Protein AF-A0A7S4QMH0-F1 (afdb_monomer_lite)

Radius of gyration: 30.7 Å; chains: 1; bounding box: 82×72×106 Å

Sequence (553 aa):
VRASAVTSIALLLDAPQSHAVLRSLLPSLGNLIHDNIERVRLSVVKLLLRVKKIKGIKFYHVVPVDHLLARLAAERSNITTTRNKKVVTQDPAFNASSVAIALTDLLLNSYFPRGEHVTGADQIRRTLTFLTNHPDAATVFYSNISRQLSVNAVCKLAAMLLKCLCASVEADSQPNVHDNSNSSSGTMNTNKKSRTKKRKSSTILSEKSVSNDESSSTLSQDSNSDGETLSASNTSLMASIAETIYILWESLGPSIAEPENESCYNFLLDAFSGAVITDVHSHFEQKANAYLSDDNDQSINLLTDNEHALIRRDCHRTCAALLRCAGKMPPRSVQGLASHLSHKLSSLCKQDKNIRKVVNVSPHLALLCLWGKTDDVALSLARVISQAFECNGNTSFPFDSNSTISNDGVKTRRSARMSSSSERPISPITIPELTPDVALTVLGCILSGPDPSCVAARGSLLASRISCEVIENALGKAMFFADFILKSNTNRGGFTVEETEISLILSACESYGRLALHKEAMKSGPTCLNDQAKTLLSWITGKLIFSSHNSKG

InterPro domains:
  IPR016024 Armadillo-type fold [SSF48371] (1-391)

pLDDT: mean 80.43, std 22.8, range [25.34, 98.12]

Structure (mmCIF, N/CA/C/O backbone):
data_AF-A0A7S4QMH0-F1
#
_entry.id   AF-A0A7S4QMH0-F1
#
loop_
_atom_site.group_PDB
_atom_site.id
_atom_site.type_symbol
_atom_site.label_atom_id
_atom_site.label_alt_id
_atom_site.label_comp_id
_atom_site.label_asym_id
_atom_site.label_entity_id
_atom_site.label_seq_id
_atom_site.pdbx_PDB_ins_code
_atom_site.Cartn_x
_atom_site.Cartn_y
_atom_site.Cartn_z
_atom_site.occupancy
_atom_site.B_iso_or_equiv
_atom_site.auth_seq_id
_atom_site.auth_comp_id
_atom_site.auth_asym_id
_atom_site.auth_atom_id
_atom_site.pdbx_PDB_model_num
ATOM 1 N N . VAL A 1 1 ? -32.247 -15.299 8.512 1.00 93.81 1 VAL A N 1
ATOM 2 C CA . VAL A 1 1 ? -32.474 -15.892 9.853 1.00 93.81 1 VAL A CA 1
ATOM 3 C C . VAL A 1 1 ? -31.372 -15.521 10.845 1.00 93.81 1 VAL A C 1
ATOM 5 O O . VAL A 1 1 ? -31.642 -14.643 11.646 1.00 93.81 1 VAL A O 1
ATOM 8 N N . ARG A 1 2 ? -30.135 -16.058 10.769 1.00 96.12 2 ARG A N 1
ATOM 9 C CA . ARG A 1 2 ? -29.049 -15.765 11.747 1.00 96.12 2 ARG A CA 1
ATOM 10 C C . ARG A 1 2 ? -28.823 -14.269 12.027 1.00 96.12 2 ARG A C 1
ATOM 12 O O . ARG A 1 2 ? -28.913 -13.838 13.168 1.00 96.12 2 ARG A O 1
ATOM 19 N N . ALA A 1 3 ? -28.614 -13.466 10.980 1.00 93.50 3 ALA A N 1
ATOM 20 C CA . ALA A 1 3 ? -28.438 -12.014 11.117 1.00 93.50 3 ALA A CA 1
ATOM 21 C C . ALA A 1 3 ? -29.650 -11.326 11.778 1.00 93.50 3 ALA A C 1
ATOM 23 O O . ALA A 1 3 ? -29.485 -10.459 12.634 1.00 93.50 3 ALA A O 1
ATOM 24 N N . SER A 1 4 ? -30.868 -11.735 11.407 1.00 95.12 4 SER A N 1
ATOM 25 C CA . SER A 1 4 ? -32.109 -11.215 11.989 1.00 95.12 4 SER A CA 1
ATOM 26 C C . SER A 1 4 ? -32.219 -11.567 13.471 1.00 95.12 4 SER A C 1
ATOM 28 O O . SER A 1 4 ? -32.520 -10.685 14.257 1.00 95.12 4 SER A O 1
ATOM 30 N N . ALA A 1 5 ? -31.896 -12.804 13.864 1.00 96.31 5 ALA A N 1
ATOM 31 C CA . ALA A 1 5 ? -31.907 -13.228 15.264 1.00 96.31 5 ALA A CA 1
ATOM 32 C C . ALA A 1 5 ? -30.931 -12.402 16.118 1.00 96.31 5 ALA A C 1
ATOM 34 O O . ALA A 1 5 ? -31.322 -11.865 17.150 1.00 96.31 5 ALA A O 1
ATOM 35 N N . VAL A 1 6 ? -29.692 -12.209 15.646 1.00 96.75 6 VAL A N 1
ATOM 36 C CA . VAL A 1 6 ? -28.707 -11.337 16.315 1.00 96.75 6 VAL A CA 1
ATOM 37 C C . VAL A 1 6 ? -29.220 -9.897 16.416 1.00 96.75 6 VAL A C 1
ATOM 39 O O . VAL A 1 6 ? -29.066 -9.255 17.452 1.00 96.75 6 VAL A O 1
ATOM 42 N N . THR A 1 7 ? -29.875 -9.396 15.366 1.00 95.19 7 THR A N 1
ATOM 43 C CA . THR A 1 7 ? -30.477 -8.054 15.364 1.00 95.19 7 THR A CA 1
ATOM 44 C C . THR A 1 7 ? -31.617 -7.942 16.379 1.00 95.19 7 THR A C 1
ATOM 46 O O . THR A 1 7 ? -31.690 -6.952 17.096 1.00 95.19 7 THR A O 1
ATOM 49 N N . SER A 1 8 ? -32.477 -8.955 16.492 1.00 96.31 8 SER A N 1
ATOM 50 C CA . SER A 1 8 ? -33.552 -8.991 17.487 1.00 96.31 8 SER A CA 1
ATOM 51 C C . SER A 1 8 ? -33.004 -9.016 18.915 1.00 96.31 8 SER A C 1
ATOM 53 O O . SER A 1 8 ? -33.488 -8.270 19.757 1.00 96.31 8 SER A O 1
ATOM 55 N N . ILE A 1 9 ? -31.947 -9.791 19.182 1.00 96.19 9 ILE A N 1
ATOM 56 C CA . ILE A 1 9 ? -31.267 -9.799 20.490 1.00 96.19 9 ILE A CA 1
ATOM 57 C C . ILE A 1 9 ? -30.664 -8.422 20.798 1.00 96.19 9 ILE A C 1
ATOM 59 O O . ILE A 1 9 ? -30.774 -7.931 21.918 1.00 96.19 9 ILE A O 1
ATOM 63 N N . ALA A 1 10 ? -30.080 -7.767 19.794 1.00 94.31 10 ALA A N 1
ATOM 64 C CA . ALA A 1 10 ? -29.584 -6.401 19.914 1.00 94.31 10 ALA A CA 1
ATOM 65 C C . ALA A 1 10 ? -30.683 -5.385 20.269 1.00 94.31 10 ALA A C 1
ATOM 67 O O . ALA A 1 10 ? -30.391 -4.455 21.008 1.00 94.31 10 ALA A O 1
ATOM 68 N N . LEU A 1 11 ? -31.915 -5.555 19.778 1.00 94.88 11 LEU A N 1
ATOM 69 C CA . LEU A 1 11 ? -33.056 -4.709 20.157 1.00 94.88 11 LEU A CA 1
ATOM 70 C C . LEU A 1 11 ? -33.547 -5.007 21.579 1.00 94.88 11 LEU A C 1
ATOM 72 O O . LEU A 1 11 ? -33.916 -4.094 22.307 1.00 94.88 11 LEU A O 1
ATOM 76 N N . LEU A 1 12 ? -33.518 -6.273 22.011 1.00 95.94 12 LEU A N 1
ATOM 77 C CA . LEU A 1 12 ? -33.898 -6.633 23.382 1.00 95.94 12 LEU A CA 1
ATOM 78 C C . LEU A 1 12 ? -32.994 -5.969 24.427 1.00 95.94 12 LEU A C 1
ATOM 80 O O . LEU A 1 12 ? -33.471 -5.632 25.506 1.00 95.94 12 LEU A O 1
ATOM 84 N N . LEU A 1 13 ? -31.722 -5.723 24.098 1.00 95.06 13 LEU A N 1
ATOM 85 C CA . LEU A 1 13 ? -30.792 -5.004 24.971 1.00 95.06 13 LEU A CA 1
ATOM 86 C C . LEU A 1 13 ? -31.199 -3.550 25.263 1.00 95.06 13 LEU A C 1
ATOM 88 O O . LEU A 1 13 ? -30.684 -2.983 26.225 1.00 95.06 13 LEU A O 1
ATOM 92 N N . ASP A 1 14 ? -32.122 -2.954 24.505 1.00 91.94 14 ASP A N 1
ATOM 93 C CA . ASP A 1 14 ? -32.662 -1.627 24.827 1.00 91.94 14 ASP A CA 1
ATOM 94 C C . ASP A 1 14 ? -33.568 -1.672 26.078 1.00 91.94 14 ASP A C 1
ATOM 96 O O . ASP A 1 14 ? -33.795 -0.653 26.725 1.00 91.94 14 ASP A O 1
ATOM 100 N N . ALA A 1 15 ? -34.038 -2.865 26.464 1.00 95.31 15 ALA A N 1
ATOM 101 C CA . ALA A 1 15 ? -34.849 -3.112 27.648 1.00 95.31 15 ALA A CA 1
ATOM 102 C C . ALA A 1 15 ? -33.963 -3.556 28.840 1.00 95.31 15 ALA A C 1
ATOM 104 O O . ALA A 1 15 ? -33.466 -4.689 28.824 1.00 95.31 15 ALA A O 1
ATOM 105 N N . PRO A 1 16 ? -33.765 -2.733 29.894 1.00 94.44 16 PRO A N 1
ATOM 106 C CA . PRO A 1 16 ? -32.846 -3.034 31.003 1.00 94.44 16 PRO A CA 1
ATOM 107 C C . PRO A 1 16 ? -33.134 -4.346 31.741 1.00 94.44 16 PRO A C 1
ATOM 109 O O . PRO A 1 16 ? -32.219 -5.040 32.181 1.00 94.44 16 PRO A O 1
ATOM 112 N N . GLN A 1 17 ? -34.406 -4.738 31.824 1.00 94.88 17 GLN A N 1
ATOM 113 C CA . GLN A 1 17 ? -34.843 -5.996 32.431 1.00 94.88 17 GLN A CA 1
ATOM 114 C C . GLN A 1 17 ? -34.295 -7.238 31.712 1.00 94.88 17 GLN A C 1
ATOM 116 O O . GLN A 1 17 ? -34.194 -8.305 32.313 1.00 94.88 17 GLN A O 1
ATOM 121 N N . SER A 1 18 ? -33.908 -7.115 30.438 1.00 95.38 18 SER A N 1
ATOM 122 C CA . SER A 1 18 ? -33.312 -8.217 29.680 1.00 95.38 18 SER A CA 1
ATOM 123 C C . SER A 1 18 ? -31.837 -8.445 30.025 1.00 95.38 18 SER A C 1
ATOM 125 O O . SER A 1 18 ? -31.315 -9.533 29.780 1.00 95.38 18 SER A O 1
ATOM 127 N N . HIS A 1 19 ? -31.146 -7.451 30.601 1.00 95.12 19 HIS A N 1
ATOM 128 C CA . HIS A 1 19 ? -29.683 -7.453 30.727 1.00 95.12 19 HIS A CA 1
ATOM 129 C C . HIS A 1 19 ? -29.167 -8.604 31.587 1.00 95.12 19 HIS A C 1
ATOM 131 O O . HIS A 1 19 ? -28.140 -9.194 31.257 1.00 95.12 19 HIS A O 1
ATOM 137 N N . ALA A 1 20 ? -29.879 -8.953 32.661 1.00 93.44 20 ALA A N 1
ATOM 138 C CA . ALA A 1 20 ? -29.496 -10.053 33.546 1.00 93.44 20 ALA A CA 1
ATOM 139 C C . ALA A 1 20 ? -29.490 -11.404 32.814 1.00 93.44 20 ALA A C 1
ATOM 141 O O . ALA A 1 20 ? -28.534 -12.167 32.939 1.00 93.44 20 ALA A O 1
ATOM 142 N N . VAL A 1 21 ? -30.521 -11.659 32.004 1.00 94.38 21 VAL A N 1
ATOM 143 C CA . VAL A 1 21 ? -30.660 -12.894 31.219 1.00 94.38 21 VAL A CA 1
ATOM 144 C C . VAL A 1 21 ? -29.692 -12.892 30.039 1.00 94.38 21 VAL A C 1
ATOM 146 O O . VAL A 1 21 ? -28.993 -13.870 29.796 1.00 94.38 21 VAL A O 1
ATOM 149 N N . LEU A 1 22 ? -29.606 -11.779 29.309 1.00 95.38 22 LEU A N 1
ATOM 150 C CA . LEU A 1 22 ? -28.757 -11.696 28.126 1.00 95.38 22 LEU A CA 1
ATOM 151 C C . LEU A 1 22 ? -27.269 -11.752 28.477 1.00 95.38 22 LEU A C 1
ATOM 153 O O . LEU A 1 22 ? -26.504 -12.314 27.701 1.00 95.38 22 LEU A O 1
ATOM 157 N N . ARG A 1 23 ? -26.836 -11.256 29.645 1.00 94.44 23 ARG A N 1
ATOM 158 C CA . ARG A 1 23 ? -25.420 -11.293 30.049 1.00 94.44 23 ARG A CA 1
ATOM 159 C C . ARG A 1 23 ? -24.828 -12.708 29.996 1.00 94.44 23 ARG A C 1
ATOM 161 O O . ARG A 1 23 ? -23.694 -12.845 29.548 1.00 94.44 23 ARG A O 1
ATOM 168 N N . SER A 1 24 ? -25.563 -13.738 30.420 1.00 94.50 24 SER A N 1
ATOM 169 C CA . SER A 1 24 ? -25.074 -15.127 30.392 1.00 94.50 24 SER A CA 1
ATOM 170 C C . SER A 1 24 ? -25.158 -15.769 29.005 1.00 94.50 24 SER A C 1
ATOM 172 O O . SER A 1 24 ? -24.367 -16.655 28.691 1.00 94.50 24 SER A O 1
ATOM 174 N N . LEU A 1 25 ? -26.085 -15.311 28.160 1.00 95.19 25 LEU A N 1
ATOM 175 C CA . LEU A 1 25 ? -26.327 -15.884 26.834 1.00 95.19 25 LEU A CA 1
ATOM 176 C C . LEU A 1 25 ? -25.484 -15.239 25.733 1.00 95.19 25 LEU A C 1
ATOM 178 O O . LEU A 1 25 ? -25.142 -15.911 24.763 1.00 95.19 25 LEU A O 1
ATOM 182 N N . LEU A 1 26 ? -25.126 -13.960 25.858 1.00 96.50 26 LEU A N 1
ATOM 183 C CA . LEU A 1 26 ? -24.379 -13.218 24.839 1.00 96.50 26 LEU A CA 1
ATOM 184 C C . LEU A 1 26 ? -23.089 -13.926 24.377 1.00 96.50 26 LEU A C 1
ATOM 186 O O . LEU A 1 26 ? -22.889 -13.986 23.162 1.00 96.50 26 LEU A O 1
ATOM 190 N N . PRO A 1 27 ? -22.246 -14.511 25.257 1.00 96.75 27 PRO A N 1
ATOM 191 C CA . PRO A 1 27 ? -21.034 -15.213 24.825 1.00 96.75 27 PRO A CA 1
ATOM 192 C C . PRO A 1 27 ? -21.294 -16.368 23.845 1.00 96.75 27 PRO A C 1
ATOM 194 O O . PRO A 1 27 ? -20.471 -16.623 22.969 1.00 96.75 27 PRO A O 1
ATOM 197 N N . SER A 1 28 ? -22.465 -17.019 23.909 1.00 95.50 28 SER A N 1
ATOM 198 C CA . SER A 1 28 ? -22.832 -18.092 22.965 1.00 95.50 28 SER A CA 1
ATOM 199 C C . SER A 1 28 ? -22.964 -17.605 21.515 1.00 95.50 28 SER A C 1
ATOM 201 O O . SER A 1 28 ? -22.813 -18.384 20.574 1.00 95.50 28 SER A O 1
ATOM 203 N N . LEU A 1 29 ? -23.196 -16.303 21.320 1.00 94.62 29 LEU A N 1
ATOM 204 C CA . LEU A 1 29 ? -23.263 -15.667 20.006 1.00 94.62 29 LEU A CA 1
ATOM 205 C C . LEU A 1 29 ? -21.885 -15.240 19.495 1.00 94.62 29 LEU A C 1
ATOM 207 O O . LEU A 1 29 ? -21.770 -14.847 18.334 1.00 94.62 29 LEU A O 1
ATOM 211 N N . GLY A 1 30 ? -20.849 -15.287 20.337 1.00 94.00 30 GLY A N 1
ATOM 212 C CA . GLY A 1 30 ? -19.559 -14.677 20.042 1.00 94.00 30 GLY A CA 1
ATOM 213 C C . GLY A 1 30 ? -18.889 -15.246 18.791 1.00 94.00 30 GLY A C 1
ATOM 214 O O . GLY A 1 30 ? -18.379 -14.490 17.967 1.00 94.00 30 GLY A O 1
ATOM 215 N N . ASN A 1 31 ? -19.002 -16.559 18.572 1.00 95.62 31 ASN A N 1
ATOM 216 C CA . ASN A 1 31 ? -18.434 -17.244 17.404 1.00 95.62 31 ASN A CA 1
ATOM 217 C C . ASN A 1 31 ? -19.026 -16.776 16.063 1.00 95.62 31 ASN A C 1
ATOM 219 O O . ASN A 1 31 ? -18.377 -16.911 15.026 1.00 95.62 31 ASN A O 1
ATOM 223 N N . LEU A 1 32 ? -20.219 -16.166 16.063 1.00 97.12 32 LEU A N 1
ATOM 224 C CA . LEU A 1 32 ? -20.828 -15.608 14.852 1.00 97.12 32 LEU A CA 1
ATOM 225 C C . LEU A 1 32 ? -20.048 -14.405 14.295 1.00 97.12 32 LEU A C 1
ATOM 227 O O . LEU A 1 32 ? -20.300 -13.985 13.164 1.00 97.12 32 LEU A O 1
ATOM 231 N N . ILE A 1 33 ? -19.082 -13.857 15.041 1.00 97.06 33 ILE A N 1
ATOM 232 C CA . ILE A 1 33 ? -18.161 -12.845 14.516 1.00 97.06 33 ILE A CA 1
ATOM 233 C C . ILE A 1 33 ? -17.331 -13.380 13.339 1.00 97.06 33 ILE A C 1
ATOM 235 O O . ILE A 1 33 ? -16.960 -12.603 12.466 1.00 97.06 33 ILE A O 1
ATOM 239 N N . HIS A 1 34 ? -17.114 -14.699 13.267 1.00 96.44 34 HIS A N 1
ATOM 240 C CA . HIS A 1 34 ? -16.380 -15.393 12.202 1.00 96.44 34 HIS A CA 1
ATOM 241 C C . HIS A 1 34 ? -17.298 -16.085 11.183 1.00 96.44 34 HIS A C 1
ATOM 243 O O . HIS A 1 34 ? -16.856 -16.955 10.442 1.00 96.44 34 HIS A O 1
ATOM 249 N N . ASP A 1 35 ? -18.583 -15.719 11.125 1.00 96.44 35 ASP A N 1
ATOM 250 C CA . ASP A 1 35 ? -19.528 -16.298 10.165 1.00 96.44 35 ASP A CA 1
ATOM 251 C C . ASP A 1 35 ? -19.085 -16.053 8.715 1.00 96.44 35 ASP A C 1
ATOM 253 O O . ASP A 1 35 ? -18.619 -14.964 8.379 1.00 96.44 35 ASP A O 1
ATOM 257 N N . ASN A 1 36 ? -19.306 -17.021 7.824 1.00 92.38 36 ASN A N 1
ATOM 258 C CA . ASN A 1 36 ? -19.007 -16.883 6.394 1.00 92.38 36 ASN A CA 1
ATOM 259 C C . ASN A 1 36 ? -19.779 -15.723 5.740 1.00 92.38 36 ASN A C 1
ATOM 261 O O . ASN A 1 36 ? -19.290 -15.085 4.808 1.00 92.38 36 ASN A O 1
ATOM 265 N N . ILE A 1 37 ? -20.976 -15.407 6.244 1.00 92.00 37 ILE A N 1
ATOM 266 C CA . ILE A 1 37 ? -21.834 -14.358 5.693 1.00 92.00 37 ILE A CA 1
ATOM 267 C C . ILE A 1 37 ? -21.538 -13.011 6.363 1.00 92.00 37 ILE A C 1
ATOM 269 O O . ILE A 1 37 ? -21.830 -12.814 7.543 1.00 92.00 37 ILE A O 1
ATOM 273 N N . GLU A 1 38 ? -21.066 -12.035 5.580 1.00 91.81 38 GLU A N 1
ATOM 274 C CA . GLU A 1 38 ? -20.720 -10.682 6.058 1.00 91.81 38 GLU A CA 1
ATOM 275 C C . GLU A 1 38 ? -21.868 -10.009 6.820 1.00 91.81 38 GLU A C 1
ATOM 277 O O . GLU A 1 38 ? -21.666 -9.431 7.886 1.00 91.81 38 GLU A O 1
ATOM 282 N N . ARG A 1 39 ? -23.107 -10.150 6.334 1.00 92.88 39 ARG A N 1
ATOM 283 C CA . ARG A 1 39 ? -24.292 -9.583 6.995 1.00 92.88 39 ARG A CA 1
ATOM 284 C C . ARG A 1 39 ? -24.483 -10.110 8.423 1.00 92.88 39 ARG A C 1
ATOM 286 O O . ARG A 1 39 ? -24.983 -9.374 9.275 1.00 92.88 39 ARG A O 1
ATOM 293 N N . VAL A 1 40 ? -24.112 -11.365 8.694 1.00 96.50 40 VAL A N 1
ATOM 294 C CA . VAL A 1 40 ? -24.158 -11.932 10.051 1.00 96.50 40 VAL A CA 1
ATOM 295 C C . VAL A 1 40 ? -23.051 -11.314 10.898 1.00 96.50 40 VAL A C 1
ATOM 297 O O . VAL A 1 40 ? -23.369 -10.760 11.949 1.00 96.50 40 VAL A O 1
ATOM 300 N N . ARG A 1 41 ? -21.804 -11.289 10.399 1.00 96.75 41 ARG A N 1
ATOM 301 C CA . ARG A 1 41 ? -20.665 -10.649 11.085 1.00 96.75 41 ARG A CA 1
ATOM 302 C C . ARG A 1 41 ? -20.977 -9.201 11.467 1.00 96.75 41 ARG A C 1
ATOM 304 O O . ARG A 1 41 ? -20.838 -8.818 12.623 1.00 96.75 41 ARG A O 1
ATOM 311 N N . LEU A 1 42 ? -21.508 -8.417 10.528 1.00 95.75 42 LEU A N 1
ATOM 312 C CA . LEU A 1 42 ? -21.906 -7.028 10.763 1.00 95.75 42 LEU A CA 1
ATOM 313 C C . LEU A 1 42 ? -22.988 -6.905 11.844 1.00 95.75 42 LEU A C 1
ATOM 315 O O . LEU A 1 42 ? -22.946 -5.985 12.659 1.00 95.75 42 LEU A O 1
ATOM 319 N N . SER A 1 43 ? -23.958 -7.823 11.866 1.00 96.75 43 SER A N 1
ATOM 320 C CA . SER A 1 43 ? -25.009 -7.834 12.891 1.00 96.75 43 SER A CA 1
ATOM 321 C C . SER A 1 43 ? -24.426 -8.097 14.283 1.00 96.75 43 SER A C 1
ATOM 323 O O . SER A 1 43 ? -24.846 -7.455 15.242 1.00 96.75 43 SER A O 1
ATOM 325 N N . VAL A 1 44 ? -23.417 -8.971 14.390 1.00 98.06 44 VAL A N 1
ATOM 326 C CA . VAL A 1 44 ? -22.697 -9.244 15.646 1.00 98.06 44 VAL A CA 1
ATOM 327 C C . VAL A 1 44 ? -21.911 -8.020 16.103 1.00 98.06 44 VAL A C 1
ATOM 329 O O . VAL A 1 44 ? -22.029 -7.624 17.256 1.00 98.06 44 VAL A O 1
ATOM 332 N N . VAL A 1 45 ? -21.179 -7.339 15.217 1.00 97.88 45 VAL A N 1
ATOM 333 C CA . VAL A 1 45 ? -20.456 -6.113 15.606 1.00 97.88 45 VAL A CA 1
ATOM 334 C C . VAL A 1 45 ? -21.426 -5.013 16.054 1.00 97.88 45 VAL A C 1
ATOM 336 O O . VAL A 1 45 ? -21.192 -4.353 17.063 1.00 97.88 45 VAL A O 1
ATOM 339 N N . LYS A 1 46 ? -22.573 -4.862 15.378 1.00 96.62 46 LYS A N 1
ATOM 340 C CA . LYS A 1 46 ? -23.643 -3.937 15.795 1.00 96.62 46 LYS A CA 1
ATOM 341 C C . LYS A 1 46 ? -24.269 -4.306 17.144 1.00 96.62 46 LYS A C 1
ATOM 343 O O . LYS A 1 46 ? -24.726 -3.411 17.856 1.00 96.62 46 LYS A O 1
ATOM 348 N N . LEU A 1 47 ? -24.327 -5.592 17.487 1.00 97.56 47 LEU A N 1
ATOM 349 C CA . LEU A 1 47 ? -24.701 -6.056 18.823 1.00 97.56 47 LEU A CA 1
ATOM 350 C C . LEU A 1 47 ? -23.631 -5.640 19.845 1.00 97.56 47 LEU A C 1
ATOM 352 O O . LEU A 1 47 ? -23.971 -5.042 20.861 1.00 97.56 47 LEU A O 1
ATOM 356 N N . LEU A 1 48 ? -22.346 -5.863 19.557 1.00 98.12 48 LEU A N 1
ATOM 357 C CA . LEU A 1 48 ? -21.241 -5.486 20.449 1.00 98.12 48 LEU A CA 1
ATOM 358 C C . LEU A 1 48 ? -21.155 -3.971 20.685 1.00 98.12 48 LEU A C 1
ATOM 360 O O . LEU A 1 48 ? -20.911 -3.544 21.811 1.00 98.12 48 LEU A O 1
ATOM 364 N N . LEU A 1 49 ? -21.416 -3.152 19.664 1.00 96.69 49 LEU A N 1
ATOM 365 C CA . LEU A 1 49 ? -21.493 -1.691 19.795 1.00 96.69 49 LEU A CA 1
ATOM 366 C C . LEU A 1 49 ? -22.637 -1.240 20.713 1.00 96.69 49 LEU A C 1
ATOM 368 O O . LEU A 1 49 ? -22.501 -0.234 21.407 1.00 96.69 49 LEU A O 1
ATOM 372 N N . ARG A 1 50 ? -23.753 -1.981 20.753 1.00 95.94 50 ARG A N 1
ATOM 373 C CA . ARG A 1 50 ? -24.825 -1.745 21.733 1.00 95.94 50 ARG A CA 1
ATOM 374 C C . ARG A 1 50 ? -24.404 -2.191 23.125 1.00 95.94 50 ARG A C 1
ATOM 376 O O . ARG A 1 50 ? -24.545 -1.417 24.063 1.00 95.94 50 ARG A O 1
ATOM 383 N N . VAL A 1 51 ? -23.806 -3.379 23.247 1.00 96.69 51 VAL A N 1
ATOM 384 C CA . VAL A 1 51 ? -23.252 -3.882 24.516 1.00 96.69 51 VAL A CA 1
ATOM 385 C C . VAL A 1 51 ? -22.247 -2.891 25.113 1.00 96.69 51 VAL A C 1
ATOM 387 O O . VAL A 1 51 ? -22.310 -2.622 26.305 1.00 96.69 51 VAL A O 1
ATOM 390 N N . LYS A 1 52 ? -21.387 -2.270 24.292 1.00 95.69 52 LYS A N 1
ATOM 391 C CA . LYS A 1 52 ? -20.415 -1.238 24.705 1.00 95.69 52 LYS A CA 1
ATOM 392 C C . LYS A 1 52 ? -21.057 -0.044 25.433 1.00 95.69 52 LYS A C 1
ATOM 394 O O . LYS A 1 52 ? -20.370 0.609 26.210 1.00 95.69 52 LYS A O 1
ATOM 399 N N . LYS A 1 53 ? -22.346 0.239 25.207 1.00 94.62 53 LYS A N 1
ATOM 400 C CA . LYS A 1 53 ? -23.089 1.334 25.857 1.00 94.62 53 LYS A CA 1
ATOM 401 C C . LYS A 1 53 ? -23.782 0.915 27.161 1.00 94.62 53 LYS A C 1
ATOM 403 O O . LYS A 1 53 ? -24.280 1.774 27.882 1.00 94.62 53 LYS A O 1
ATOM 408 N N . ILE A 1 54 ? -23.836 -0.382 27.468 1.00 94.81 54 ILE A N 1
ATOM 409 C CA . ILE A 1 54 ? -24.572 -0.923 28.615 1.00 94.81 54 ILE A CA 1
ATOM 410 C C . ILE A 1 54 ? -23.631 -1.079 29.805 1.00 94.81 54 ILE A C 1
ATOM 412 O O . ILE A 1 54 ? -22.628 -1.793 29.748 1.00 94.81 54 ILE A O 1
ATOM 416 N N . LYS A 1 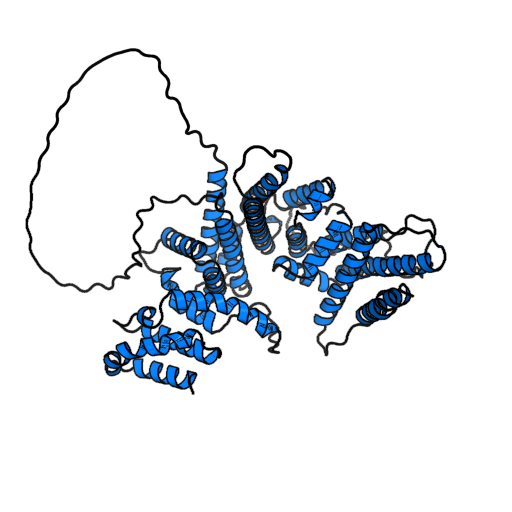55 ? -23.980 -0.445 30.927 1.00 91.56 55 LYS A N 1
ATOM 417 C CA . LYS A 1 55 ? -23.181 -0.541 32.151 1.00 91.56 55 LYS A CA 1
ATOM 418 C C . LYS A 1 55 ? -23.160 -1.983 32.670 1.00 91.56 55 LYS A C 1
ATOM 420 O O . LYS A 1 55 ? -24.179 -2.662 32.766 1.00 91.56 55 LYS A O 1
ATOM 425 N N . GLY A 1 56 ? -21.964 -2.459 33.006 1.00 89.19 56 GLY A N 1
ATOM 426 C CA . GLY A 1 56 ? -21.736 -3.784 33.580 1.00 89.19 56 GLY A CA 1
ATOM 427 C C . GLY A 1 56 ? -21.642 -4.941 32.579 1.00 89.19 56 GLY A C 1
ATOM 428 O O . GLY A 1 56 ? -21.317 -6.051 33.006 1.00 89.19 56 GLY A O 1
ATOM 429 N N . ILE A 1 57 ? -21.905 -4.754 31.283 1.00 93.38 57 ILE A N 1
ATOM 430 C CA . ILE A 1 57 ? -21.618 -5.783 30.271 1.00 93.38 57 ILE A CA 1
ATOM 431 C C . ILE A 1 57 ? -20.466 -5.280 29.409 1.00 93.38 57 ILE A C 1
ATOM 433 O O . ILE A 1 57 ? -20.586 -4.299 28.686 1.00 93.38 57 ILE A O 1
ATOM 437 N N . LYS A 1 58 ? -19.323 -5.957 29.488 1.00 94.69 58 LYS A N 1
ATOM 438 C CA . LYS A 1 58 ? -18.150 -5.613 28.684 1.00 94.69 58 LYS A CA 1
ATOM 439 C C . LYS A 1 58 ? -18.188 -6.427 27.396 1.00 94.69 58 LYS A C 1
ATOM 441 O O . LYS A 1 58 ? -18.280 -7.651 27.448 1.00 94.69 58 LYS A O 1
ATOM 446 N N . PHE A 1 59 ? -18.089 -5.765 26.243 1.00 96.69 59 PHE A N 1
ATOM 447 C CA . PHE A 1 59 ? -18.157 -6.442 24.939 1.00 96.69 59 PHE A CA 1
ATOM 448 C C . PHE A 1 59 ? -17.067 -7.516 24.775 1.00 96.69 59 PHE A C 1
ATOM 450 O O . PHE A 1 59 ? -17.306 -8.528 24.125 1.00 96.69 59 PHE A O 1
ATOM 457 N N . TYR A 1 60 ? -15.909 -7.343 25.419 1.00 95.69 60 TYR A N 1
ATOM 458 C CA . TYR A 1 60 ? -14.815 -8.315 25.387 1.00 95.69 60 TYR A CA 1
ATOM 459 C C . TYR A 1 60 ? -15.063 -9.581 26.225 1.00 95.69 60 TYR A C 1
ATOM 461 O O . TYR A 1 60 ? -14.347 -10.563 26.069 1.00 95.69 60 TYR A O 1
ATOM 469 N N . HIS A 1 61 ? -16.084 -9.592 27.091 1.00 95.31 61 HIS A N 1
ATOM 470 C CA . HIS A 1 61 ? -16.586 -10.829 27.703 1.00 95.31 61 HIS A CA 1
ATOM 471 C C . HIS A 1 61 ? -17.569 -11.572 26.789 1.00 95.31 61 HIS A C 1
ATOM 473 O O . HIS A 1 61 ? -17.828 -12.749 27.009 1.00 95.31 61 HIS A O 1
ATOM 479 N N . VAL A 1 62 ? -18.119 -10.899 25.771 1.00 97.12 62 VAL A N 1
ATOM 480 C CA . VAL A 1 62 ? -18.983 -11.516 24.753 1.00 97.12 62 VAL A CA 1
ATOM 481 C C . VAL A 1 62 ? -18.139 -12.115 23.631 1.00 97.12 62 VAL A C 1
ATOM 483 O O . VAL A 1 62 ? -18.354 -13.258 23.242 1.00 97.12 62 VAL A O 1
ATOM 486 N N . VAL A 1 63 ? -17.170 -11.351 23.121 1.00 98.06 63 VAL A N 1
ATOM 487 C CA . VAL A 1 63 ? -16.186 -11.811 22.133 1.00 98.06 63 VAL A CA 1
ATOM 488 C C . VAL A 1 63 ? -14.796 -11.409 22.617 1.00 98.06 63 VAL A C 1
ATOM 490 O O . VAL A 1 63 ? -14.550 -10.207 22.721 1.00 98.06 63 VAL A O 1
ATOM 493 N N . PRO A 1 64 ? -13.882 -12.360 22.885 1.00 97.19 64 PRO A N 1
ATOM 494 C CA . PRO A 1 64 ? -12.526 -12.027 23.309 1.00 97.19 64 PRO A CA 1
ATOM 495 C C . PRO A 1 64 ? -11.814 -11.124 22.296 1.00 97.19 64 PRO A C 1
ATOM 497 O O . PRO A 1 64 ? -12.039 -11.232 21.087 1.00 97.19 64 PRO A O 1
ATOM 500 N N . VAL A 1 65 ? -10.936 -10.244 22.789 1.00 96.81 65 VAL A N 1
ATOM 501 C CA . VAL A 1 65 ? -10.243 -9.242 21.958 1.00 96.81 65 VAL A CA 1
ATOM 502 C C . VAL A 1 65 ? -9.467 -9.903 20.817 1.00 96.81 65 VAL A C 1
ATOM 504 O O . VAL A 1 65 ? -9.568 -9.437 19.686 1.00 96.81 65 VAL A O 1
ATOM 507 N N . ASP A 1 66 ? -8.814 -11.039 21.061 1.00 96.94 66 ASP A N 1
ATOM 508 C CA . ASP A 1 66 ? -8.061 -11.769 20.034 1.00 96.94 66 ASP A CA 1
ATOM 509 C C . ASP A 1 66 ? -8.940 -12.190 18.851 1.00 96.94 66 ASP A C 1
ATOM 511 O O . ASP A 1 66 ? -8.543 -12.053 17.695 1.00 96.94 66 ASP A O 1
ATOM 515 N N . HIS A 1 67 ? -10.184 -12.615 19.105 1.00 97.62 67 HIS A N 1
ATOM 516 C CA . HIS A 1 67 ? -11.129 -12.936 18.035 1.00 97.62 67 HIS A CA 1
ATOM 517 C C . HIS A 1 67 ? -11.577 -11.688 17.265 1.00 97.62 67 HIS A C 1
ATOM 519 O O . HIS A 1 67 ? -11.797 -11.775 16.056 1.00 97.62 67 HIS A O 1
ATOM 525 N N . LEU A 1 68 ? -11.700 -10.533 17.930 1.00 98.00 68 LEU A N 1
ATOM 526 C CA . LEU A 1 68 ? -12.018 -9.263 17.270 1.00 98.00 68 LEU A CA 1
ATOM 527 C C . LEU A 1 68 ? -10.865 -8.798 16.378 1.00 98.00 68 LEU A C 1
ATOM 529 O O . LEU A 1 68 ? -11.106 -8.401 15.239 1.00 98.00 68 LEU A O 1
ATOM 533 N N . LEU A 1 69 ? -9.626 -8.888 16.865 1.00 97.38 69 LEU A N 1
ATOM 534 C CA . LEU A 1 69 ? -8.424 -8.524 16.114 1.00 97.38 69 LEU A CA 1
ATOM 535 C C . LEU A 1 69 ? -8.177 -9.471 14.940 1.00 97.38 69 LEU A C 1
ATOM 537 O O . LEU A 1 69 ? -7.946 -9.006 13.826 1.00 97.38 69 LEU A O 1
ATOM 541 N N . ALA A 1 70 ? -8.313 -10.783 15.153 1.00 96.06 70 ALA A N 1
ATOM 542 C CA . ALA A 1 70 ? -8.228 -11.774 14.085 1.00 96.06 70 ALA A CA 1
ATOM 543 C C . ALA A 1 70 ? -9.288 -11.517 13.005 1.00 96.06 70 ALA A C 1
ATOM 545 O O . ALA A 1 70 ? -8.997 -11.587 11.809 1.00 96.06 70 ALA A O 1
ATOM 546 N N . ARG A 1 71 ? -10.517 -11.154 13.408 1.00 96.31 71 ARG A N 1
ATOM 547 C CA . ARG A 1 71 ? -11.564 -10.790 12.449 1.00 96.31 71 ARG A CA 1
ATOM 548 C C . ARG A 1 71 ? -11.223 -9.511 11.697 1.00 96.31 71 ARG A C 1
ATOM 550 O O . ARG A 1 71 ? -11.401 -9.477 10.483 1.00 96.31 71 ARG A O 1
ATOM 557 N N . LEU A 1 72 ? -10.731 -8.487 12.393 1.00 95.75 72 LEU A N 1
ATOM 558 C CA . LEU A 1 72 ? -10.343 -7.217 11.787 1.00 95.75 72 LEU A CA 1
ATOM 559 C C . LEU A 1 72 ? -9.243 -7.416 10.736 1.00 95.75 72 LEU A C 1
ATOM 561 O O . LEU A 1 72 ? -9.405 -6.960 9.608 1.00 95.75 72 LEU A O 1
ATOM 565 N N . ALA A 1 73 ? -8.192 -8.174 11.063 1.00 94.56 73 ALA A N 1
ATOM 566 C CA . ALA A 1 73 ? -7.133 -8.541 10.124 1.00 94.56 73 ALA A CA 1
ATOM 567 C C . ALA A 1 73 ? -7.689 -9.283 8.894 1.00 94.56 73 ALA A C 1
ATOM 569 O O . ALA A 1 73 ? -7.382 -8.938 7.753 1.00 94.56 73 ALA A O 1
ATOM 570 N N . ALA A 1 74 ? -8.583 -10.251 9.104 1.00 92.44 74 ALA A N 1
ATOM 571 C CA . ALA A 1 74 ? -9.166 -11.040 8.024 1.00 92.44 74 ALA A CA 1
ATOM 572 C C . ALA A 1 74 ? -10.159 -10.260 7.133 1.00 92.44 74 ALA A C 1
ATOM 574 O O . ALA A 1 74 ? -10.503 -10.733 6.049 1.00 92.44 74 ALA A O 1
ATOM 575 N N . GLU A 1 75 ? -10.643 -9.079 7.541 1.00 88.62 75 GLU A N 1
ATOM 576 C CA . GLU A 1 75 ? -11.423 -8.206 6.649 1.00 88.62 75 GLU A CA 1
ATOM 577 C C . GLU A 1 75 ? -10.557 -7.561 5.551 1.00 88.62 75 GLU A C 1
ATOM 579 O O . GLU A 1 75 ? -11.107 -7.168 4.523 1.00 88.62 75 GLU A O 1
ATOM 584 N N . ARG A 1 76 ? -9.220 -7.539 5.690 1.00 76.38 76 ARG A N 1
ATOM 585 C CA . ARG A 1 76 ? -8.286 -7.058 4.652 1.00 76.38 76 ARG A CA 1
ATOM 586 C C . ARG A 1 76 ? -8.443 -7.817 3.329 1.00 76.38 76 ARG A C 1
ATOM 588 O O . ARG A 1 76 ? -8.510 -7.202 2.268 1.00 76.38 76 ARG A O 1
ATOM 595 N N . SER A 1 77 ? -8.531 -9.146 3.390 1.00 62.53 77 SER A N 1
ATOM 596 C CA . SER A 1 77 ? -8.558 -10.026 2.210 1.00 62.53 77 SER A CA 1
ATOM 597 C C . SER A 1 77 ? -9.904 -10.024 1.480 1.00 62.53 77 SER A C 1
ATOM 599 O O . SER A 1 77 ? -9.952 -10.191 0.262 1.00 62.53 77 SER A O 1
ATOM 601 N N . ASN A 1 78 ? -11.003 -9.776 2.200 1.00 56.19 78 ASN A N 1
ATOM 602 C CA . ASN A 1 78 ? -12.347 -9.709 1.617 1.00 56.19 78 ASN A CA 1
ATOM 603 C C . ASN A 1 78 ? -12.516 -8.483 0.702 1.00 56.19 78 ASN A C 1
ATOM 605 O O . ASN A 1 78 ? -13.271 -8.524 -0.270 1.00 56.19 78 ASN A O 1
ATOM 609 N N . ILE A 1 79 ? -11.768 -7.405 0.963 1.00 53.28 79 ILE A N 1
ATOM 610 C CA . ILE A 1 79 ? -11.735 -6.206 0.112 1.00 53.28 79 ILE A CA 1
ATOM 611 C C . ILE A 1 79 ? -11.157 -6.544 -1.274 1.00 53.28 79 ILE A C 1
ATOM 613 O O . ILE A 1 79 ? -11.598 -6.008 -2.290 1.00 53.28 79 ILE A O 1
ATOM 617 N N . THR A 1 80 ? -10.208 -7.484 -1.345 1.00 41.03 80 THR A N 1
ATOM 618 C CA . THR A 1 80 ? -9.533 -7.871 -2.591 1.00 41.03 80 THR A CA 1
ATOM 619 C C . THR A 1 80 ? -10.370 -8.829 -3.441 1.00 41.03 80 THR A C 1
ATOM 621 O O . THR A 1 80 ? -10.393 -8.689 -4.661 1.00 41.03 80 THR A O 1
ATOM 624 N N . THR A 1 81 ? -11.108 -9.762 -2.829 1.00 38.28 81 THR A N 1
ATOM 625 C CA . THR A 1 81 ? -11.946 -10.744 -3.554 1.00 38.28 81 THR A CA 1
ATOM 626 C C . THR A 1 81 ? -13.226 -10.131 -4.125 1.00 38.28 81 THR A C 1
ATOM 628 O O . THR A 1 81 ? -13.731 -10.580 -5.155 1.00 38.28 81 THR A O 1
ATOM 631 N N . THR A 1 82 ? -13.737 -9.064 -3.504 1.00 39.06 82 THR A N 1
ATOM 632 C CA . THR A 1 82 ? -14.965 -8.389 -3.958 1.00 39.06 82 THR A CA 1
ATOM 633 C C . THR A 1 82 ? -14.741 -7.528 -5.212 1.00 39.06 82 THR A C 1
ATOM 635 O O . THR A 1 82 ? -15.708 -7.183 -5.887 1.00 39.06 82 THR A O 1
ATOM 638 N N . ARG A 1 83 ? -13.482 -7.279 -5.622 1.00 40.94 83 ARG A N 1
ATOM 639 C CA . ARG A 1 83 ? -13.152 -6.619 -6.905 1.00 40.94 83 ARG A CA 1
ATOM 640 C C . ARG A 1 83 ? -13.732 -7.337 -8.132 1.00 40.94 83 ARG A C 1
ATOM 642 O O . ARG A 1 83 ? -14.010 -6.682 -9.128 1.00 40.94 83 ARG A O 1
ATOM 649 N N . ASN A 1 84 ? -13.993 -8.644 -8.046 1.00 37.91 84 ASN A N 1
ATOM 650 C CA . ASN A 1 84 ? -14.582 -9.418 -9.146 1.00 37.91 84 ASN A CA 1
ATOM 651 C C . ASN A 1 84 ? -16.120 -9.395 -9.172 1.00 37.91 84 ASN A C 1
ATOM 653 O O . ASN A 1 84 ? -16.726 -9.913 -10.111 1.00 37.91 84 ASN A O 1
ATOM 657 N N . LYS A 1 85 ? -16.784 -8.794 -8.174 1.00 37.62 85 LYS A N 1
ATOM 658 C CA . LYS A 1 85 ? -18.248 -8.735 -8.103 1.00 37.62 85 LYS A CA 1
ATOM 659 C C . LYS A 1 85 ? -18.740 -7.315 -8.358 1.00 37.62 85 LYS A C 1
ATOM 661 O O . LYS A 1 85 ? -19.080 -6.598 -7.431 1.00 37.62 85 LYS A O 1
ATOM 666 N N . LYS A 1 86 ? -18.766 -6.955 -9.646 1.00 35.31 86 LYS A N 1
ATOM 667 C CA . LYS A 1 86 ? -19.592 -5.931 -10.319 1.00 35.31 86 LYS A CA 1
ATOM 668 C C . LYS A 1 86 ? -20.463 -5.059 -9.387 1.00 35.31 86 LYS A C 1
ATOM 670 O O . LYS A 1 86 ? -21.686 -5.147 -9.410 1.00 35.31 86 LYS A O 1
ATOM 675 N N . VAL A 1 87 ? -19.831 -4.183 -8.614 1.00 33.25 87 VAL A N 1
ATOM 676 C CA . VAL A 1 87 ? -20.411 -2.918 -8.160 1.00 33.25 87 VAL A CA 1
ATOM 677 C C . VAL A 1 87 ? -19.453 -1.863 -8.675 1.00 33.25 87 VAL A C 1
ATOM 679 O O . VAL A 1 87 ? -18.427 -1.558 -8.077 1.00 33.25 87 VAL A O 1
ATOM 682 N N . VAL A 1 88 ? -19.758 -1.402 -9.883 1.00 35.88 88 VAL A N 1
ATOM 683 C CA . VAL A 1 88 ? -19.125 -0.243 -10.499 1.00 35.88 88 VAL A CA 1
ATOM 684 C C . VAL A 1 88 ? -19.680 0.978 -9.772 1.00 35.88 88 VAL A C 1
ATOM 686 O O . VAL A 1 88 ? -20.667 1.570 -10.191 1.00 35.88 88 VAL A O 1
ATOM 689 N N . THR A 1 89 ? -19.079 1.323 -8.641 1.00 32.59 89 THR A N 1
ATOM 690 C CA . THR A 1 89 ? -18.970 2.723 -8.234 1.00 32.59 89 THR A CA 1
ATOM 691 C C . THR A 1 89 ? -17.551 3.133 -8.594 1.00 32.59 89 THR A C 1
ATOM 693 O O . THR A 1 89 ? -16.601 2.491 -8.156 1.00 32.59 89 THR A O 1
ATOM 696 N N . GLN A 1 90 ? -17.419 4.141 -9.455 1.00 34.62 90 GLN A N 1
ATOM 697 C CA . GLN A 1 90 ? -16.181 4.591 -10.109 1.00 34.62 90 GLN A CA 1
ATOM 698 C C . GLN A 1 90 ? -15.096 5.145 -9.163 1.00 34.62 90 GLN A C 1
ATOM 700 O O . GLN A 1 90 ? -14.124 5.714 -9.643 1.00 34.62 90 GLN A O 1
ATOM 705 N N . ASP A 1 91 ? -15.202 4.923 -7.851 1.00 35.31 91 ASP A N 1
ATOM 706 C CA . ASP A 1 91 ? -14.177 5.296 -6.883 1.00 35.31 91 ASP A CA 1
ATOM 707 C C . ASP A 1 91 ? -13.463 4.057 -6.318 1.00 35.31 91 ASP A C 1
ATOM 709 O O . ASP A 1 91 ? -13.962 3.402 -5.396 1.00 35.31 91 ASP A O 1
ATOM 713 N N . PRO A 1 92 ? -12.260 3.718 -6.817 1.00 40.81 92 PRO A N 1
ATOM 714 C CA . PRO A 1 92 ? -11.430 2.660 -6.242 1.00 40.81 92 PRO A CA 1
ATOM 715 C C . PRO A 1 92 ? -10.918 2.987 -4.825 1.00 40.81 92 PRO A C 1
ATOM 717 O O . PRO A 1 92 ? -10.297 2.127 -4.199 1.00 40.81 92 PRO A O 1
ATOM 720 N N . ALA A 1 93 ? -11.193 4.191 -4.309 1.00 40.88 93 ALA A N 1
ATOM 721 C CA . ALA A 1 93 ? -10.697 4.686 -3.031 1.00 40.88 93 ALA A CA 1
ATOM 722 C C . ALA A 1 93 ? -11.423 4.133 -1.788 1.00 40.88 93 ALA A C 1
ATOM 724 O O . ALA A 1 93 ? -10.875 4.248 -0.699 1.00 40.88 93 ALA A O 1
ATOM 725 N N . PHE A 1 94 ? -12.620 3.529 -1.885 1.00 48.97 94 PHE A N 1
ATOM 726 C CA . PHE A 1 94 ? -13.465 3.362 -0.684 1.00 48.97 94 PHE A CA 1
ATOM 727 C C . PHE A 1 94 ? -14.249 2.035 -0.571 1.00 48.97 94 PHE A C 1
ATOM 729 O O . PHE A 1 94 ? -15.379 2.009 -0.092 1.00 48.97 94 PHE A O 1
ATOM 736 N N . ASN A 1 95 ? -13.638 0.896 -0.918 1.00 52.16 95 ASN A N 1
ATOM 737 C CA . ASN A 1 95 ? -14.201 -0.442 -0.644 1.00 52.16 95 ASN A CA 1
ATOM 738 C C . ASN A 1 95 ? -13.878 -0.934 0.781 1.00 52.16 95 ASN A C 1
ATOM 740 O O . ASN A 1 95 ? -13.307 -2.004 0.971 1.00 52.16 95 ASN A O 1
ATOM 744 N N . ALA A 1 96 ? -14.211 -0.147 1.802 1.00 62.97 96 ALA A N 1
ATOM 745 C CA . ALA A 1 96 ? -14.074 -0.583 3.189 1.00 62.97 96 ALA A CA 1
ATOM 746 C C . ALA A 1 96 ? -15.202 -1.564 3.560 1.00 62.97 96 ALA A C 1
ATOM 748 O O . ALA A 1 96 ? -16.382 -1.237 3.419 1.00 62.97 96 ALA A O 1
ATOM 749 N N . SER A 1 97 ? -14.850 -2.754 4.066 1.00 78.12 97 SER A N 1
ATOM 750 C CA . SER A 1 97 ? -15.828 -3.694 4.637 1.00 78.12 97 SER A CA 1
ATOM 751 C C . SER A 1 97 ? -16.632 -2.990 5.732 1.00 78.12 97 SER A C 1
ATOM 753 O O . SER A 1 97 ? -16.061 -2.416 6.664 1.00 78.12 97 SER A O 1
ATOM 755 N N . SER A 1 98 ? -17.966 -3.055 5.661 1.00 88.19 98 SER A N 1
ATOM 756 C CA . SER A 1 98 ? -18.834 -2.455 6.688 1.00 88.19 98 SER A CA 1
ATOM 757 C C . SER A 1 98 ? -18.547 -3.038 8.076 1.00 88.19 98 SER A C 1
ATOM 759 O O . SER A 1 98 ? -18.727 -2.366 9.092 1.00 88.19 98 SER A O 1
ATOM 761 N N . VAL A 1 99 ? -18.074 -4.289 8.118 1.00 93.50 99 VAL A N 1
ATOM 762 C CA . VAL A 1 99 ? -17.635 -4.970 9.339 1.00 93.50 99 VAL A CA 1
ATOM 763 C C . VAL A 1 99 ? -16.362 -4.328 9.890 1.00 93.50 99 VAL A C 1
ATOM 765 O O . VAL A 1 99 ? -16.311 -4.052 11.085 1.00 93.50 99 VAL A O 1
ATOM 768 N N . ALA A 1 100 ? -15.368 -4.046 9.040 1.00 94.00 100 ALA A N 1
ATOM 769 C CA . ALA A 1 100 ? -14.113 -3.416 9.453 1.00 94.00 100 ALA A CA 1
ATOM 770 C C . ALA A 1 100 ? -14.352 -2.029 10.063 1.00 94.00 100 ALA A C 1
ATOM 772 O O . ALA A 1 100 ? -13.864 -1.755 11.153 1.00 94.00 100 ALA A O 1
ATOM 773 N N . ILE A 1 101 ? -15.190 -1.199 9.431 1.00 93.56 101 ILE A N 1
ATOM 774 C CA . ILE A 1 101 ? -15.550 0.135 9.946 1.00 93.56 101 ILE A CA 1
ATOM 775 C C . ILE A 1 101 ? -16.174 0.036 11.345 1.00 93.56 101 ILE A C 1
ATOM 777 O O . ILE A 1 101 ? -15.813 0.793 12.248 1.00 93.56 101 ILE A O 1
ATOM 781 N N . ALA A 1 102 ? -17.109 -0.901 11.527 1.00 96.00 102 ALA A N 1
ATOM 782 C CA . ALA A 1 102 ? -17.795 -1.097 12.799 1.00 96.00 102 ALA A CA 1
ATOM 783 C C . ALA A 1 102 ? -16.866 -1.683 13.882 1.00 96.00 102 ALA A C 1
ATOM 785 O O . ALA A 1 102 ? -16.998 -1.338 15.055 1.00 96.00 102 ALA A O 1
ATOM 786 N N . LEU A 1 103 ? -15.913 -2.545 13.508 1.00 97.00 103 LEU A N 1
ATOM 787 C CA . LEU A 1 103 ? -14.884 -3.058 14.418 1.00 97.00 103 LEU A CA 1
ATOM 788 C C . LEU A 1 103 ? -13.902 -1.959 14.832 1.00 97.00 103 LEU A C 1
ATOM 790 O O . LEU A 1 103 ? -13.557 -1.875 16.010 1.00 97.00 103 LEU A O 1
ATOM 794 N N . THR A 1 104 ? -13.503 -1.089 13.902 1.00 96.69 104 THR A N 1
ATOM 795 C CA . THR A 1 104 ? -12.684 0.090 14.203 1.00 96.69 104 THR A CA 1
ATOM 796 C C . THR A 1 104 ? -13.386 0.995 15.216 1.00 96.69 104 THR A C 1
ATOM 798 O O . THR A 1 104 ? -12.757 1.383 16.192 1.00 96.69 104 THR A O 1
ATOM 801 N N . ASP A 1 105 ? -14.690 1.265 15.068 1.00 96.38 105 ASP A N 1
ATOM 802 C CA . ASP A 1 105 ? -15.473 2.023 16.066 1.00 96.38 105 ASP A CA 1
ATOM 803 C C . ASP A 1 105 ? -15.529 1.314 17.434 1.00 96.38 105 ASP A C 1
ATOM 805 O O . ASP A 1 105 ? -15.323 1.912 18.499 1.00 96.38 105 ASP A O 1
ATOM 809 N N . LEU A 1 106 ? -15.746 -0.006 17.428 1.00 97.38 106 LEU A N 1
ATOM 810 C CA . LEU A 1 106 ? -15.788 -0.802 18.654 1.00 97.38 106 LEU A CA 1
ATOM 811 C C . LEU A 1 106 ? -14.473 -0.676 19.440 1.00 97.38 106 LEU A C 1
ATOM 813 O O . LEU A 1 106 ? -14.513 -0.375 20.638 1.00 97.38 106 LEU A O 1
ATOM 817 N N . LEU A 1 107 ? -13.339 -0.830 18.753 1.00 96.81 107 LEU A N 1
ATOM 818 C CA . LEU A 1 107 ? -11.986 -0.871 19.318 1.00 96.81 107 LEU A CA 1
ATOM 819 C C . LEU A 1 107 ? -11.308 0.503 19.442 1.00 96.81 107 LEU A C 1
ATOM 821 O O . LEU A 1 107 ? -10.213 0.598 19.993 1.00 96.81 107 LEU A O 1
ATOM 825 N N . LEU A 1 108 ? -11.954 1.569 18.967 1.00 95.56 108 LEU A N 1
ATOM 826 C CA . LEU A 1 108 ? -11.369 2.903 18.847 1.00 95.56 108 LEU A CA 1
ATOM 827 C C . LEU A 1 108 ? -10.684 3.384 20.131 1.00 95.56 108 LEU A C 1
ATOM 829 O O . LEU A 1 108 ? -9.503 3.705 20.115 1.00 95.56 108 LEU A O 1
ATOM 833 N N . ASN A 1 109 ? -11.392 3.358 21.262 1.00 93.12 109 ASN A N 1
ATOM 834 C CA . ASN A 1 109 ? -10.861 3.854 22.537 1.00 93.12 109 ASN A CA 1
ATOM 835 C C . ASN A 1 109 ? -9.767 2.953 23.137 1.00 93.12 109 ASN A C 1
ATOM 837 O O . ASN A 1 109 ? -9.073 3.379 24.056 1.00 93.12 109 ASN A O 1
ATOM 841 N N . SER A 1 110 ? -9.613 1.718 22.648 1.00 93.00 110 SER A N 1
ATOM 842 C CA . SER A 1 110 ? -8.581 0.785 23.114 1.00 93.00 110 SER A CA 1
ATOM 843 C C . SER A 1 110 ? -7.216 1.081 22.490 1.00 93.00 110 SER A C 1
ATOM 845 O O . SER A 1 110 ? -6.200 0.958 23.174 1.00 93.00 110 SER A O 1
ATOM 847 N N . TYR A 1 111 ? -7.200 1.493 21.218 1.00 93.81 111 TYR A N 1
ATOM 848 C CA . TYR A 1 111 ? -5.970 1.703 20.441 1.00 93.81 111 TYR A CA 1
ATOM 849 C C . TYR A 1 111 ? -5.709 3.166 20.078 1.00 93.81 111 TYR A C 1
ATOM 851 O O . TYR A 1 111 ? -4.578 3.529 19.779 1.00 93.81 111 TYR A O 1
ATOM 859 N N . PHE A 1 112 ? -6.725 4.020 20.177 1.00 93.31 112 PHE A N 1
ATOM 860 C CA . PHE A 1 112 ? -6.615 5.465 20.030 1.00 93.31 112 PHE A CA 1
ATOM 861 C C . PHE A 1 112 ? -7.509 6.163 21.075 1.00 93.31 112 PHE A C 1
ATOM 863 O O . PHE A 1 112 ? -8.607 6.635 20.754 1.00 93.31 112 PHE A O 1
ATOM 870 N N . PRO A 1 113 ? -7.095 6.167 22.358 1.00 91.50 113 PRO A N 1
ATOM 871 C CA . PRO A 1 113 ? -7.891 6.742 23.436 1.00 91.50 113 PRO A CA 1
ATOM 872 C C . PRO A 1 113 ? -8.139 8.242 23.220 1.00 91.50 113 PRO A C 1
ATOM 874 O O . PRO A 1 113 ? -7.295 8.977 22.700 1.00 91.50 113 PRO A O 1
ATOM 877 N N . ARG A 1 114 ? -9.325 8.693 23.636 1.00 87.62 114 ARG A N 1
ATOM 878 C CA . ARG A 1 114 ? -9.763 10.092 23.582 1.00 87.62 114 ARG A CA 1
ATOM 879 C C . ARG A 1 114 ? -10.245 10.505 24.969 1.00 87.62 114 ARG A C 1
ATOM 881 O O . ARG A 1 114 ? -10.925 9.722 25.626 1.00 87.62 114 ARG A O 1
ATOM 888 N N . GLY A 1 115 ? -9.912 11.715 25.395 1.00 85.69 115 GLY A N 1
ATOM 889 C CA . GLY A 1 115 ? -10.337 12.259 26.682 1.00 85.69 115 GLY A CA 1
ATOM 890 C C . GLY A 1 115 ? -9.422 13.386 27.142 1.00 85.69 115 GLY A C 1
ATOM 891 O O . GLY A 1 115 ? -8.336 13.562 26.599 1.00 85.69 115 GLY A O 1
ATOM 892 N N . GLU A 1 116 ? -9.868 14.129 28.149 1.00 82.75 116 GLU A N 1
ATOM 893 C CA . GLU A 1 116 ? -9.160 15.296 28.690 1.00 82.75 116 GLU A CA 1
ATOM 894 C C . GLU A 1 116 ? -7.783 14.943 29.279 1.00 82.75 116 GLU A C 1
ATOM 896 O O . GLU A 1 116 ? -6.832 15.704 29.139 1.00 82.75 116 GLU A O 1
ATOM 901 N N . HIS A 1 117 ? -7.644 13.746 29.855 1.00 86.19 117 HIS A N 1
ATOM 902 C CA . HIS A 1 117 ? -6.395 13.268 30.461 1.00 86.19 117 HIS A CA 1
ATOM 903 C C . HIS A 1 117 ? -5.496 12.464 29.511 1.00 86.19 117 HIS A C 1
ATOM 905 O O . HIS A 1 117 ? -4.459 11.960 29.934 1.00 86.19 117 HIS A O 1
ATOM 911 N N . VAL A 1 118 ? -5.887 12.291 28.244 1.00 89.38 118 VAL A N 1
ATOM 912 C CA . VAL A 1 118 ? -5.126 11.474 27.290 1.00 89.38 118 VAL A CA 1
ATOM 913 C C . VAL A 1 118 ? -4.143 12.354 26.529 1.00 89.38 118 VAL A C 1
ATOM 915 O O . VAL A 1 118 ? -4.545 13.231 25.765 1.00 89.38 118 VAL A O 1
ATOM 918 N N . THR A 1 119 ? -2.847 12.094 26.696 1.00 91.81 119 THR A N 1
ATOM 919 C CA . THR A 1 119 ? -1.796 12.843 25.997 1.00 91.81 119 THR A CA 1
ATOM 920 C C . THR A 1 119 ? -1.523 12.278 24.597 1.00 91.81 119 THR A C 1
ATOM 922 O O . THR A 1 119 ? -1.844 11.128 24.289 1.00 91.81 119 THR A O 1
ATOM 925 N N . GLY A 1 120 ? -0.864 13.062 23.734 1.00 90.56 120 GLY A N 1
ATOM 926 C CA . GLY A 1 120 ? -0.375 12.556 22.442 1.00 90.56 120 GLY A CA 1
ATOM 927 C C . GLY A 1 120 ? 0.623 11.398 22.597 1.00 90.56 120 GLY A C 1
ATOM 928 O O . GLY A 1 120 ? 0.619 10.468 21.792 1.00 90.56 120 GLY A O 1
ATOM 929 N N . ALA A 1 121 ? 1.412 11.395 23.678 1.00 90.75 121 ALA A N 1
ATOM 930 C CA . ALA A 1 121 ? 2.328 10.303 24.001 1.00 90.75 121 ALA A CA 1
ATOM 931 C C . ALA A 1 121 ? 1.578 8.996 24.311 1.00 90.75 121 ALA A C 1
ATOM 933 O O . ALA A 1 121 ? 1.990 7.933 23.852 1.00 90.75 121 ALA A O 1
ATOM 934 N N . ASP A 1 122 ? 0.437 9.063 25.007 1.00 92.06 122 ASP A N 1
ATOM 935 C CA . ASP A 1 122 ? -0.404 7.887 25.258 1.00 92.06 122 ASP A CA 1
ATOM 936 C C . ASP A 1 122 ? -0.992 7.309 23.971 1.00 92.06 122 ASP A C 1
ATOM 938 O O . ASP A 1 122 ? -1.012 6.089 23.791 1.00 92.06 122 ASP A O 1
ATOM 942 N N . GLN A 1 123 ? -1.446 8.176 23.061 1.00 94.00 123 GLN A N 1
ATOM 943 C CA . GLN A 1 123 ? -1.962 7.761 21.755 1.00 94.00 123 GLN A CA 1
ATOM 944 C C . GLN A 1 123 ? -0.879 7.075 20.924 1.00 94.00 123 GLN A C 1
ATOM 946 O O . GLN A 1 123 ? -1.123 6.011 20.352 1.00 94.00 123 GLN A O 1
ATOM 951 N N . ILE A 1 124 ? 0.327 7.643 20.901 1.00 95.25 124 ILE A N 1
ATOM 952 C CA . ILE A 1 124 ? 1.463 7.066 20.185 1.00 95.25 124 ILE A CA 1
ATOM 953 C C . ILE A 1 124 ? 1.888 5.744 20.805 1.00 95.25 124 ILE A C 1
ATOM 955 O O . ILE A 1 124 ? 2.000 4.760 20.084 1.00 95.25 124 ILE A O 1
ATOM 959 N N . ARG A 1 125 ? 2.026 5.664 22.129 1.00 94.56 125 ARG A N 1
ATOM 960 C CA . ARG A 1 125 ? 2.371 4.414 22.813 1.00 94.56 125 ARG A CA 1
ATOM 961 C C . ARG A 1 125 ? 1.373 3.304 22.482 1.00 94.56 125 ARG A C 1
ATOM 963 O O . ARG A 1 125 ? 1.781 2.214 22.104 1.00 94.56 125 ARG A O 1
ATOM 970 N N . ARG A 1 126 ? 0.065 3.585 22.552 1.00 95.44 126 ARG A N 1
ATOM 971 C CA . ARG A 1 126 ? -0.987 2.623 22.170 1.00 95.44 126 ARG A CA 1
ATOM 972 C C . ARG A 1 126 ? -0.902 2.223 20.701 1.00 95.44 126 ARG A C 1
ATOM 974 O O . ARG A 1 126 ? -1.076 1.047 20.388 1.00 95.44 126 ARG A O 1
ATOM 981 N N . THR A 1 127 ? -0.609 3.183 19.828 1.00 96.44 127 THR A N 1
ATOM 982 C CA . THR A 1 127 ? -0.447 2.947 18.392 1.00 96.44 127 THR A CA 1
ATOM 983 C C . THR A 1 127 ? 0.732 2.025 18.111 1.00 96.44 127 THR A C 1
ATOM 985 O O . THR A 1 127 ? 0.564 1.025 17.418 1.00 96.44 127 THR A O 1
ATOM 988 N N . LEU A 1 128 ? 1.892 2.315 18.699 1.00 96.00 128 LEU A N 1
ATOM 989 C CA . LEU A 1 128 ? 3.109 1.525 18.549 1.00 96.00 128 LEU A CA 1
ATOM 990 C C . LEU A 1 128 ? 2.922 0.111 19.097 1.00 96.00 128 LEU A C 1
ATOM 992 O O . LEU A 1 128 ? 3.188 -0.844 18.381 1.00 96.00 128 LEU A O 1
ATOM 996 N N . THR A 1 129 ? 2.355 -0.045 20.300 1.00 96.00 129 THR A N 1
ATOM 997 C CA . THR A 1 129 ? 2.029 -1.374 20.846 1.00 96.00 129 THR A CA 1
ATOM 998 C C . THR A 1 129 ? 1.107 -2.161 19.911 1.00 96.00 129 THR A C 1
ATOM 1000 O O . THR A 1 129 ? 1.282 -3.366 19.743 1.00 96.00 129 THR A O 1
ATOM 1003 N N . PHE A 1 130 ? 0.128 -1.506 19.277 1.00 97.38 130 PHE A N 1
ATOM 1004 C CA . PHE A 1 130 ? -0.775 -2.191 18.354 1.00 97.38 130 PHE A CA 1
ATOM 1005 C C . PHE A 1 130 ? -0.073 -2.628 17.063 1.00 97.38 130 PHE A C 1
ATOM 1007 O O . PHE A 1 130 ? -0.288 -3.750 16.607 1.00 97.38 130 PHE A O 1
ATOM 1014 N N . LEU A 1 131 ? 0.784 -1.767 16.508 1.00 96.50 131 LEU A N 1
ATOM 1015 C CA . LEU A 1 131 ? 1.588 -2.075 15.325 1.00 96.50 131 LEU A CA 1
ATOM 1016 C C . LEU A 1 131 ? 2.574 -3.217 15.589 1.00 96.50 131 LEU A C 1
ATOM 1018 O O . LEU A 1 131 ? 2.717 -4.084 14.734 1.00 96.50 131 LEU A O 1
ATOM 1022 N N . THR A 1 132 ? 3.190 -3.254 16.772 1.00 95.62 132 THR A N 1
ATOM 1023 C CA . THR A 1 132 ? 4.108 -4.328 17.170 1.00 95.62 132 THR A CA 1
ATOM 1024 C C . THR A 1 132 ? 3.377 -5.656 17.359 1.00 95.62 132 THR A C 1
ATOM 1026 O O . THR A 1 132 ? 3.795 -6.674 16.815 1.00 95.62 132 THR A O 1
ATOM 1029 N N . ASN A 1 133 ? 2.269 -5.661 18.106 1.00 96.25 133 ASN A N 1
ATOM 1030 C CA . ASN A 1 133 ? 1.640 -6.913 18.536 1.00 96.25 133 ASN A CA 1
ATOM 1031 C C . ASN A 1 133 ? 0.690 -7.503 17.483 1.00 96.25 133 ASN A C 1
ATOM 1033 O O . ASN A 1 133 ? 0.528 -8.720 17.410 1.00 96.25 133 ASN A O 1
ATOM 1037 N N . HIS A 1 134 ? 0.031 -6.660 16.679 1.00 96.62 134 HIS A N 1
ATOM 1038 C CA . HIS A 1 134 ? -0.990 -7.088 15.715 1.00 96.62 134 HIS A CA 1
ATOM 1039 C C . HIS A 1 134 ? -0.965 -6.241 14.421 1.00 96.62 134 HIS A C 1
ATOM 1041 O O . HIS A 1 134 ? -1.962 -5.581 14.099 1.00 96.62 134 HIS A O 1
ATOM 1047 N N . PRO A 1 135 ? 0.133 -6.270 13.640 1.00 94.62 135 PRO A N 1
ATOM 1048 C CA . PRO A 1 135 ? 0.344 -5.382 12.488 1.00 94.62 135 PRO A CA 1
ATOM 1049 C C . PRO A 1 135 ? -0.757 -5.472 11.419 1.00 94.62 135 PRO A C 1
ATOM 1051 O O . PRO A 1 135 ? -1.188 -4.451 10.876 1.00 94.62 135 PRO A O 1
ATOM 1054 N N . ASP A 1 136 ? -1.280 -6.671 11.143 1.00 93.31 136 ASP A N 1
ATOM 1055 C CA . ASP A 1 136 ? -2.349 -6.852 10.152 1.00 93.31 136 ASP A CA 1
ATOM 1056 C C . ASP A 1 136 ? -3.679 -6.232 10.593 1.00 93.31 136 ASP A C 1
ATOM 1058 O O . ASP A 1 136 ? -4.364 -5.582 9.799 1.00 93.31 136 ASP A O 1
ATOM 1062 N N . ALA A 1 137 ? -4.040 -6.388 11.869 1.00 96.00 137 ALA A N 1
ATOM 1063 C CA . ALA A 1 137 ? -5.238 -5.768 12.424 1.00 96.00 137 ALA A CA 1
ATOM 1064 C C . ALA A 1 137 ? -5.076 -4.243 12.502 1.00 96.00 137 ALA A C 1
ATOM 1066 O O . ALA A 1 137 ? -6.008 -3.515 12.159 1.00 96.00 137 ALA A O 1
ATOM 1067 N N . ALA A 1 138 ? -3.890 -3.762 12.889 1.00 96.75 138 ALA A N 1
ATOM 1068 C CA . ALA A 1 138 ? -3.559 -2.343 12.949 1.00 96.75 138 ALA A CA 1
ATOM 1069 C C . ALA A 1 138 ? -3.660 -1.673 11.571 1.00 96.75 138 ALA A C 1
ATOM 1071 O O . ALA A 1 138 ? -4.285 -0.623 11.441 1.00 96.75 138 ALA A O 1
ATOM 1072 N N . THR A 1 139 ? -3.146 -2.321 10.524 1.00 93.75 139 THR A N 1
ATOM 1073 C CA . THR A 1 139 ? -3.259 -1.852 9.133 1.00 93.75 139 THR A CA 1
ATOM 1074 C C . THR A 1 139 ? -4.722 -1.600 8.748 1.00 93.75 139 THR A C 1
ATOM 1076 O O . THR A 1 139 ? -5.075 -0.524 8.257 1.00 93.75 139 THR A O 1
ATOM 1079 N N . VAL A 1 140 ? -5.610 -2.567 9.015 1.00 93.75 140 VAL A N 1
ATOM 1080 C CA . VAL A 1 140 ? -7.045 -2.421 8.718 1.00 93.75 140 VAL A CA 1
ATOM 1081 C C . VAL A 1 140 ? -7.690 -1.365 9.615 1.00 93.75 140 VAL A C 1
ATOM 1083 O O . VAL A 1 140 ? -8.476 -0.550 9.128 1.00 93.75 140 VAL A O 1
ATOM 1086 N N . PHE A 1 141 ? -7.336 -1.326 10.899 1.00 96.44 141 PHE A N 1
ATOM 1087 C CA . PHE A 1 141 ? -7.834 -0.331 11.844 1.00 96.44 141 PHE A CA 1
ATOM 1088 C C . PHE A 1 141 ? -7.545 1.099 11.369 1.00 96.44 141 PHE A C 1
ATOM 1090 O O . PHE A 1 141 ? -8.482 1.884 11.205 1.00 96.44 141 PHE A O 1
ATOM 1097 N N . TYR A 1 142 ? -6.277 1.416 11.080 1.00 95.75 142 TYR A N 1
ATOM 1098 C CA . TYR A 1 142 ? -5.846 2.756 10.674 1.00 95.75 142 TYR A CA 1
ATOM 1099 C C . TYR A 1 142 ? -6.346 3.145 9.283 1.00 95.75 142 TYR A C 1
ATOM 1101 O O . TYR A 1 142 ? -6.677 4.308 9.077 1.00 95.75 142 TYR A O 1
ATOM 1109 N N . SER A 1 143 ? -6.543 2.190 8.368 1.00 92.31 143 SER A N 1
ATOM 1110 C CA . SER A 1 143 ? -7.182 2.479 7.070 1.00 92.31 143 SER A CA 1
ATOM 1111 C C . SER A 1 143 ? -8.639 2.942 7.184 1.00 92.31 143 SER A C 1
ATOM 1113 O O . SER A 1 143 ? -9.147 3.617 6.295 1.00 92.31 143 SER A O 1
ATOM 1115 N N . ASN A 1 144 ? -9.313 2.609 8.290 1.00 92.75 144 ASN A N 1
ATOM 1116 C CA . ASN A 1 144 ? -10.708 2.970 8.540 1.00 92.75 144 ASN A CA 1
ATOM 1117 C C . ASN A 1 144 ? -10.864 4.084 9.585 1.00 92.75 144 ASN A C 1
ATOM 1119 O O . ASN A 1 144 ? -11.990 4.497 9.871 1.00 92.75 144 ASN A O 1
ATOM 1123 N N . ILE A 1 145 ? -9.770 4.570 10.178 1.00 93.50 145 ILE A N 1
ATOM 1124 C CA . ILE A 1 145 ? -9.841 5.479 11.326 1.00 93.50 145 ILE A CA 1
ATOM 1125 C C . ILE A 1 145 ? -10.351 6.872 10.938 1.00 93.50 145 ILE A C 1
ATOM 1127 O O . ILE A 1 145 ? -11.031 7.509 11.743 1.00 93.50 145 ILE A O 1
ATOM 1131 N N . SER A 1 146 ? -10.111 7.317 9.696 1.00 93.31 146 SER A N 1
ATOM 1132 C CA . SER A 1 146 ? -10.600 8.603 9.176 1.00 93.31 146 SER A CA 1
ATOM 1133 C C . SER A 1 146 ? -12.123 8.687 9.102 1.00 93.31 146 SER A C 1
ATOM 1135 O O . SER A 1 146 ? -12.679 9.775 9.158 1.00 93.31 146 SER A O 1
ATOM 1137 N N . ARG A 1 147 ? -12.823 7.546 9.073 1.00 91.06 147 ARG A N 1
ATOM 1138 C CA . ARG A 1 147 ? -14.291 7.502 9.159 1.00 91.06 147 ARG A CA 1
ATOM 1139 C C . ARG A 1 147 ? -14.823 7.772 10.566 1.00 91.06 147 ARG A C 1
ATOM 1141 O O . ARG A 1 147 ? -16.010 8.036 10.714 1.00 91.06 147 ARG A O 1
ATOM 1148 N N . GLN A 1 148 ? -13.973 7.653 11.586 1.00 91.69 148 GLN A N 1
ATOM 1149 C CA . GLN A 1 148 ? -14.343 7.782 13.000 1.00 91.69 148 GLN A CA 1
ATOM 1150 C C . GLN A 1 148 ? -13.728 9.020 13.670 1.00 91.69 148 GLN A C 1
ATOM 1152 O O . GLN A 1 148 ? -14.084 9.362 14.804 1.00 91.69 148 GLN A O 1
ATOM 1157 N N . LEU A 1 149 ? -12.748 9.656 13.027 1.00 93.69 149 LEU A N 1
ATOM 1158 C CA . LEU A 1 149 ? -11.991 10.805 13.521 1.00 93.69 149 LEU A CA 1
ATOM 1159 C C . LEU A 1 149 ? -12.217 12.025 12.632 1.00 93.69 149 LEU A C 1
ATOM 1161 O O . LEU A 1 149 ? -12.514 11.896 11.451 1.00 93.69 149 LEU A O 1
ATOM 1165 N N . SER A 1 150 ? -12.011 13.217 13.194 1.00 95.00 150 SER A N 1
ATOM 1166 C CA . SER A 1 150 ? -11.877 14.422 12.378 1.00 95.00 150 SER A CA 1
ATOM 1167 C C . SER A 1 150 ? -10.573 14.386 11.579 1.00 95.00 150 SER A C 1
ATOM 1169 O O . SER A 1 150 ? -9.573 13.826 12.040 1.00 95.00 150 SER A O 1
ATOM 1171 N N . VAL A 1 151 ? -10.565 15.049 10.419 1.00 96.31 151 VAL A N 1
ATOM 1172 C CA . VAL A 1 151 ? -9.381 15.187 9.552 1.00 96.31 151 VAL A CA 1
ATOM 1173 C C . VAL A 1 151 ? -8.170 15.665 10.360 1.00 96.31 151 VAL A C 1
ATOM 1175 O O . VAL A 1 151 ? -7.125 15.022 10.346 1.00 96.31 151 VAL A O 1
ATOM 1178 N N . ASN A 1 152 ? -8.346 16.705 11.182 1.00 96.25 152 ASN A N 1
ATOM 1179 C CA . ASN A 1 152 ? -7.302 17.246 12.058 1.00 96.25 152 ASN A CA 1
ATOM 1180 C C . ASN A 1 152 ? -6.678 16.190 12.993 1.00 96.25 152 ASN A C 1
ATOM 1182 O O . ASN A 1 152 ? -5.461 16.141 13.161 1.00 96.25 152 ASN A O 1
ATOM 1186 N N . ALA A 1 153 ? -7.488 15.324 13.609 1.00 95.56 153 ALA A N 1
ATOM 1187 C CA . ALA A 1 153 ? -6.970 14.307 14.523 1.00 95.56 153 ALA A CA 1
ATOM 1188 C C . ALA A 1 153 ? -6.134 13.244 13.790 1.00 95.56 153 ALA A C 1
ATOM 1190 O O . ALA A 1 153 ? -5.094 12.824 14.298 1.00 95.56 153 ALA A O 1
ATOM 1191 N N . VAL A 1 154 ? -6.551 12.856 12.582 1.00 96.62 154 VAL A N 1
ATOM 1192 C CA . VAL A 1 154 ? -5.791 11.938 11.721 1.00 96.62 154 VAL A CA 1
ATOM 1193 C C . VAL A 1 154 ? -4.484 12.586 11.256 1.00 96.62 154 VAL A C 1
ATOM 1195 O O . VAL A 1 154 ? -3.434 11.950 11.342 1.00 96.62 154 VAL A O 1
ATOM 1198 N N . CYS A 1 155 ? -4.514 13.863 10.852 1.00 97.00 155 CYS A N 1
ATOM 1199 C CA . CYS A 1 155 ? -3.316 14.621 10.482 1.00 97.00 155 CYS A CA 1
ATOM 1200 C C . CYS A 1 155 ? -2.301 14.682 11.632 1.00 97.00 155 CYS A C 1
ATOM 1202 O O . CYS A 1 155 ? -1.112 14.427 11.436 1.00 97.00 155 CYS A O 1
ATOM 1204 N N . LYS A 1 156 ? -2.766 14.974 12.855 1.00 96.56 156 LYS A N 1
ATOM 1205 C CA . LYS A 1 156 ? -1.917 14.992 14.055 1.00 96.56 156 LYS A CA 1
ATOM 1206 C C . LYS A 1 156 ? -1.291 13.629 14.333 1.00 96.56 156 LYS A C 1
ATOM 1208 O O . LYS A 1 156 ? -0.103 13.578 14.634 1.00 96.56 156 LYS A O 1
ATOM 1213 N N . LEU A 1 157 ? -2.051 12.539 14.205 1.00 96.81 157 LEU A N 1
ATOM 1214 C CA . LEU A 1 157 ? -1.513 11.186 14.367 1.00 96.81 157 LEU A CA 1
ATOM 1215 C C . LEU A 1 157 ? -0.419 10.887 13.333 1.00 96.81 157 LEU A C 1
ATOM 1217 O O . LEU A 1 157 ? 0.659 10.441 13.717 1.00 96.81 157 LEU A O 1
ATOM 1221 N N . ALA A 1 158 ? -0.655 11.186 12.052 1.00 97.62 158 ALA A N 1
ATOM 1222 C CA . ALA A 1 158 ? 0.341 10.986 10.998 1.00 97.62 158 ALA A CA 1
ATOM 1223 C C . ALA A 1 158 ? 1.632 11.784 11.265 1.00 97.62 158 ALA A C 1
ATOM 1225 O O . ALA A 1 158 ? 2.727 11.231 11.173 1.00 97.62 158 ALA A O 1
ATOM 1226 N N . ALA A 1 159 ? 1.514 13.050 11.677 1.00 97.62 159 ALA A N 1
ATOM 1227 C CA . ALA A 1 159 ? 2.661 13.890 12.023 1.00 97.62 159 ALA A CA 1
ATOM 1228 C C . ALA A 1 159 ? 3.414 13.395 13.273 1.00 97.62 159 ALA A C 1
ATOM 1230 O O . ALA A 1 159 ? 4.642 13.423 13.306 1.00 97.62 159 ALA A O 1
ATOM 1231 N N . MET A 1 160 ? 2.707 12.924 14.306 1.00 96.88 160 MET A N 1
ATOM 1232 C CA . MET A 1 160 ? 3.345 12.348 15.496 1.00 96.88 160 MET A CA 1
ATOM 1233 C C . MET A 1 160 ? 4.096 11.050 15.166 1.00 96.88 160 MET A C 1
ATOM 1235 O O . MET A 1 160 ? 5.215 10.870 15.636 1.00 96.88 160 MET A O 1
ATOM 1239 N N . LEU A 1 161 ? 3.526 10.181 14.325 1.00 97.69 161 LEU A N 1
ATOM 1240 C CA . LEU A 1 161 ? 4.198 8.963 13.862 1.00 97.69 161 LEU A CA 1
ATOM 1241 C C . LEU A 1 161 ? 5.440 9.272 13.020 1.00 97.69 161 LEU A C 1
ATOM 1243 O O . LEU A 1 161 ? 6.459 8.603 13.188 1.00 97.69 161 LEU A O 1
ATOM 1247 N N . LEU A 1 162 ? 5.391 10.302 12.167 1.00 97.69 162 LEU A N 1
ATOM 1248 C CA . LEU A 1 162 ? 6.574 10.760 11.437 1.00 97.69 162 LEU A CA 1
ATOM 1249 C C . LEU A 1 162 ? 7.671 11.216 12.403 1.00 97.69 162 LEU A C 1
ATOM 1251 O O . LEU A 1 162 ? 8.808 10.784 12.267 1.00 97.69 162 LEU A O 1
ATOM 1255 N N . LYS A 1 163 ? 7.333 12.014 13.425 1.00 96.75 163 LYS A N 1
ATOM 1256 C CA . LYS A 1 163 ? 8.302 12.442 14.450 1.00 96.75 163 LYS A CA 1
ATOM 1257 C C . LYS A 1 163 ? 8.935 11.263 15.185 1.00 96.75 163 LYS A C 1
ATOM 1259 O O . LYS A 1 163 ? 10.132 11.294 15.442 1.00 96.75 163 LYS A O 1
ATOM 1264 N N . CYS A 1 164 ? 8.159 10.224 15.499 1.00 95.75 164 CYS A N 1
ATOM 1265 C CA . CYS A 1 164 ? 8.695 8.989 16.072 1.00 95.75 164 CYS A CA 1
ATOM 1266 C C . CYS A 1 164 ? 9.710 8.325 15.136 1.00 95.75 164 CYS A C 1
ATOM 1268 O O . CYS A 1 164 ? 10.789 7.940 15.578 1.00 95.75 164 CYS A O 1
ATOM 1270 N N . LEU A 1 165 ? 9.387 8.234 13.844 1.00 95.81 165 LEU A N 1
ATOM 1271 C CA . LEU A 1 165 ? 10.285 7.668 12.843 1.00 95.81 165 LEU A CA 1
ATOM 1272 C C . LEU A 1 165 ? 11.583 8.488 12.725 1.00 95.81 165 LEU A C 1
ATOM 1274 O O . LEU A 1 165 ? 12.665 7.910 12.739 1.00 95.81 165 LEU A O 1
ATOM 1278 N N . CYS A 1 166 ? 11.502 9.820 12.711 1.00 96.31 166 CYS A N 1
ATOM 1279 C CA . CYS A 1 166 ? 12.676 10.699 12.705 1.00 96.31 166 CYS A CA 1
ATOM 1280 C C . CYS A 1 166 ? 13.540 10.523 13.956 1.00 96.31 166 CYS A C 1
ATOM 1282 O O . CYS A 1 166 ? 14.735 10.273 13.837 1.00 96.31 166 CYS A O 1
ATOM 1284 N N . ALA A 1 167 ? 12.930 10.558 15.144 1.00 95.25 167 ALA A N 1
ATOM 1285 C CA . ALA A 1 167 ? 13.644 10.380 16.407 1.00 95.25 167 ALA A CA 1
ATOM 1286 C C . ALA A 1 167 ? 14.367 9.023 16.477 1.00 95.25 167 ALA A C 1
ATOM 1288 O O . ALA A 1 167 ? 15.469 8.940 17.012 1.00 95.25 167 ALA A O 1
ATOM 1289 N N . SER A 1 168 ? 13.781 7.966 15.898 1.00 94.88 168 SER A N 1
ATOM 1290 C CA . SER A 1 168 ? 14.430 6.650 15.834 1.00 94.88 168 SER A CA 1
ATOM 1291 C C . SER A 1 168 ? 15.682 6.645 14.950 1.00 94.88 168 SER A C 1
ATOM 1293 O O . SER A 1 168 ? 16.668 5.997 15.295 1.00 94.88 168 SER A O 1
ATOM 1295 N N . VAL A 1 169 ? 15.665 7.390 13.838 1.00 95.81 169 VAL A N 1
ATOM 1296 C CA . VAL A 1 169 ? 16.804 7.536 12.917 1.00 95.81 169 VAL A CA 1
ATOM 1297 C C . VAL A 1 169 ? 17.903 8.401 13.535 1.00 95.81 169 VAL A C 1
ATOM 1299 O O . VAL A 1 169 ? 19.086 8.080 13.420 1.00 95.81 169 VAL A O 1
ATOM 1302 N N . GLU A 1 170 ? 17.523 9.476 14.227 1.00 93.69 170 GLU A N 1
ATOM 1303 C CA . GLU A 1 170 ? 18.453 10.332 14.970 1.00 93.69 170 GLU A CA 1
ATOM 1304 C C . GLU A 1 170 ? 19.168 9.549 16.078 1.00 93.69 170 GLU A C 1
ATOM 1306 O O . GLU A 1 170 ? 20.383 9.669 16.222 1.00 93.69 170 GLU A O 1
ATOM 1311 N N . ALA A 1 171 ? 18.439 8.702 16.812 1.00 91.75 171 ALA A N 1
ATOM 1312 C CA . ALA A 1 171 ? 19.004 7.847 17.853 1.00 91.75 171 ALA A CA 1
ATOM 1313 C C . ALA A 1 171 ? 19.988 6.798 17.301 1.00 91.75 171 ALA A C 1
ATOM 1315 O O . ALA A 1 171 ? 21.005 6.541 17.934 1.00 91.75 171 ALA A O 1
ATOM 1316 N N . ASP A 1 172 ? 19.722 6.228 16.119 1.00 90.69 172 ASP A N 1
ATOM 1317 C CA . ASP A 1 172 ? 20.616 5.257 15.455 1.00 90.69 172 ASP A CA 1
ATOM 1318 C C . ASP A 1 172 ? 21.887 5.924 14.893 1.00 90.69 172 ASP A C 1
ATOM 1320 O O . ASP A 1 172 ? 22.914 5.275 14.715 1.00 90.69 172 ASP A O 1
ATOM 1324 N N . SER A 1 173 ? 21.829 7.232 14.616 1.00 84.06 173 SER A N 1
ATOM 1325 C CA . SER A 1 173 ? 22.946 8.005 14.052 1.00 84.06 173 SER A CA 1
ATOM 1326 C C . SER A 1 173 ? 23.925 8.528 15.110 1.00 84.06 173 SER A C 1
ATOM 1328 O O . SER A 1 173 ? 25.031 8.947 14.760 1.00 84.06 173 SER A O 1
ATOM 1330 N N . GLN A 1 174 ? 23.549 8.541 16.394 1.00 76.12 174 GLN A N 1
ATOM 1331 C CA . GLN A 1 174 ? 24.468 8.934 17.461 1.00 76.12 174 GLN A CA 1
ATOM 1332 C C . GLN A 1 174 ? 25.420 7.773 17.783 1.00 76.12 174 GLN A C 1
ATOM 1334 O O . GLN A 1 174 ? 24.961 6.694 18.156 1.00 76.12 174 GLN A O 1
ATOM 1339 N N . PRO A 1 175 ? 26.749 7.957 17.674 1.00 55.88 175 PRO A N 1
ATOM 1340 C CA . PRO A 1 175 ? 27.685 6.934 18.115 1.00 55.88 175 PRO A CA 1
ATOM 1341 C C . PRO A 1 175 ? 27.516 6.731 19.625 1.00 55.88 175 PRO A C 1
ATOM 1343 O O . PRO A 1 175 ? 27.532 7.698 20.387 1.00 55.88 175 PRO A O 1
ATOM 1346 N N . ASN A 1 176 ? 27.365 5.483 20.071 1.00 47.31 176 ASN A N 1
ATOM 1347 C CA . ASN A 1 176 ? 27.406 5.122 21.488 1.00 47.31 176 ASN A CA 1
ATOM 1348 C C . ASN A 1 176 ? 28.775 5.519 22.080 1.00 47.31 176 ASN A C 1
ATOM 1350 O O . ASN A 1 176 ? 29.721 4.741 22.051 1.00 47.31 176 ASN A O 1
ATOM 1354 N N . VAL A 1 177 ? 28.899 6.731 22.635 1.00 47.56 177 VAL A N 1
ATOM 1355 C CA . VAL A 1 177 ? 30.100 7.215 23.360 1.00 47.56 177 VAL A CA 1
ATOM 1356 C C . VAL A 1 177 ? 30.135 6.687 24.808 1.00 47.56 177 VAL A C 1
ATOM 1358 O O . VAL A 1 177 ? 30.790 7.241 25.685 1.00 47.56 177 VAL A O 1
ATOM 1361 N N . HIS A 1 178 ? 29.457 5.578 25.092 1.00 48.94 178 HIS A N 1
ATOM 1362 C CA . HIS A 1 178 ? 29.576 4.894 26.373 1.00 48.94 178 HIS A CA 1
ATOM 1363 C C . HIS A 1 178 ? 30.080 3.475 26.167 1.00 48.94 178 HIS A C 1
ATOM 1365 O O . HIS A 1 178 ? 29.300 2.536 26.152 1.00 48.94 178 HIS A O 1
ATOM 1371 N N . ASP A 1 179 ? 31.406 3.347 26.075 1.00 37.72 179 ASP A N 1
ATOM 1372 C CA . ASP A 1 179 ? 32.087 2.212 26.685 1.00 37.72 179 ASP A CA 1
ATOM 1373 C C . ASP A 1 179 ? 33.516 2.555 27.149 1.00 37.72 179 ASP A C 1
ATOM 1375 O O . ASP A 1 179 ? 34.364 3.026 26.397 1.00 37.72 179 ASP A O 1
ATOM 1379 N N . ASN A 1 180 ? 33.737 2.266 28.435 1.00 37.88 180 ASN A N 1
ATOM 1380 C CA . ASN A 1 180 ? 34.995 1.968 29.121 1.00 37.88 180 ASN A CA 1
ATOM 1381 C C . ASN A 1 180 ? 36.141 2.996 29.176 1.00 37.88 180 ASN A C 1
ATOM 1383 O O . ASN A 1 180 ? 37.111 2.941 28.424 1.00 37.88 180 ASN A O 1
ATOM 1387 N N . SER A 1 181 ? 36.175 3.752 30.280 1.00 34.78 181 SER A N 1
ATOM 1388 C CA . SER A 1 181 ? 37.431 4.102 30.957 1.00 34.78 181 SER A CA 1
ATOM 1389 C C . SER A 1 181 ? 37.436 3.551 32.385 1.00 34.78 181 SER A C 1
ATOM 1391 O O . SER A 1 181 ? 37.056 4.204 33.351 1.00 34.78 181 SER A O 1
ATOM 1393 N N . ASN A 1 182 ? 37.898 2.308 32.520 1.00 36.19 182 ASN A N 1
ATOM 1394 C CA . ASN A 1 182 ? 38.303 1.751 33.804 1.00 36.19 182 ASN A CA 1
ATOM 1395 C C . ASN A 1 182 ? 39.662 1.058 33.634 1.00 36.19 182 ASN A C 1
ATOM 1397 O O . ASN A 1 182 ? 39.719 -0.087 33.200 1.00 36.19 182 ASN A O 1
ATOM 1401 N N . SER A 1 183 ? 40.749 1.785 33.930 1.00 34.38 183 SER A N 1
ATOM 1402 C CA . SER A 1 183 ? 42.076 1.274 34.333 1.00 34.38 183 SER A CA 1
ATOM 1403 C C . SER A 1 183 ? 42.993 2.422 34.795 1.00 34.38 183 SER A C 1
ATOM 1405 O O . SER A 1 183 ? 43.696 3.044 34.009 1.00 34.38 183 SER A O 1
ATOM 1407 N N . SER A 1 184 ? 42.944 2.684 36.105 1.00 31.97 184 SER A N 1
ATOM 1408 C CA . SER A 1 184 ? 44.067 2.975 37.021 1.00 31.97 184 SER A CA 1
ATOM 1409 C C . SER A 1 184 ? 45.222 3.918 36.623 1.00 31.97 184 SER A C 1
ATOM 1411 O O . SER A 1 184 ? 46.104 3.552 35.855 1.00 31.97 184 SER A O 1
ATOM 1413 N N . SER A 1 185 ? 45.393 5.002 37.390 1.00 30.50 185 SER A N 1
ATOM 1414 C CA . SER A 1 185 ? 46.559 5.171 38.289 1.00 30.50 185 SER A CA 1
ATOM 1415 C C . SER A 1 185 ? 46.312 6.306 39.301 1.00 30.50 185 SER A C 1
ATOM 1417 O O . SER A 1 185 ? 45.516 7.207 39.061 1.00 30.50 185 SER A O 1
ATOM 1419 N N . GLY A 1 186 ? 46.886 6.157 40.499 1.00 27.23 186 GLY A N 1
ATOM 1420 C CA . GLY A 1 186 ? 46.430 6.781 41.746 1.00 27.23 186 GLY A CA 1
ATOM 1421 C C . GLY A 1 186 ? 46.815 8.249 41.958 1.00 27.23 186 GLY A C 1
ATOM 1422 O O . GLY A 1 186 ? 47.720 8.768 41.316 1.00 27.23 186 GLY A O 1
ATOM 1423 N N . THR A 1 187 ? 46.197 8.896 42.954 1.00 25.44 187 THR A N 1
ATOM 1424 C CA . THR A 1 187 ? 46.849 9.254 44.238 1.00 25.44 187 THR A CA 1
ATOM 1425 C C . THR A 1 187 ? 45.827 9.858 45.224 1.00 25.44 187 THR A C 1
ATOM 1427 O O . THR A 1 187 ? 44.848 10.487 44.841 1.00 25.44 187 THR A O 1
ATOM 1430 N N . MET A 1 188 ? 46.059 9.565 46.504 1.00 28.34 188 MET A N 1
ATOM 1431 C CA . MET A 1 188 ? 45.247 9.729 47.717 1.00 28.34 188 MET A CA 1
ATOM 1432 C C . MET A 1 188 ? 44.804 11.147 48.124 1.00 28.34 188 MET A C 1
ATOM 1434 O O . MET A 1 188 ? 45.561 12.097 47.958 1.00 28.34 188 MET A O 1
ATOM 1438 N N . ASN A 1 189 ? 43.661 11.219 48.834 1.00 26.39 189 ASN A N 1
ATOM 1439 C CA . ASN A 1 189 ? 43.425 11.815 50.181 1.00 26.39 189 ASN A CA 1
ATOM 1440 C C . ASN A 1 189 ? 41.986 12.374 50.281 1.00 26.39 189 ASN A C 1
ATOM 1442 O O . ASN A 1 189 ? 41.500 12.943 49.318 1.00 26.39 189 ASN A O 1
ATOM 1446 N N . THR A 1 190 ? 41.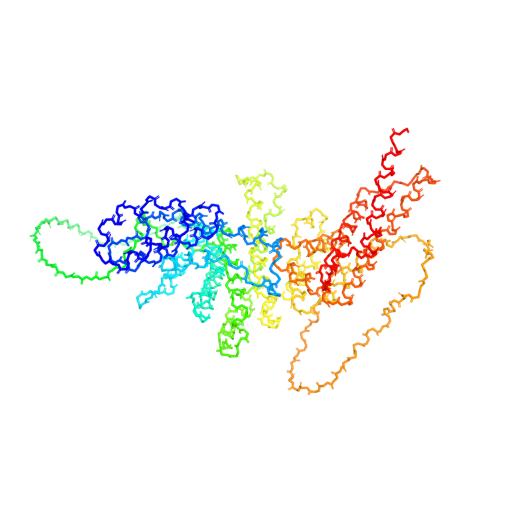217 12.358 51.374 1.00 28.52 190 THR A N 1
ATOM 1447 C CA . THR A 1 190 ? 41.211 11.718 52.702 1.00 28.52 190 THR A CA 1
ATOM 1448 C C . THR A 1 190 ? 39.805 11.959 53.297 1.00 28.52 190 THR A C 1
ATOM 1450 O O . THR A 1 190 ? 39.232 13.028 53.135 1.00 28.52 190 THR A O 1
ATOM 1453 N N . ASN A 1 191 ? 39.292 10.979 54.050 1.00 26.45 191 ASN A N 1
ATOM 1454 C CA . ASN A 1 191 ? 38.394 11.101 55.215 1.00 26.45 191 ASN A CA 1
ATOM 1455 C C . ASN A 1 191 ? 37.119 11.982 55.177 1.00 26.45 191 ASN A C 1
ATOM 1457 O O . ASN A 1 191 ? 37.196 13.186 55.398 1.00 26.45 191 ASN A O 1
ATOM 1461 N N . LYS A 1 192 ? 35.939 11.339 55.305 1.00 29.86 192 LYS A N 1
ATOM 1462 C CA . LYS A 1 192 ? 35.185 11.289 56.590 1.00 29.86 192 LYS A CA 1
ATOM 1463 C C . LYS A 1 192 ? 33.876 10.469 56.536 1.00 29.86 192 LYS A C 1
ATOM 1465 O O . LYS A 1 192 ? 32.897 10.862 55.924 1.00 29.86 192 LYS A O 1
ATOM 1470 N N . LYS A 1 193 ? 33.882 9.392 57.333 1.00 29.34 193 LYS A N 1
ATOM 1471 C CA . LYS A 1 193 ? 32.867 8.937 58.315 1.00 29.34 193 LYS A CA 1
ATOM 1472 C C . LYS A 1 193 ? 31.390 8.756 57.904 1.00 29.34 193 LYS A C 1
ATOM 1474 O O . LYS A 1 193 ? 30.575 9.663 57.992 1.00 29.34 193 LYS A O 1
ATOM 1479 N N . SER A 1 194 ? 31.062 7.487 57.656 1.00 30.55 194 SER A N 1
ATOM 1480 C CA . SER A 1 194 ? 30.083 6.651 58.383 1.00 30.55 194 SER A CA 1
ATOM 1481 C C . SER A 1 194 ? 28.992 7.309 59.254 1.00 30.55 194 SER A C 1
ATOM 1483 O O . SER A 1 194 ? 29.285 7.949 60.263 1.00 30.55 194 SER A O 1
ATOM 1485 N N . ARG A 1 195 ? 27.726 6.914 59.017 1.00 31.19 195 ARG A N 1
ATOM 1486 C CA . ARG A 1 195 ? 26.920 6.174 60.016 1.00 31.19 195 ARG A CA 1
ATOM 1487 C C . ARG A 1 195 ? 25.586 5.643 59.473 1.00 31.19 195 ARG A C 1
ATOM 1489 O O . ARG A 1 195 ? 24.706 6.376 59.046 1.00 31.19 195 ARG A O 1
ATOM 1496 N N . THR A 1 196 ? 25.448 4.335 59.621 1.00 29.59 196 THR A N 1
ATOM 1497 C CA . THR A 1 196 ? 24.258 3.487 59.559 1.00 29.59 196 THR A CA 1
ATOM 1498 C C . THR A 1 196 ? 23.147 3.976 60.498 1.00 29.59 196 THR A C 1
ATOM 1500 O O . THR A 1 196 ? 23.418 4.229 61.674 1.00 29.59 196 THR A O 1
ATOM 1503 N N . LYS A 1 197 ? 21.881 3.991 60.053 1.00 32.78 197 LYS A N 1
ATOM 1504 C CA . LYS A 1 197 ? 20.729 3.833 60.961 1.00 32.78 197 LYS A CA 1
ATOM 1505 C C . LYS A 1 197 ? 19.521 3.195 60.268 1.00 32.78 197 LYS A C 1
ATOM 1507 O O . LYS A 1 197 ? 18.797 3.804 59.495 1.00 32.78 197 LYS A O 1
ATOM 1512 N N . LYS A 1 198 ? 19.343 1.925 60.618 1.00 30.88 198 LYS A N 1
ATOM 1513 C CA . LYS A 1 198 ? 18.212 1.029 60.381 1.00 30.88 198 LYS A CA 1
ATOM 1514 C C . LYS A 1 198 ? 17.060 1.435 61.313 1.00 30.88 198 LYS A C 1
ATOM 1516 O O . LYS A 1 198 ? 17.288 1.550 62.517 1.00 30.88 198 LYS A O 1
ATOM 1521 N N . ARG A 1 199 ? 15.836 1.599 60.802 1.00 29.27 199 ARG A N 1
ATOM 1522 C CA . ARG A 1 199 ? 14.600 1.594 61.608 1.00 29.27 199 ARG A CA 1
ATOM 1523 C C . ARG A 1 199 ? 13.505 0.800 60.884 1.00 29.27 199 ARG A C 1
ATOM 1525 O O . ARG A 1 199 ? 13.165 1.101 59.750 1.00 29.27 199 ARG A O 1
ATOM 1532 N N . LYS A 1 200 ? 13.022 -0.242 61.569 1.00 31.69 200 LYS A N 1
ATOM 1533 C CA . LYS A 1 200 ? 11.795 -1.021 61.320 1.00 31.69 200 LYS A CA 1
ATOM 1534 C C . LYS A 1 200 ? 10.629 -0.381 62.094 1.00 31.69 200 LYS A C 1
ATOM 1536 O O . LYS A 1 200 ? 10.901 0.118 63.182 1.00 31.69 200 LYS A O 1
ATOM 1541 N N . SER A 1 201 ? 9.397 -0.485 61.576 1.00 27.17 201 SER A N 1
ATOM 1542 C CA . SER A 1 201 ? 8.090 -0.691 62.272 1.00 27.17 201 SER A CA 1
ATOM 1543 C C . SER A 1 201 ? 6.961 -0.245 61.323 1.00 27.17 201 SER A C 1
ATOM 1545 O O . SER A 1 201 ? 7.045 0.868 60.827 1.00 27.17 201 SER A O 1
ATOM 1547 N N . SER A 1 202 ? 6.016 -1.065 60.843 1.00 28.69 202 SER A N 1
ATOM 1548 C CA . SER A 1 202 ? 4.955 -1.895 61.467 1.00 28.69 202 SER A CA 1
ATOM 1549 C C . SER A 1 202 ? 3.586 -1.186 61.568 1.00 28.69 202 SER A C 1
ATOM 1551 O O . SER A 1 202 ? 3.422 -0.320 62.417 1.00 28.69 202 SER A O 1
ATOM 1553 N N . THR A 1 203 ? 2.641 -1.662 60.740 1.00 25.34 203 THR A N 1
ATOM 1554 C CA . THR A 1 203 ? 1.226 -2.011 61.038 1.00 25.34 203 THR A CA 1
ATOM 1555 C C . THR A 1 203 ? 0.222 -0.918 61.468 1.00 25.34 203 THR A C 1
ATOM 1557 O O . THR A 1 203 ? 0.420 -0.282 62.494 1.00 25.34 203 THR A O 1
ATOM 1560 N N . ILE A 1 204 ? -0.931 -0.817 60.773 1.00 26.47 204 ILE A N 1
ATOM 1561 C CA . ILE A 1 204 ? -2.316 -1.109 61.257 1.00 26.47 204 ILE A CA 1
ATOM 1562 C C . ILE A 1 204 ? -3.399 -0.583 60.275 1.00 26.47 204 ILE A C 1
ATOM 1564 O O . ILE A 1 204 ? -3.230 0.431 59.608 1.00 26.47 204 ILE A O 1
ATOM 1568 N N . LEU A 1 205 ? -4.489 -1.359 60.203 1.00 29.16 205 LEU A N 1
ATOM 1569 C CA . LEU A 1 205 ? -5.731 -1.284 59.416 1.00 29.16 205 LEU A CA 1
ATOM 1570 C C . LEU A 1 205 ? -6.720 -0.164 59.821 1.00 29.16 205 LEU A C 1
ATOM 1572 O O . LEU A 1 205 ? -6.790 0.193 60.992 1.00 29.16 205 LEU A O 1
ATOM 1576 N N . SER A 1 206 ? -7.575 0.270 58.880 1.00 27.41 206 SER A N 1
ATOM 1577 C CA . SER A 1 206 ? -9.054 0.466 58.995 1.00 27.41 206 SER A CA 1
ATOM 1578 C C . SER A 1 206 ? -9.572 1.216 57.746 1.00 27.41 206 SER A C 1
ATOM 1580 O O . SER A 1 206 ? -8.974 2.189 57.308 1.00 27.41 206 SER A O 1
ATOM 1582 N N . GLU A 1 207 ? -10.407 0.585 56.917 1.00 25.52 207 GLU A N 1
ATOM 1583 C CA . GLU A 1 207 ? -11.882 0.685 56.822 1.00 25.52 207 GLU A CA 1
ATOM 1584 C C . GLU A 1 207 ? -12.485 1.996 56.250 1.00 25.52 207 GLU A C 1
ATOM 1586 O O . GLU A 1 207 ? -12.595 3.013 56.919 1.00 25.52 207 GLU A O 1
ATOM 1591 N N . LYS A 1 208 ? -13.026 1.837 55.025 1.00 26.11 208 LYS A N 1
ATOM 1592 C CA . LYS A 1 208 ? -14.361 2.251 54.536 1.00 26.11 208 LYS A CA 1
ATOM 1593 C C . LYS A 1 208 ? -14.652 3.740 54.256 1.00 26.11 208 LYS A C 1
ATOM 1595 O O . LYS A 1 208 ? -14.983 4.513 55.143 1.00 26.11 208 LYS A O 1
ATOM 1600 N N . SER A 1 209 ? -14.791 4.072 52.970 1.00 26.08 209 SER A N 1
ATOM 1601 C CA . SER A 1 209 ? -15.962 4.805 52.452 1.00 26.08 209 SER A CA 1
ATOM 1602 C C . SER A 1 209 ? -16.070 4.688 50.927 1.00 26.08 209 SER A C 1
ATOM 1604 O O . SER A 1 209 ? -15.086 4.535 50.211 1.00 26.08 209 SER A O 1
ATOM 1606 N N . VAL A 1 210 ? -17.322 4.649 50.479 1.00 31.16 210 VAL A N 1
ATOM 1607 C CA . VAL A 1 210 ? -17.800 4.430 49.115 1.00 31.16 210 VAL A CA 1
ATOM 1608 C C . VAL A 1 210 ? -17.927 5.777 48.413 1.00 31.16 210 VAL A C 1
ATOM 1610 O O . VAL A 1 210 ? -18.626 6.651 48.918 1.00 31.16 210 VAL A O 1
ATOM 1613 N N . SER A 1 211 ? -17.365 5.902 47.214 1.00 27.83 211 SER A N 1
ATOM 1614 C CA . SER A 1 211 ? -17.831 6.863 46.213 1.00 27.83 211 SER A CA 1
ATOM 1615 C C . SER A 1 211 ? -17.547 6.332 44.811 1.00 27.83 211 SER A C 1
ATOM 1617 O O . SER A 1 211 ? -16.452 5.863 44.509 1.00 27.83 211 SER A O 1
ATOM 1619 N N . ASN A 1 212 ? -18.598 6.350 43.994 1.00 31.95 212 ASN A N 1
ATOM 1620 C CA . ASN A 1 212 ? -18.597 6.002 42.582 1.00 31.95 212 ASN A CA 1
ATOM 1621 C C . ASN A 1 212 ? -17.687 6.953 41.804 1.00 31.95 212 ASN A C 1
ATOM 1623 O O . ASN A 1 212 ? -17.929 8.153 41.851 1.00 31.95 212 ASN A O 1
ATOM 1627 N N . ASP A 1 213 ? -16.756 6.406 41.024 1.00 26.19 213 ASP A N 1
ATOM 1628 C CA . ASP A 1 213 ? -16.159 7.122 39.902 1.00 26.19 213 ASP A CA 1
ATOM 1629 C C . ASP A 1 213 ? -15.967 6.193 38.702 1.00 26.19 213 ASP A C 1
ATOM 1631 O O . ASP A 1 213 ? -15.390 5.103 38.784 1.00 26.19 213 ASP A O 1
ATOM 1635 N N . GLU A 1 214 ? -16.503 6.640 37.566 1.00 35.25 214 GLU A N 1
ATOM 1636 C CA . GLU A 1 214 ? -16.299 6.053 36.249 1.00 35.25 214 GLU A CA 1
ATOM 1637 C C . GLU A 1 214 ? -14.825 6.202 35.867 1.00 35.25 214 GLU A C 1
ATOM 1639 O O . GLU A 1 214 ? -14.370 7.261 35.454 1.00 35.25 214 GLU A O 1
ATOM 1644 N N . SER A 1 215 ? -14.068 5.115 36.003 1.00 32.53 215 SER A N 1
ATOM 1645 C CA . SER A 1 215 ? -12.666 5.052 35.599 1.00 32.53 215 SER A CA 1
ATOM 1646 C C . SER A 1 215 ? -12.487 3.981 34.530 1.00 32.53 215 SER A C 1
ATOM 1648 O O . SER A 1 215 ? -12.735 2.793 34.754 1.00 32.53 215 SER A O 1
ATOM 1650 N N . SER A 1 216 ? -12.050 4.411 33.348 1.00 41.53 216 SER A N 1
ATOM 1651 C CA . SER A 1 216 ? -11.587 3.546 32.269 1.00 41.53 216 SER A CA 1
ATOM 1652 C C . SER A 1 216 ? -10.386 2.720 32.743 1.00 41.53 216 SER A C 1
ATOM 1654 O O . SER A 1 216 ? -9.258 3.212 32.770 1.00 41.53 216 SER A O 1
ATOM 1656 N N . SER A 1 217 ? -10.609 1.459 33.112 1.00 34.22 217 SER A N 1
ATOM 1657 C CA . SER A 1 217 ? -9.531 0.537 33.470 1.00 34.22 217 SER A CA 1
ATOM 1658 C C . SER A 1 217 ? -8.967 -0.169 32.235 1.00 34.22 217 SER A C 1
ATOM 1660 O O . SER A 1 217 ? -9.573 -1.058 31.635 1.00 34.22 217 SER A O 1
ATOM 1662 N N . THR A 1 218 ? -7.816 0.353 31.809 1.00 29.86 218 THR A N 1
ATOM 1663 C CA . THR A 1 218 ? -6.547 -0.381 31.680 1.00 29.86 218 THR A CA 1
ATOM 1664 C C . THR A 1 218 ? -6.629 -1.898 31.459 1.00 29.86 218 THR A C 1
ATOM 1666 O O . THR A 1 218 ? -6.946 -2.667 32.360 1.00 29.86 218 THR A O 1
ATOM 1669 N N . LEU A 1 219 ? -6.194 -2.334 30.267 1.00 34.34 219 LEU A N 1
ATOM 1670 C CA . LEU A 1 219 ? -5.525 -3.627 30.105 1.00 34.34 219 LEU A CA 1
ATOM 1671 C C . LEU A 1 219 ? -4.276 -3.628 30.994 1.00 34.34 219 LEU A C 1
ATOM 1673 O O . LEU A 1 219 ? -3.275 -3.002 30.649 1.00 34.34 219 LEU A O 1
ATOM 1677 N N . SER A 1 220 ? -4.363 -4.293 32.138 1.00 31.31 220 SER A N 1
ATOM 1678 C CA . SER A 1 220 ? -3.220 -4.719 32.933 1.00 31.31 220 SER A CA 1
ATOM 1679 C C . SER A 1 220 ? -2.715 -6.048 32.372 1.00 31.31 220 SER A C 1
ATOM 1681 O O . SER A 1 220 ? -3.265 -7.107 32.675 1.00 31.31 220 SER A O 1
ATOM 1683 N N . GLN A 1 221 ? -1.688 -5.977 31.531 1.00 35.09 221 GLN A N 1
ATOM 1684 C CA . GLN A 1 221 ? -0.651 -7.000 31.511 1.00 35.09 221 GLN A CA 1
ATOM 1685 C C . GLN A 1 221 ? 0.588 -6.363 32.129 1.00 35.09 221 GLN A C 1
ATOM 1687 O O . GLN A 1 221 ? 1.016 -5.287 31.710 1.00 35.09 221 GLN A O 1
ATOM 1692 N N . ASP A 1 222 ? 1.077 -7.011 33.180 1.00 31.97 222 ASP A N 1
ATOM 1693 C CA . ASP A 1 222 ? 2.327 -6.710 33.853 1.00 31.97 222 ASP A CA 1
ATOM 1694 C C . ASP A 1 222 ? 3.496 -6.779 32.872 1.00 31.97 222 ASP A C 1
ATOM 1696 O O . ASP A 1 222 ? 3.826 -7.842 32.351 1.00 31.97 222 ASP A O 1
ATOM 1700 N N . SER A 1 223 ? 4.162 -5.644 32.700 1.00 36.22 223 SER A N 1
ATOM 1701 C CA . SER A 1 223 ? 5.611 -5.582 32.552 1.00 36.22 223 SER A CA 1
ATOM 1702 C C . SER A 1 223 ? 6.053 -4.162 32.892 1.00 36.22 223 SER A C 1
ATOM 1704 O O . SER A 1 223 ? 5.774 -3.223 32.144 1.00 36.22 223 SER A O 1
ATOM 1706 N N . ASN A 1 224 ? 6.745 -4.011 34.023 1.00 35.75 224 ASN A N 1
ATOM 1707 C CA . ASN A 1 224 ? 7.722 -2.941 34.207 1.00 35.75 224 ASN A CA 1
ATOM 1708 C C . ASN A 1 224 ? 8.744 -3.072 33.069 1.00 35.75 224 ASN A C 1
ATOM 1710 O O . ASN A 1 224 ? 9.699 -3.834 33.174 1.00 35.75 224 ASN A O 1
ATOM 1714 N N . SER A 1 225 ? 8.487 -2.390 31.959 1.00 36.19 225 SER A N 1
ATOM 1715 C CA . SER A 1 225 ? 9.471 -2.110 30.927 1.00 36.19 225 SER A CA 1
ATOM 1716 C C . SER A 1 225 ? 9.776 -0.633 31.076 1.00 36.19 225 SER A C 1
ATOM 1718 O O . SER A 1 225 ? 8.958 0.228 30.746 1.00 36.19 225 SER A O 1
ATOM 1720 N N . ASP A 1 226 ? 10.945 -0.362 31.649 1.00 36.28 226 ASP A N 1
ATOM 1721 C CA . ASP A 1 226 ? 11.641 0.901 31.457 1.00 36.28 226 ASP A CA 1
ATOM 1722 C C . ASP A 1 226 ? 11.556 1.273 29.976 1.00 36.28 226 ASP A C 1
ATOM 1724 O O . ASP A 1 226 ? 11.677 0.394 29.120 1.00 36.28 226 ASP A O 1
ATOM 1728 N N . GLY A 1 227 ? 11.243 2.544 29.701 1.00 44.97 227 GLY A N 1
ATOM 1729 C CA . GLY A 1 227 ? 10.850 3.037 28.385 1.00 44.97 227 GLY A CA 1
ATOM 1730 C C . GLY A 1 227 ? 11.783 2.549 27.288 1.00 44.97 227 GLY A C 1
ATOM 1731 O O . GLY A 1 227 ? 12.851 3.122 27.088 1.00 44.97 227 GLY A O 1
ATOM 1732 N N . GLU A 1 228 ? 11.360 1.495 26.593 1.00 57.25 228 GLU A N 1
ATOM 1733 C CA . GLU A 1 228 ? 12.086 0.924 25.472 1.00 57.25 228 GLU A CA 1
ATOM 1734 C C . GLU A 1 228 ? 12.131 2.009 24.397 1.00 57.25 228 GLU A C 1
ATOM 1736 O O . GLU A 1 228 ? 11.119 2.379 23.790 1.00 57.25 228 GLU A O 1
ATOM 1741 N N . THR A 1 229 ? 13.294 2.643 24.274 1.00 70.94 229 THR A N 1
ATOM 1742 C CA . THR A 1 229 ? 13.508 3.736 23.340 1.00 70.94 229 THR A CA 1
ATOM 1743 C C . THR A 1 229 ? 13.315 3.186 21.935 1.00 70.94 229 THR A C 1
ATOM 1745 O O . THR A 1 229 ? 13.923 2.193 21.541 1.00 70.94 229 THR A O 1
ATOM 1748 N N . LEU A 1 230 ? 12.409 3.809 21.179 1.00 87.44 230 LEU A N 1
ATOM 1749 C CA . LEU A 1 230 ? 12.083 3.403 19.817 1.00 87.44 230 LEU A CA 1
ATOM 1750 C C . LEU A 1 230 ? 13.363 3.399 18.962 1.00 87.44 230 LEU A C 1
ATOM 1752 O O . LEU A 1 230 ? 13.883 4.459 18.621 1.00 87.44 230 LEU A O 1
ATOM 1756 N N . SER A 1 231 ? 13.869 2.213 18.626 1.00 91.56 231 SER A N 1
ATOM 1757 C CA . SER A 1 231 ? 15.117 2.052 17.878 1.00 91.56 231 SER A CA 1
ATOM 1758 C C . SER A 1 231 ? 14.849 1.792 16.397 1.00 91.56 231 SER A C 1
ATOM 1760 O O . SER A 1 231 ? 14.026 0.939 16.051 1.00 91.56 231 SER A O 1
ATOM 1762 N N . ALA A 1 232 ? 15.602 2.454 15.509 1.00 92.75 232 ALA A N 1
ATOM 1763 C CA . ALA A 1 232 ? 15.560 2.173 14.071 1.00 92.75 232 ALA A CA 1
ATOM 1764 C C . ALA A 1 232 ? 16.143 0.792 13.706 1.00 92.75 232 ALA A C 1
ATOM 1766 O O . ALA A 1 232 ? 16.097 0.385 12.542 1.00 92.75 232 ALA A O 1
ATOM 1767 N N . SER A 1 233 ? 16.705 0.054 14.670 1.00 92.00 233 SER A N 1
ATOM 1768 C CA . SER A 1 233 ? 17.094 -1.353 14.502 1.00 92.00 233 SER A CA 1
ATOM 1769 C C . SER A 1 233 ? 15.889 -2.282 14.310 1.00 92.00 233 SER A C 1
ATOM 1771 O O . SER A 1 233 ? 15.997 -3.267 13.581 1.00 92.00 233 SER A O 1
ATOM 1773 N N . ASN A 1 234 ? 14.718 -1.947 14.869 1.00 94.62 234 ASN A N 1
ATOM 1774 C CA . ASN A 1 234 ? 13.488 -2.712 14.663 1.00 94.62 234 ASN A CA 1
ATOM 1775 C C . ASN A 1 234 ? 12.842 -2.345 13.315 1.00 94.62 234 ASN A C 1
ATOM 1777 O O . ASN A 1 234 ? 11.835 -1.636 13.244 1.00 94.62 234 ASN A O 1
ATOM 1781 N N . THR A 1 235 ? 13.444 -2.815 12.223 1.00 96.38 235 THR A N 1
ATOM 1782 C CA . THR A 1 235 ? 13.056 -2.454 10.850 1.00 96.38 235 THR A CA 1
ATOM 1783 C C . THR A 1 235 ? 11.621 -2.851 10.501 1.00 96.38 235 THR A C 1
ATOM 1785 O O . THR A 1 235 ? 10.947 -2.106 9.790 1.00 96.38 235 THR A O 1
ATOM 1788 N N . SER A 1 236 ? 11.108 -3.947 11.068 1.00 96.19 236 SER A N 1
ATOM 1789 C CA . SER A 1 236 ? 9.711 -4.377 10.911 1.00 96.19 236 SER A CA 1
ATOM 1790 C C . SER A 1 236 ? 8.715 -3.365 11.498 1.00 96.19 236 SER A C 1
ATOM 1792 O O . SER A 1 236 ? 7.725 -2.997 10.848 1.00 96.19 236 SER A O 1
ATOM 1794 N N . LEU A 1 237 ? 8.990 -2.844 12.702 1.00 96.44 237 LEU A N 1
ATOM 1795 C CA . LEU A 1 237 ? 8.166 -1.794 13.304 1.00 96.44 237 LEU A CA 1
ATOM 1796 C C . LEU A 1 237 ? 8.265 -0.489 12.505 1.00 96.44 237 LEU A C 1
ATOM 1798 O O . LEU A 1 237 ? 7.241 0.139 12.247 1.00 96.44 237 LEU A O 1
ATOM 1802 N N . MET A 1 238 ? 9.464 -0.105 12.056 1.00 97.69 238 MET A N 1
ATOM 1803 C CA . MET A 1 238 ? 9.664 1.104 11.243 1.00 97.69 238 MET A CA 1
ATOM 1804 C C . MET A 1 238 ? 8.895 1.042 9.919 1.00 97.69 238 MET A C 1
ATOM 1806 O O . MET A 1 238 ? 8.226 2.010 9.548 1.00 97.69 238 MET A O 1
ATOM 1810 N N . ALA A 1 239 ? 8.899 -0.120 9.259 1.00 96.75 239 ALA A N 1
ATOM 1811 C CA . ALA A 1 239 ? 8.091 -0.368 8.070 1.00 96.75 239 ALA A CA 1
ATOM 1812 C C . ALA A 1 239 ? 6.594 -0.222 8.369 1.00 96.75 239 ALA A C 1
ATOM 1814 O O . ALA A 1 239 ? 5.877 0.447 7.626 1.00 96.75 239 ALA A O 1
ATOM 1815 N N . SER A 1 240 ? 6.129 -0.779 9.491 1.00 96.81 240 SER A N 1
ATOM 1816 C CA . SER A 1 240 ? 4.726 -0.699 9.917 1.00 96.81 240 SER A CA 1
ATOM 1817 C C . SER A 1 240 ? 4.294 0.736 10.252 1.00 96.81 240 SER A C 1
ATOM 1819 O O . SER A 1 240 ? 3.183 1.142 9.903 1.00 96.81 240 SER A O 1
ATOM 1821 N N . ILE A 1 241 ? 5.169 1.534 10.874 1.00 97.75 241 ILE A N 1
ATOM 1822 C CA . ILE A 1 241 ? 4.941 2.963 11.134 1.00 97.75 241 ILE A CA 1
ATOM 1823 C C . ILE A 1 241 ? 4.834 3.726 9.811 1.00 97.75 241 ILE A C 1
ATOM 1825 O O . ILE A 1 241 ? 3.847 4.427 9.595 1.00 97.75 241 ILE A O 1
ATOM 1829 N N . ALA A 1 242 ? 5.805 3.568 8.907 1.00 98.06 242 ALA A N 1
ATOM 1830 C CA . ALA A 1 242 ? 5.821 4.274 7.627 1.00 98.06 242 ALA A CA 1
ATOM 1831 C C . ALA A 1 242 ? 4.612 3.910 6.746 1.00 98.06 242 ALA A C 1
ATOM 1833 O O . ALA A 1 242 ? 3.975 4.790 6.163 1.00 98.06 242 ALA A O 1
ATOM 1834 N N . GLU A 1 243 ? 4.242 2.628 6.687 1.00 95.88 243 GLU A N 1
ATOM 1835 C CA . GLU A 1 243 ? 3.032 2.172 5.995 1.00 95.88 243 GLU A CA 1
ATOM 1836 C C . GLU A 1 243 ? 1.766 2.759 6.625 1.00 95.88 243 GLU A C 1
ATOM 1838 O O . GLU A 1 243 ? 0.883 3.212 5.898 1.00 95.88 243 GLU A O 1
ATOM 1843 N N . THR A 1 244 ? 1.691 2.818 7.957 1.00 97.00 244 THR A N 1
ATOM 1844 C CA . THR A 1 244 ? 0.556 3.425 8.665 1.00 97.00 244 THR A CA 1
ATOM 1845 C C . THR A 1 244 ? 0.443 4.913 8.363 1.00 97.00 244 THR A C 1
ATOM 1847 O O . THR A 1 244 ? -0.652 5.379 8.071 1.00 97.00 244 THR A O 1
ATOM 1850 N N . ILE A 1 245 ? 1.552 5.658 8.358 1.00 97.62 245 ILE A N 1
ATOM 1851 C CA . ILE A 1 245 ? 1.563 7.078 7.977 1.00 97.62 245 ILE A CA 1
ATOM 1852 C C . ILE A 1 245 ? 0.959 7.265 6.581 1.00 97.62 245 ILE A C 1
ATOM 1854 O O . ILE A 1 245 ? 0.060 8.090 6.401 1.00 97.62 245 ILE A O 1
ATOM 1858 N N . TYR A 1 246 ? 1.404 6.466 5.609 1.00 95.88 246 TYR A N 1
ATOM 1859 C CA . TYR A 1 246 ? 0.853 6.506 4.258 1.00 95.88 246 TYR A CA 1
ATOM 1860 C C . TYR A 1 246 ? -0.643 6.168 4.233 1.00 95.88 246 TYR A C 1
ATOM 1862 O O . TYR A 1 246 ? -1.416 6.883 3.600 1.00 95.88 246 TYR A O 1
ATOM 1870 N N . ILE A 1 247 ? -1.063 5.114 4.939 1.00 93.94 247 ILE A N 1
ATOM 1871 C CA . ILE A 1 247 ? -2.470 4.699 5.030 1.00 93.94 247 ILE A CA 1
ATOM 1872 C C . ILE A 1 247 ? -3.335 5.824 5.602 1.00 93.94 247 ILE A C 1
ATOM 1874 O O . ILE A 1 247 ? -4.421 6.080 5.086 1.00 93.94 247 ILE A O 1
ATOM 1878 N N . LEU A 1 248 ? -2.861 6.523 6.637 1.00 95.38 248 LEU A N 1
ATOM 1879 C CA . LEU A 1 248 ? -3.567 7.674 7.196 1.00 95.38 248 LEU A CA 1
ATOM 1880 C C . LEU A 1 248 ? -3.710 8.774 6.141 1.00 95.38 248 LEU A C 1
ATOM 1882 O O . LEU A 1 248 ? -4.817 9.269 5.942 1.00 95.38 248 LEU A O 1
ATOM 1886 N N . TRP A 1 249 ? -2.643 9.095 5.405 1.00 93.50 249 TRP A N 1
ATOM 1887 C CA . TRP A 1 249 ? -2.692 10.084 4.324 1.00 93.50 249 TRP A CA 1
ATOM 1888 C C . TRP A 1 249 ? -3.663 9.695 3.206 1.00 93.50 249 TRP A C 1
ATOM 1890 O O . TRP A 1 249 ? -4.440 10.517 2.723 1.00 93.50 249 TRP A O 1
ATOM 1900 N N . GLU A 1 250 ? -3.638 8.431 2.788 1.00 91.12 250 GLU A N 1
ATOM 1901 C CA . GLU A 1 250 ? -4.532 7.896 1.765 1.00 91.12 250 GLU A CA 1
ATOM 1902 C C . GLU A 1 250 ? -5.994 7.949 2.223 1.00 91.12 250 GLU A C 1
ATOM 1904 O O . GLU A 1 250 ? -6.858 8.399 1.471 1.00 91.12 250 GLU A O 1
ATOM 1909 N N . SER A 1 251 ? -6.259 7.586 3.482 1.00 90.31 251 SER A N 1
ATOM 1910 C CA . SER A 1 251 ? -7.601 7.584 4.074 1.00 90.31 251 SER A CA 1
ATOM 1911 C C . SER A 1 251 ? -8.238 8.975 4.182 1.00 90.31 251 SER A C 1
ATOM 1913 O O . SER A 1 251 ? -9.453 9.073 4.363 1.00 90.31 251 SER A O 1
ATOM 1915 N N . LEU A 1 252 ? -7.430 10.037 4.082 1.00 92.38 252 LEU A N 1
ATOM 1916 C CA . LEU A 1 252 ? -7.867 11.431 4.087 1.00 92.38 252 LEU A CA 1
ATOM 1917 C C . LEU A 1 252 ? -8.201 11.970 2.690 1.00 92.38 252 LEU A C 1
ATOM 1919 O O . LEU A 1 252 ? -8.832 13.017 2.607 1.00 92.38 252 LEU A O 1
ATOM 1923 N N . GLY A 1 253 ? -7.801 11.279 1.615 1.00 86.06 253 GLY A N 1
ATOM 1924 C CA . GLY A 1 253 ? -7.768 11.775 0.231 1.00 86.06 253 GLY A CA 1
ATOM 1925 C C . GLY A 1 253 ? -8.923 12.691 -0.207 1.00 86.06 253 GLY A C 1
ATOM 1926 O O . GLY A 1 253 ? -8.656 13.842 -0.541 1.00 86.06 253 GLY A O 1
ATOM 1927 N N . PRO A 1 254 ? -10.186 12.232 -0.217 1.00 84.56 254 PRO A N 1
ATOM 1928 C CA . PRO A 1 254 ? -11.303 13.085 -0.622 1.00 84.56 254 PRO A CA 1
ATOM 1929 C C . PRO A 1 254 ? -11.564 14.214 0.386 1.00 84.56 254 PRO A C 1
ATOM 1931 O O . PRO A 1 254 ? -11.748 15.356 -0.009 1.00 84.56 254 PRO A O 1
ATOM 1934 N N . SER A 1 255 ? -11.504 13.928 1.689 1.00 92.38 255 SER A N 1
ATOM 1935 C CA . SER A 1 255 ? -11.804 14.907 2.741 1.00 92.38 255 SER A CA 1
ATOM 1936 C C . SER A 1 255 ? -10.784 16.043 2.828 1.00 92.38 255 SER A C 1
ATOM 1938 O O . SER A 1 255 ? -11.151 17.167 3.147 1.00 92.38 255 SER A O 1
ATOM 1940 N N . ILE A 1 256 ? -9.502 15.771 2.573 1.00 94.12 256 ILE A N 1
ATOM 1941 C CA . ILE A 1 256 ? -8.434 16.775 2.686 1.00 94.12 256 ILE A CA 1
ATOM 1942 C C . ILE A 1 256 ? -8.374 17.724 1.485 1.00 94.12 256 ILE A C 1
ATOM 1944 O O . ILE A 1 256 ? -7.797 18.800 1.598 1.00 94.12 256 ILE A O 1
ATOM 1948 N N . ALA A 1 257 ? -8.968 17.334 0.353 1.00 91.25 257 ALA A N 1
ATOM 1949 C CA . ALA A 1 257 ? -9.106 18.194 -0.819 1.00 91.25 257 ALA A CA 1
ATOM 1950 C C . ALA A 1 257 ? -10.213 19.252 -0.650 1.00 91.25 257 ALA A C 1
ATOM 1952 O O . ALA A 1 257 ? -10.263 20.208 -1.423 1.00 91.25 257 ALA A O 1
ATOM 1953 N N . GLU A 1 258 ? -11.086 19.093 0.349 1.00 94.62 258 GLU A N 1
ATOM 1954 C CA . GLU A 1 258 ? -12.144 20.055 0.646 1.00 94.62 258 GLU A CA 1
ATOM 1955 C C . GLU A 1 258 ? -11.558 21.378 1.181 1.00 94.62 258 GLU A C 1
ATOM 1957 O O . GLU A 1 258 ? -10.692 21.345 2.064 1.00 94.62 258 GLU A O 1
ATOM 1962 N N . PRO A 1 259 ? -12.048 22.552 0.731 1.00 95.69 259 PRO A N 1
ATOM 1963 C CA . PRO A 1 259 ? -11.517 23.858 1.143 1.00 95.69 259 PRO A CA 1
ATOM 1964 C C . PRO A 1 259 ? -11.531 24.094 2.660 1.00 95.69 259 PRO A C 1
ATOM 1966 O O . PRO A 1 259 ? -10.635 24.728 3.210 1.00 95.69 259 PRO A O 1
ATOM 1969 N N . GLU A 1 260 ? -12.522 23.546 3.367 1.00 96.62 260 GLU A N 1
ATOM 1970 C CA . GLU A 1 260 ? -12.630 23.629 4.831 1.00 96.62 260 GLU A CA 1
ATOM 1971 C C . GLU A 1 260 ? -11.460 22.956 5.573 1.00 96.62 260 GLU A C 1
ATOM 1973 O O . GLU A 1 260 ? -11.143 23.325 6.707 1.00 96.62 260 GLU A O 1
ATOM 1978 N N . ASN A 1 261 ? -10.779 22.006 4.925 1.00 96.88 261 ASN A N 1
ATOM 1979 C CA . ASN A 1 261 ? -9.672 21.242 5.491 1.00 96.88 261 ASN A CA 1
ATOM 1980 C C . ASN A 1 261 ? -8.294 21.727 5.005 1.00 96.88 261 ASN A C 1
ATOM 1982 O O . ASN A 1 261 ? -7.282 21.107 5.342 1.00 96.88 261 ASN A O 1
ATOM 1986 N N . GLU A 1 262 ? -8.214 22.856 4.290 1.00 96.69 262 GLU A N 1
ATOM 1987 C CA . GLU A 1 262 ? -6.956 23.415 3.771 1.00 96.69 262 GLU A CA 1
ATOM 1988 C C . GLU A 1 262 ? -5.913 23.640 4.881 1.00 96.69 262 GLU A C 1
ATOM 1990 O O . GLU A 1 262 ? -4.736 23.316 4.723 1.00 96.69 262 GLU A O 1
ATOM 1995 N N . SER A 1 263 ? -6.341 24.106 6.059 1.00 97.56 263 SER A N 1
ATOM 1996 C CA . SER A 1 263 ? -5.454 24.264 7.223 1.00 97.56 263 SER A CA 1
ATOM 1997 C C . SER A 1 263 ? -4.834 22.938 7.691 1.00 97.56 263 SER A C 1
ATOM 1999 O O . SER A 1 263 ? -3.667 22.899 8.079 1.00 97.56 263 SER A O 1
ATOM 2001 N N . CYS A 1 264 ? -5.588 21.837 7.619 1.00 97.56 264 CYS A N 1
ATOM 2002 C CA . CYS A 1 264 ? -5.108 20.501 7.969 1.00 97.56 264 CYS A CA 1
ATOM 2003 C C . CYS A 1 264 ? -4.148 19.951 6.908 1.00 97.56 264 CYS A C 1
ATOM 2005 O O . CYS A 1 264 ? -3.194 19.253 7.257 1.00 97.56 264 CYS A O 1
ATOM 2007 N N . TYR A 1 265 ? -4.384 20.273 5.633 1.00 96.50 265 TYR A N 1
ATOM 2008 C CA . TYR A 1 265 ? -3.467 19.958 4.541 1.00 96.50 265 TYR A CA 1
ATOM 2009 C C . TYR A 1 265 ? -2.140 20.701 4.691 1.00 96.50 265 TYR A C 1
ATOM 2011 O O . TYR A 1 265 ? -1.089 20.067 4.669 1.00 96.50 265 TYR A O 1
ATOM 2019 N N . ASN A 1 266 ? -2.181 22.012 4.941 1.00 97.00 266 ASN A N 1
ATOM 2020 C CA . ASN A 1 266 ? -0.983 22.819 5.171 1.00 97.00 266 ASN A CA 1
ATOM 2021 C C . ASN A 1 266 ? -0.208 22.341 6.404 1.00 97.00 266 ASN A C 1
ATOM 2023 O O . ASN A 1 266 ? 1.004 22.192 6.333 1.00 97.00 266 ASN A O 1
ATOM 2027 N N . PHE A 1 267 ? -0.897 21.978 7.491 1.00 97.75 267 PHE A N 1
ATOM 2028 C CA . PHE A 1 267 ? -0.254 21.369 8.659 1.00 97.75 267 PHE A CA 1
ATOM 2029 C C . PHE A 1 267 ? 0.507 20.076 8.316 1.00 97.75 267 PHE A C 1
ATOM 2031 O O . PHE A 1 267 ? 1.622 19.865 8.794 1.00 97.75 267 PHE A O 1
ATOM 2038 N N . LEU A 1 268 ? -0.084 19.200 7.495 1.00 96.75 268 LEU A N 1
ATOM 2039 C CA . LEU A 1 268 ? 0.592 17.988 7.034 1.00 96.75 268 LEU A CA 1
ATOM 2040 C C . LEU A 1 268 ? 1.757 18.301 6.096 1.00 96.75 268 LEU A C 1
ATOM 2042 O O . LEU A 1 268 ? 2.810 17.679 6.221 1.00 96.75 268 LEU A O 1
ATOM 2046 N N . LEU A 1 269 ? 1.586 19.259 5.183 1.00 96.50 269 LEU A N 1
ATOM 2047 C CA . LEU A 1 269 ? 2.666 19.704 4.313 1.00 96.50 269 LEU A CA 1
ATOM 2048 C C . LEU A 1 269 ? 3.842 20.221 5.131 1.00 96.50 269 LEU A C 1
ATOM 2050 O O . LEU A 1 269 ? 4.950 19.752 4.911 1.00 96.50 269 LEU A O 1
ATOM 2054 N N . ASP A 1 270 ? 3.603 21.098 6.102 1.00 97.75 270 ASP A N 1
ATOM 2055 C CA . ASP A 1 270 ? 4.642 21.645 6.971 1.00 97.75 270 ASP A CA 1
ATOM 2056 C C . ASP A 1 270 ? 5.364 20.528 7.731 1.00 97.75 270 ASP A C 1
ATOM 2058 O O . ASP A 1 270 ? 6.593 20.473 7.724 1.00 97.75 270 ASP A O 1
ATOM 2062 N N . ALA A 1 271 ? 4.614 19.585 8.312 1.00 97.25 271 ALA A N 1
ATOM 2063 C CA . ALA A 1 271 ? 5.177 18.472 9.074 1.00 97.25 271 ALA A CA 1
ATOM 2064 C C . ALA A 1 271 ? 6.049 17.519 8.235 1.00 97.25 271 ALA A C 1
ATOM 2066 O O . ALA A 1 271 ? 6.983 16.930 8.775 1.00 97.25 271 ALA A O 1
ATOM 2067 N N . PHE A 1 272 ? 5.745 17.352 6.946 1.00 97.25 272 PHE A N 1
ATOM 2068 C CA . PHE A 1 272 ? 6.458 16.441 6.041 1.00 97.25 272 PHE A CA 1
ATOM 2069 C C . PHE A 1 272 ? 7.441 17.167 5.111 1.00 97.25 272 PHE A C 1
ATOM 2071 O O . PHE A 1 272 ? 8.168 16.520 4.354 1.00 97.25 272 PHE A O 1
ATOM 2078 N N . SER A 1 273 ? 7.447 18.501 5.134 1.00 96.62 273 SER A N 1
ATOM 2079 C CA . SER A 1 273 ? 8.299 19.328 4.284 1.00 96.62 273 SER A CA 1
ATOM 2080 C C . SER A 1 273 ? 9.764 19.321 4.726 1.00 96.62 273 SER A C 1
ATOM 2082 O O . SER A 1 273 ? 10.132 18.823 5.791 1.00 96.62 273 SER A O 1
ATOM 2084 N N . GLY A 1 274 ? 10.626 19.889 3.884 1.00 96.12 274 GLY A N 1
ATOM 2085 C CA . GLY A 1 274 ? 12.059 19.967 4.141 1.00 96.12 274 GLY A CA 1
ATOM 2086 C C . GLY A 1 274 ? 12.762 18.645 3.846 1.00 96.12 274 GLY A C 1
ATOM 2087 O O . GLY A 1 274 ? 12.374 17.922 2.927 1.00 96.12 274 GLY A O 1
ATOM 2088 N N . ALA A 1 275 ? 13.832 18.354 4.585 1.00 96.75 275 ALA A N 1
ATOM 2089 C CA . ALA A 1 275 ? 14.671 17.174 4.363 1.00 96.75 275 ALA A CA 1
ATOM 2090 C C . ALA A 1 275 ? 14.156 15.908 5.071 1.00 96.75 275 ALA A C 1
ATOM 2092 O O . ALA A 1 275 ? 14.680 14.828 4.833 1.00 96.75 275 ALA A O 1
ATOM 2093 N N . VAL A 1 276 ? 13.086 16.005 5.867 1.00 96.94 276 VAL A N 1
ATOM 2094 C CA . VAL A 1 276 ? 12.627 14.941 6.775 1.00 96.94 276 VAL A CA 1
ATOM 2095 C C . VAL A 1 276 ? 12.425 13.595 6.070 1.00 96.94 276 VAL A C 1
ATOM 2097 O O . VAL A 1 276 ? 12.979 12.580 6.486 1.00 96.94 276 VAL A O 1
ATOM 2100 N N . ILE A 1 277 ? 11.657 13.570 4.974 1.00 97.38 277 ILE A N 1
ATOM 2101 C CA . ILE A 1 277 ? 11.436 12.333 4.206 1.00 97.38 277 ILE A CA 1
ATOM 2102 C C . ILE A 1 277 ? 12.746 11.840 3.582 1.00 97.38 277 I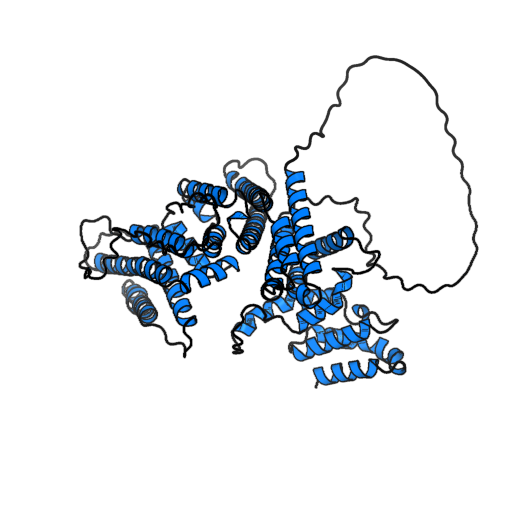LE A C 1
ATOM 2104 O O . ILE A 1 277 ? 12.994 10.636 3.565 1.00 97.38 277 ILE A O 1
ATOM 2108 N N . THR A 1 278 ? 13.569 12.753 3.066 1.00 97.44 278 THR A N 1
ATOM 2109 C CA . THR A 1 278 ? 14.846 12.440 2.414 1.00 97.44 278 THR A CA 1
ATOM 2110 C C . THR A 1 278 ? 15.818 11.782 3.384 1.00 97.44 278 THR A C 1
ATOM 2112 O O . THR A 1 278 ? 16.411 10.763 3.039 1.00 97.44 278 THR A O 1
ATOM 2115 N N . ASP A 1 279 ? 15.939 12.318 4.595 1.00 97.12 279 ASP A N 1
ATOM 2116 C CA . ASP A 1 279 ? 16.877 11.852 5.614 1.00 97.12 279 ASP A CA 1
ATOM 2117 C C . ASP A 1 279 ? 16.489 10.454 6.102 1.00 97.12 279 ASP A C 1
ATOM 2119 O O . ASP A 1 279 ? 17.303 9.529 6.071 1.00 97.12 279 ASP A O 1
ATOM 2123 N N . VAL A 1 280 ? 15.210 10.259 6.444 1.00 97.50 280 VAL A N 1
ATOM 2124 C CA . VAL A 1 280 ? 14.690 8.948 6.860 1.00 97.50 280 VAL A CA 1
ATOM 2125 C C . VAL A 1 280 ? 14.797 7.934 5.715 1.00 97.50 280 VAL A C 1
ATOM 2127 O O . VAL A 1 280 ? 15.232 6.802 5.927 1.00 97.50 280 VAL A O 1
ATOM 2130 N N . HIS A 1 281 ? 14.444 8.323 4.485 1.00 97.56 281 HIS A N 1
ATOM 2131 C CA . HIS A 1 281 ? 14.572 7.452 3.315 1.00 97.56 281 HIS A CA 1
ATOM 2132 C C . HIS A 1 281 ? 16.028 7.035 3.078 1.00 97.56 281 HIS A C 1
ATOM 2134 O O . HIS A 1 281 ? 16.298 5.851 2.888 1.00 97.56 281 HIS A O 1
ATOM 2140 N N . SER A 1 282 ? 16.956 7.995 3.097 1.00 96.31 282 SER A N 1
ATOM 2141 C CA . SER A 1 282 ? 18.388 7.762 2.897 1.00 96.31 282 SER A CA 1
ATOM 2142 C C . SER A 1 282 ? 18.954 6.836 3.974 1.00 96.31 282 SER A C 1
ATOM 2144 O O . SER A 1 282 ? 19.687 5.908 3.642 1.00 96.31 282 SER A O 1
ATOM 2146 N N . HIS A 1 283 ? 18.552 7.008 5.237 1.00 96.81 283 HIS A N 1
ATOM 2147 C CA . HIS A 1 283 ? 18.960 6.128 6.332 1.00 96.81 283 HIS A CA 1
ATOM 2148 C C . HIS A 1 283 ? 18.545 4.667 6.092 1.00 96.81 283 HIS A C 1
ATOM 2150 O O . HIS A 1 283 ? 19.400 3.781 6.066 1.00 96.81 283 HIS A O 1
ATOM 2156 N N . PHE A 1 284 ? 17.254 4.391 5.859 1.00 96.62 284 PHE A N 1
ATOM 2157 C CA . PHE A 1 284 ? 16.796 3.009 5.636 1.00 96.62 284 PHE A CA 1
ATOM 2158 C C . PHE A 1 284 ? 17.323 2.418 4.330 1.00 96.62 284 PHE A C 1
ATOM 2160 O O . PHE A 1 284 ? 17.550 1.212 4.243 1.00 96.62 284 PHE A O 1
ATOM 2167 N N . GLU A 1 285 ? 17.573 3.251 3.324 1.00 95.12 285 GLU A N 1
ATOM 2168 C CA . GLU A 1 285 ? 18.217 2.811 2.098 1.00 95.12 285 GLU A CA 1
ATOM 2169 C C . GLU A 1 285 ? 19.678 2.403 2.328 1.00 95.12 285 GLU A C 1
ATOM 2171 O O . GLU A 1 285 ? 20.097 1.346 1.856 1.00 95.12 285 GLU A O 1
ATOM 2176 N N . GLN A 1 286 ? 20.460 3.210 3.049 1.00 94.00 286 GLN A N 1
ATOM 2177 C CA . GLN A 1 286 ? 21.836 2.871 3.421 1.00 94.00 286 GLN A CA 1
ATOM 2178 C C . GLN A 1 286 ? 21.866 1.598 4.265 1.00 94.00 286 GLN A C 1
ATOM 2180 O O . GLN A 1 286 ? 22.641 0.693 3.966 1.00 94.00 286 GLN A O 1
ATOM 2185 N N . LYS A 1 287 ? 20.949 1.483 5.232 1.00 94.12 287 LYS A N 1
ATOM 2186 C CA . LYS A 1 287 ? 20.780 0.286 6.059 1.00 94.12 287 LYS A CA 1
ATOM 2187 C C . LYS A 1 287 ? 20.479 -0.948 5.210 1.00 94.12 287 LYS A C 1
ATOM 2189 O O . LYS A 1 287 ? 21.120 -1.971 5.394 1.00 94.12 287 LYS A O 1
ATOM 2194 N N . ALA A 1 288 ? 19.580 -0.857 4.225 1.00 93.06 288 ALA A N 1
ATOM 2195 C CA . ALA A 1 288 ? 19.307 -1.957 3.294 1.00 93.06 288 ALA A CA 1
ATOM 2196 C C . ALA A 1 288 ? 20.543 -2.366 2.470 1.00 93.06 288 ALA A C 1
ATOM 2198 O O . ALA A 1 288 ? 20.744 -3.556 2.225 1.00 93.06 288 ALA A O 1
ATOM 2199 N N . ASN A 1 289 ? 21.360 -1.391 2.050 1.00 90.81 289 ASN A N 1
ATOM 2200 C CA . ASN A 1 289 ? 22.568 -1.645 1.263 1.00 90.81 289 ASN A CA 1
ATOM 2201 C C . ASN A 1 289 ? 23.715 -2.225 2.102 1.00 90.81 289 ASN A C 1
ATOM 2203 O O . ASN A 1 289 ? 24.488 -3.009 1.566 1.00 90.81 289 ASN A O 1
ATOM 2207 N N . ALA A 1 290 ? 23.817 -1.891 3.392 1.00 91.69 290 ALA A N 1
ATOM 2208 C CA . ALA A 1 290 ? 24.833 -2.461 4.280 1.00 91.69 290 ALA A CA 1
ATOM 2209 C C . ALA A 1 290 ? 24.715 -3.994 4.366 1.00 91.69 290 ALA A C 1
ATOM 2211 O O . ALA A 1 290 ? 25.712 -4.700 4.311 1.00 91.69 290 ALA A O 1
ATOM 2212 N N . TYR A 1 291 ? 23.487 -4.521 4.362 1.00 88.44 291 TYR A N 1
ATOM 2213 C CA . TYR A 1 291 ? 23.242 -5.966 4.339 1.00 88.44 291 TYR A CA 1
ATOM 2214 C C . TYR A 1 291 ? 23.425 -6.618 2.956 1.00 88.44 291 TYR A C 1
ATOM 2216 O O . TYR A 1 291 ? 23.149 -7.806 2.827 1.00 88.44 291 TYR A O 1
ATOM 2224 N N . LEU A 1 292 ? 23.798 -5.881 1.898 1.00 84.25 292 LEU A N 1
ATOM 2225 C CA . LEU A 1 292 ? 24.113 -6.441 0.569 1.00 84.25 292 LEU A CA 1
ATOM 2226 C C . LEU A 1 292 ? 25.608 -6.726 0.374 1.00 84.25 292 LEU A C 1
ATOM 2228 O O . LEU A 1 292 ? 25.946 -7.531 -0.486 1.00 84.25 292 LEU A O 1
ATOM 2232 N N . SER A 1 293 ? 26.492 -6.036 1.099 1.00 71.94 293 SER A N 1
ATOM 2233 C CA . SER A 1 293 ? 27.941 -6.055 0.846 1.00 71.94 293 SER A CA 1
ATOM 2234 C C . SER A 1 293 ? 28.717 -7.163 1.565 1.00 71.94 293 SER A C 1
ATOM 2236 O O . SER A 1 293 ? 29.866 -7.398 1.202 1.00 71.94 293 SER A O 1
ATOM 2238 N N . ASP A 1 294 ? 28.108 -7.853 2.533 1.00 62.03 294 ASP A N 1
ATOM 2239 C CA . ASP A 1 294 ? 28.803 -8.809 3.415 1.00 62.03 294 ASP A CA 1
ATOM 2240 C C . ASP A 1 294 ? 28.990 -10.223 2.832 1.00 62.03 294 ASP A C 1
ATOM 2242 O O . ASP A 1 294 ? 29.625 -11.060 3.468 1.00 62.03 294 ASP A O 1
ATOM 2246 N N . ASP A 1 295 ? 28.535 -10.505 1.604 1.00 60.12 295 ASP A N 1
ATOM 2247 C CA . ASP A 1 295 ? 28.651 -11.848 0.996 1.00 60.12 295 ASP A CA 1
ATOM 2248 C C . ASP A 1 295 ? 30.113 -12.329 0.808 1.00 60.12 295 ASP A C 1
ATOM 2250 O O . ASP A 1 295 ? 30.344 -13.513 0.560 1.00 60.12 295 ASP A O 1
ATOM 2254 N N . ASN A 1 296 ? 31.111 -11.443 0.937 1.00 60.59 296 ASN A N 1
ATOM 2255 C CA . ASN A 1 296 ? 32.528 -11.793 0.778 1.00 60.59 296 ASN A CA 1
ATOM 2256 C C . ASN A 1 296 ? 33.278 -12.092 2.087 1.00 60.59 296 ASN A C 1
ATOM 2258 O O . ASN A 1 296 ? 34.349 -12.694 2.010 1.00 60.59 296 ASN A O 1
ATOM 2262 N N . ASP A 1 297 ? 32.741 -11.746 3.262 1.00 58.09 297 ASP A N 1
ATOM 2263 C CA . ASP A 1 297 ? 33.373 -12.063 4.551 1.00 58.09 297 ASP A CA 1
ATOM 2264 C C . ASP A 1 297 ? 32.606 -13.201 5.242 1.00 58.09 297 ASP A C 1
ATOM 2266 O O . ASP A 1 297 ? 31.752 -13.006 6.101 1.00 58.09 297 ASP A O 1
ATOM 2270 N N . GLN A 1 298 ? 32.954 -14.443 4.885 1.00 57.81 298 GLN A N 1
ATOM 2271 C CA . GLN A 1 298 ? 32.432 -15.682 5.497 1.00 57.81 298 GLN A CA 1
ATOM 2272 C C . GLN A 1 298 ? 32.745 -15.832 6.999 1.00 57.81 298 GLN A C 1
ATOM 2274 O O . GLN A 1 298 ? 32.420 -16.852 7.611 1.00 57.81 298 GLN A O 1
ATOM 2279 N N . SER A 1 299 ? 33.394 -14.850 7.616 1.00 54.66 299 SER A N 1
ATOM 2280 C CA . SER A 1 299 ? 33.792 -14.895 9.010 1.00 54.66 299 SER A CA 1
ATOM 2281 C C . SER A 1 299 ? 33.059 -13.824 9.813 1.00 54.66 299 SER A C 1
ATOM 2283 O O . SER A 1 299 ? 33.410 -12.654 9.744 1.00 54.66 299 SER A O 1
ATOM 2285 N N . ILE A 1 300 ? 32.168 -14.283 10.699 1.00 51.19 300 ILE A N 1
ATOM 2286 C CA . ILE A 1 300 ? 31.721 -13.584 11.921 1.00 51.19 300 ILE A CA 1
ATOM 2287 C C . ILE A 1 300 ? 30.443 -12.734 11.770 1.00 51.19 300 ILE A C 1
ATOM 2289 O O . ILE A 1 300 ? 30.430 -11.565 12.123 1.00 51.19 300 ILE A O 1
ATOM 2293 N N . ASN A 1 301 ? 29.315 -13.339 11.382 1.00 56.91 301 ASN A N 1
ATOM 2294 C CA . ASN A 1 301 ? 28.008 -12.931 11.916 1.00 56.91 301 ASN A CA 1
ATOM 2295 C C . ASN A 1 301 ? 27.064 -14.143 12.003 1.00 56.91 301 ASN A C 1
ATOM 2297 O O . ASN A 1 301 ? 26.843 -14.851 11.031 1.00 56.91 301 ASN A O 1
ATOM 2301 N N . LEU A 1 302 ? 26.540 -14.403 13.206 1.00 60.75 302 LEU A N 1
ATOM 2302 C CA . LEU A 1 302 ? 25.646 -15.525 13.549 1.00 60.75 302 LEU A CA 1
ATOM 2303 C C . LEU A 1 302 ? 24.192 -15.330 13.073 1.00 60.75 302 LEU A C 1
ATOM 2305 O O . LEU A 1 302 ? 23.338 -16.157 13.391 1.00 60.75 302 LEU A O 1
ATOM 2309 N N . LEU A 1 303 ? 23.897 -14.239 12.361 1.00 66.69 303 LEU A N 1
ATOM 2310 C CA . LEU A 1 303 ? 22.573 -14.007 11.792 1.00 66.69 303 LEU A CA 1
ATOM 2311 C C . LEU A 1 303 ? 22.382 -14.905 10.573 1.00 66.69 303 LEU A C 1
ATOM 2313 O O . LEU A 1 303 ? 23.278 -15.074 9.749 1.00 66.69 303 LEU A O 1
ATOM 2317 N N . THR A 1 304 ? 21.202 -15.501 10.472 1.00 80.94 304 THR A N 1
ATOM 2318 C CA . THR A 1 304 ? 20.877 -16.364 9.334 1.00 80.94 304 THR A CA 1
ATOM 2319 C C . THR A 1 304 ? 20.669 -15.510 8.078 1.00 80.94 304 THR A C 1
ATOM 2321 O O . THR A 1 304 ? 20.109 -14.417 8.172 1.00 80.94 304 THR A O 1
ATOM 2324 N N . ASP A 1 305 ? 21.022 -16.007 6.885 1.00 81.75 305 ASP A N 1
ATOM 2325 C CA . ASP A 1 305 ? 20.758 -15.322 5.597 1.00 81.75 305 ASP A CA 1
ATOM 2326 C C . ASP A 1 305 ? 19.298 -14.832 5.468 1.00 81.75 305 ASP A C 1
ATOM 2328 O O . ASP A 1 305 ? 18.995 -13.808 4.847 1.00 81.75 305 ASP A O 1
ATOM 2332 N N . ASN A 1 306 ? 18.377 -15.543 6.125 1.00 88.06 306 ASN A N 1
ATOM 2333 C CA . ASN A 1 306 ? 16.961 -15.203 6.206 1.00 88.06 306 ASN A CA 1
ATOM 2334 C C . ASN A 1 306 ? 16.685 -13.895 6.968 1.00 88.06 306 ASN A C 1
ATOM 2336 O O . ASN A 1 306 ? 15.793 -13.141 6.575 1.00 88.06 306 ASN A O 1
ATOM 2340 N N . GLU A 1 307 ? 17.422 -13.602 8.041 1.00 90.94 307 GLU A N 1
ATOM 2341 C CA . GLU A 1 307 ? 17.251 -12.380 8.837 1.00 90.94 307 GLU A CA 1
ATOM 2342 C C . GLU A 1 307 ? 17.747 -11.149 8.077 1.00 90.94 307 GLU A C 1
ATOM 2344 O O . GLU A 1 307 ? 17.046 -10.137 8.033 1.00 90.94 307 GLU A O 1
ATOM 2349 N N . HIS A 1 308 ? 18.889 -11.240 7.389 1.00 90.25 308 HIS A N 1
ATOM 2350 C CA . HIS A 1 308 ? 19.380 -10.156 6.530 1.00 90.25 308 HIS A CA 1
ATOM 2351 C C . HIS A 1 308 ? 18.408 -9.856 5.382 1.00 90.25 308 HIS A C 1
ATOM 2353 O O . HIS A 1 308 ? 18.101 -8.692 5.107 1.00 90.25 308 HIS A O 1
ATOM 2359 N N . ALA A 1 309 ? 17.861 -10.896 4.744 1.00 90.56 309 ALA A N 1
ATOM 2360 C CA . ALA A 1 309 ? 16.837 -10.737 3.716 1.00 90.56 309 ALA A CA 1
ATOM 2361 C C . ALA A 1 309 ? 15.560 -10.077 4.268 1.00 90.56 309 ALA A C 1
ATOM 2363 O O . ALA A 1 309 ? 14.973 -9.215 3.605 1.00 90.56 309 ALA A O 1
ATOM 2364 N N . LEU A 1 310 ? 15.147 -10.438 5.488 1.00 93.56 310 LEU A N 1
ATOM 2365 C CA . LEU A 1 310 ? 13.996 -9.846 6.170 1.00 93.56 310 LEU A CA 1
ATOM 2366 C C . LEU A 1 310 ? 14.223 -8.362 6.485 1.00 93.56 310 LEU A C 1
ATOM 2368 O O . LEU A 1 310 ? 13.388 -7.533 6.122 1.00 93.56 310 LEU A O 1
ATOM 2372 N N . ILE A 1 311 ? 15.369 -8.018 7.080 1.00 94.38 311 ILE A N 1
ATOM 2373 C CA . ILE A 1 311 ? 15.744 -6.636 7.404 1.00 94.38 311 ILE A CA 1
ATOM 2374 C C . ILE A 1 311 ? 15.772 -5.781 6.137 1.00 94.38 311 ILE A C 1
ATOM 2376 O O . ILE A 1 311 ? 15.163 -4.711 6.096 1.00 94.38 311 ILE A O 1
ATOM 2380 N N . ARG A 1 312 ? 16.417 -6.272 5.072 1.00 93.25 312 ARG A N 1
ATOM 2381 C CA . ARG A 1 312 ? 16.479 -5.592 3.772 1.00 93.25 312 ARG A CA 1
ATOM 2382 C C . ARG A 1 312 ? 15.081 -5.353 3.203 1.00 93.25 312 ARG A C 1
ATOM 2384 O O . ARG A 1 312 ? 14.771 -4.250 2.751 1.00 93.25 312 ARG A O 1
ATOM 2391 N N . ARG A 1 313 ? 14.218 -6.372 3.252 1.00 93.75 313 ARG A N 1
ATOM 2392 C CA . ARG A 1 313 ? 12.825 -6.275 2.802 1.00 93.75 313 ARG A CA 1
ATOM 2393 C C . ARG A 1 313 ? 12.058 -5.211 3.584 1.00 93.75 313 ARG A C 1
ATOM 2395 O O . ARG A 1 313 ? 11.350 -4.416 2.969 1.00 93.75 313 ARG A O 1
ATOM 2402 N N . ASP A 1 314 ? 12.198 -5.179 4.903 1.00 95.81 314 ASP A N 1
ATOM 2403 C CA . ASP A 1 314 ? 11.495 -4.213 5.745 1.00 95.81 314 ASP A CA 1
ATOM 2404 C C . ASP A 1 314 ? 12.019 -2.784 5.529 1.00 95.81 314 ASP A C 1
ATOM 2406 O O . ASP A 1 314 ? 11.216 -1.868 5.363 1.00 95.81 314 ASP A O 1
ATOM 2410 N N . CYS A 1 315 ? 13.330 -2.584 5.357 1.00 96.19 315 CYS A N 1
ATOM 2411 C CA . CYS A 1 315 ? 13.883 -1.292 4.935 1.00 96.19 315 CYS A CA 1
ATOM 2412 C C . CYS A 1 315 ? 13.308 -0.823 3.588 1.00 96.19 315 CYS A C 1
ATOM 2414 O O . CYS A 1 315 ? 12.887 0.327 3.456 1.00 96.19 315 CYS A O 1
ATOM 2416 N N . HIS A 1 316 ? 13.220 -1.710 2.590 1.00 94.19 316 HIS A N 1
ATOM 2417 C CA . HIS A 1 316 ? 12.607 -1.369 1.304 1.00 94.19 316 HIS A CA 1
ATOM 2418 C C . HIS A 1 316 ? 11.119 -1.025 1.429 1.00 94.19 316 HIS A C 1
ATOM 2420 O O . HIS A 1 316 ? 10.651 -0.112 0.742 1.00 94.19 316 HIS A O 1
ATOM 2426 N N . ARG A 1 317 ? 10.374 -1.703 2.313 1.00 94.56 317 ARG A N 1
ATOM 2427 C CA . ARG A 1 317 ? 8.977 -1.354 2.625 1.00 94.56 317 ARG A CA 1
ATOM 2428 C C . ARG A 1 317 ? 8.875 0.046 3.226 1.00 94.56 317 ARG A C 1
ATOM 2430 O O . ARG A 1 317 ? 8.038 0.825 2.766 1.00 94.56 317 ARG A O 1
ATOM 2437 N N . THR A 1 318 ? 9.758 0.389 4.167 1.00 96.81 318 THR A N 1
ATOM 2438 C CA . THR A 1 318 ? 9.862 1.738 4.745 1.00 96.81 318 THR A CA 1
ATOM 2439 C C . THR A 1 318 ? 10.118 2.784 3.661 1.00 96.81 318 THR A C 1
ATOM 2441 O O . THR A 1 318 ? 9.327 3.718 3.519 1.00 96.81 318 THR A O 1
ATOM 2444 N N . CYS A 1 319 ? 11.148 2.600 2.826 1.00 96.62 319 CYS A N 1
ATOM 2445 C CA . CYS A 1 319 ? 11.457 3.508 1.717 1.00 96.62 319 CYS A CA 1
ATOM 2446 C C . CYS A 1 319 ? 10.262 3.667 0.765 1.00 96.62 319 CYS A C 1
ATOM 2448 O O . CYS A 1 319 ? 9.858 4.786 0.456 1.00 96.62 319 CYS A O 1
ATOM 2450 N N . ALA A 1 320 ? 9.629 2.567 0.348 1.00 95.12 320 ALA A N 1
ATOM 2451 C CA . ALA A 1 320 ? 8.471 2.612 -0.542 1.00 95.12 320 ALA A CA 1
ATOM 2452 C C . ALA A 1 320 ? 7.263 3.333 0.085 1.00 95.12 320 ALA A C 1
ATOM 2454 O O . ALA A 1 320 ? 6.509 4.002 -0.619 1.00 95.12 320 ALA A O 1
ATOM 2455 N N . ALA A 1 321 ? 7.035 3.205 1.395 1.00 96.25 321 ALA A N 1
ATOM 2456 C CA . ALA A 1 321 ? 5.985 3.943 2.100 1.00 96.25 321 ALA A CA 1
ATOM 2457 C C . ALA A 1 321 ? 6.289 5.448 2.201 1.00 96.25 321 ALA A C 1
ATOM 2459 O O . ALA A 1 321 ? 5.400 6.273 1.985 1.00 96.25 321 ALA A O 1
ATOM 2460 N N . LEU A 1 322 ? 7.548 5.817 2.434 1.00 97.56 322 LEU A N 1
ATOM 2461 C CA . LEU A 1 322 ? 7.991 7.212 2.477 1.00 97.56 322 LEU A CA 1
ATOM 2462 C C . LEU A 1 322 ? 7.894 7.897 1.109 1.00 97.56 322 LEU A C 1
ATOM 2464 O O . LEU A 1 322 ? 7.360 9.000 1.012 1.00 97.56 322 LEU A O 1
ATOM 2468 N N . LEU A 1 323 ? 8.319 7.223 0.035 1.00 96.94 323 LEU A N 1
ATOM 2469 C CA . LEU A 1 323 ? 8.168 7.736 -1.332 1.00 96.94 323 LEU A CA 1
ATOM 2470 C C . LEU A 1 323 ? 6.689 7.904 -1.709 1.00 96.94 323 LEU A C 1
ATOM 2472 O O . LEU A 1 323 ? 6.325 8.865 -2.382 1.00 96.94 323 LEU A O 1
ATOM 2476 N N . ARG A 1 324 ? 5.805 7.027 -1.218 1.00 94.69 324 ARG A N 1
ATOM 2477 C CA . ARG A 1 324 ? 4.353 7.193 -1.371 1.00 94.69 324 ARG A CA 1
ATOM 2478 C C . ARG A 1 324 ? 3.820 8.438 -0.661 1.00 94.69 324 ARG A C 1
ATOM 2480 O O . ARG A 1 324 ? 2.969 9.120 -1.227 1.00 94.69 324 ARG A O 1
ATOM 2487 N N . CYS A 1 325 ? 4.325 8.749 0.533 1.00 96.25 325 CYS A N 1
ATOM 2488 C CA . CYS A 1 325 ? 3.997 9.997 1.227 1.00 96.25 325 CYS A CA 1
ATOM 2489 C C . CYS A 1 325 ? 4.495 11.211 0.428 1.00 96.25 325 CYS A C 1
ATOM 2491 O O . CYS A 1 325 ? 3.722 12.131 0.175 1.00 96.25 325 CYS A O 1
ATOM 2493 N N . ALA A 1 326 ? 5.735 11.173 -0.074 1.00 97.06 326 ALA A N 1
ATOM 2494 C CA . ALA A 1 326 ? 6.290 12.231 -0.922 1.00 97.06 326 ALA A CA 1
ATOM 2495 C C . ALA A 1 326 ? 5.478 12.453 -2.212 1.00 97.06 326 ALA A C 1
ATOM 2497 O O . ALA A 1 326 ? 5.335 13.584 -2.672 1.00 97.06 326 ALA A O 1
ATOM 2498 N N . GLY A 1 327 ? 4.898 11.392 -2.780 1.00 95.25 327 GLY A N 1
ATOM 2499 C CA . GLY A 1 327 ? 4.028 11.474 -3.956 1.00 95.25 327 GLY A CA 1
ATOM 2500 C C . GLY A 1 327 ? 2.688 12.174 -3.707 1.00 95.25 327 GLY A C 1
ATOM 2501 O O . GLY A 1 327 ? 2.001 12.522 -4.662 1.00 95.25 327 GLY A O 1
ATOM 2502 N N . LYS A 1 328 ? 2.308 12.400 -2.442 1.00 93.94 328 LYS A N 1
ATOM 2503 C CA . LYS A 1 328 ? 1.145 13.216 -2.055 1.00 93.94 328 LYS A CA 1
ATOM 2504 C C . LYS A 1 328 ? 1.487 14.692 -1.859 1.00 93.94 328 LYS A C 1
ATOM 2506 O O . LYS A 1 328 ? 0.596 15.480 -1.554 1.00 93.94 328 LYS A O 1
ATOM 2511 N N . MET A 1 329 ? 2.755 15.060 -2.022 1.00 95.38 329 MET A N 1
ATOM 2512 C CA . MET A 1 329 ? 3.255 16.410 -1.816 1.00 95.38 329 MET A CA 1
ATOM 2513 C C . MET A 1 329 ? 3.784 17.000 -3.126 1.00 95.38 329 MET A C 1
ATOM 2515 O O . MET A 1 329 ? 4.273 16.266 -3.991 1.00 95.38 329 MET A O 1
ATOM 2519 N N . PRO A 1 330 ? 3.761 18.334 -3.273 1.00 95.06 330 PRO A N 1
ATOM 2520 C CA . PRO A 1 330 ? 4.498 18.994 -4.338 1.00 95.06 330 PRO A CA 1
ATOM 2521 C C . PRO A 1 330 ? 5.997 18.641 -4.263 1.00 95.06 330 PRO A C 1
ATOM 2523 O O . PRO A 1 330 ? 6.563 18.667 -3.168 1.00 95.06 330 PRO A O 1
ATOM 2526 N N . PRO A 1 331 ? 6.689 18.410 -5.396 1.00 94.94 331 PRO A N 1
ATOM 2527 C CA . PRO A 1 331 ? 8.113 18.047 -5.399 1.00 94.94 331 PRO A CA 1
ATOM 2528 C C . PRO A 1 331 ? 8.999 19.059 -4.661 1.00 94.94 331 PRO A C 1
ATOM 2530 O O . PRO A 1 331 ? 9.975 18.698 -4.015 1.00 94.94 331 PRO A O 1
ATOM 2533 N N . ARG A 1 332 ? 8.630 20.345 -4.730 1.00 94.12 332 ARG A N 1
ATOM 2534 C CA . ARG A 1 332 ? 9.335 21.457 -4.074 1.00 94.12 332 ARG A CA 1
ATOM 2535 C C . ARG A 1 332 ? 9.287 21.412 -2.547 1.00 94.12 332 ARG A C 1
ATOM 2537 O O . ARG A 1 332 ? 10.133 22.023 -1.907 1.00 94.12 332 ARG A O 1
ATOM 2544 N N . SER A 1 333 ? 8.301 20.724 -1.977 1.00 96.06 333 SER A N 1
ATOM 2545 C CA . SER A 1 333 ? 8.130 20.622 -0.529 1.00 96.06 333 SER A CA 1
ATOM 2546 C C . SER A 1 333 ? 9.071 19.589 0.090 1.00 96.06 333 SER A C 1
ATOM 2548 O O . SER A 1 333 ? 9.344 19.680 1.281 1.00 96.06 333 SER A O 1
ATOM 2550 N N . VAL A 1 334 ? 9.590 18.641 -0.701 1.00 96.25 334 VAL A N 1
ATOM 2551 C CA . VAL A 1 334 ? 10.478 17.572 -0.225 1.00 96.25 334 VAL A CA 1
ATOM 2552 C C . VAL A 1 334 ? 11.915 17.863 -0.664 1.00 96.25 334 VAL A C 1
ATOM 2554 O O . VAL A 1 334 ? 12.352 17.512 -1.763 1.00 96.25 334 VAL A O 1
ATOM 2557 N N . GLN A 1 335 ? 12.657 18.560 0.194 1.00 96.38 335 GLN A N 1
ATOM 2558 C CA . GLN A 1 335 ? 14.002 19.048 -0.097 1.00 96.38 335 GLN A CA 1
ATOM 2559 C C . GLN A 1 335 ? 15.000 17.891 -0.216 1.00 96.38 335 GLN A C 1
ATOM 2561 O O . GLN A 1 335 ? 15.049 16.993 0.619 1.00 96.38 335 GLN A O 1
ATOM 2566 N N . GLY A 1 336 ? 15.833 17.923 -1.257 1.00 95.06 336 GLY A N 1
ATOM 2567 C CA . GLY A 1 336 ? 16.927 16.965 -1.452 1.00 95.06 336 GLY A CA 1
ATOM 2568 C C . GLY A 1 336 ? 16.510 15.599 -2.010 1.00 95.06 336 GLY A C 1
ATOM 2569 O O . GLY A 1 336 ? 17.354 14.917 -2.593 1.00 95.06 336 GLY A O 1
ATOM 2570 N N . LEU A 1 337 ? 15.228 15.218 -1.934 1.00 96.12 337 LEU A N 1
ATOM 2571 C CA . LEU A 1 337 ? 14.776 13.903 -2.398 1.00 96.12 337 LEU A CA 1
ATOM 2572 C C . LEU A 1 337 ? 14.988 13.736 -3.904 1.00 96.12 337 LEU A C 1
ATOM 2574 O O . LEU A 1 337 ? 15.557 12.746 -4.340 1.00 96.12 337 LEU A O 1
ATOM 2578 N N . ALA A 1 338 ? 14.621 14.732 -4.709 1.00 94.44 338 ALA A N 1
ATOM 2579 C CA . ALA A 1 338 ? 14.827 14.706 -6.158 1.00 94.44 338 ALA A CA 1
ATOM 2580 C C . ALA A 1 338 ? 16.296 14.460 -6.561 1.00 94.44 338 ALA A C 1
ATOM 2582 O O . ALA A 1 338 ? 16.578 13.610 -7.409 1.00 94.44 338 ALA A O 1
ATOM 2583 N N . SER A 1 339 ? 17.238 15.174 -5.932 1.00 94.00 339 SER A N 1
ATOM 2584 C CA . SER A 1 339 ? 18.676 14.983 -6.161 1.00 94.00 339 SER A CA 1
ATOM 2585 C C . SER A 1 339 ? 19.156 13.616 -5.679 1.00 94.00 339 SER A C 1
ATOM 2587 O O . SER A 1 339 ? 19.935 12.971 -6.378 1.00 94.00 339 SER A O 1
ATOM 2589 N N . HIS A 1 340 ? 18.653 13.151 -4.532 1.00 95.25 340 HIS A N 1
ATOM 2590 C CA . HIS A 1 340 ? 18.964 11.834 -3.980 1.00 95.25 340 HIS A CA 1
ATOM 2591 C C . HIS A 1 340 ? 18.526 10.710 -4.924 1.00 95.25 340 HIS A C 1
ATOM 2593 O O . HIS A 1 340 ? 19.332 9.850 -5.273 1.00 95.25 340 HIS A O 1
ATOM 2599 N N . LEU A 1 341 ? 17.291 10.769 -5.435 1.00 94.38 341 LEU A N 1
ATOM 2600 C CA . LEU A 1 341 ? 16.764 9.812 -6.413 1.00 94.38 341 LEU A CA 1
ATOM 2601 C C . LEU A 1 341 ? 17.590 9.819 -7.703 1.00 94.38 341 LEU A C 1
ATOM 2603 O O . LEU A 1 341 ? 17.950 8.760 -8.209 1.00 94.38 341 LEU A O 1
ATOM 2607 N N . SER A 1 342 ? 17.927 11.003 -8.225 1.00 92.88 342 SER A N 1
ATOM 2608 C CA . SER A 1 342 ? 18.752 11.136 -9.432 1.00 92.88 342 SER A CA 1
ATOM 2609 C C . SER A 1 342 ? 20.139 10.520 -9.240 1.00 92.88 342 SER A C 1
ATOM 2611 O O . SER A 1 342 ? 20.615 9.793 -10.115 1.00 92.88 342 SER A O 1
ATOM 2613 N N . HIS A 1 343 ? 20.779 10.782 -8.097 1.00 93.56 343 HIS A N 1
ATOM 2614 C CA . HIS A 1 343 ? 22.074 10.206 -7.751 1.00 93.56 343 HIS A CA 1
ATOM 2615 C C . HIS A 1 343 ? 21.979 8.684 -7.608 1.00 93.56 343 HIS A C 1
ATOM 2617 O O . HIS A 1 343 ? 22.788 7.959 -8.189 1.00 93.56 343 HIS A O 1
ATOM 2623 N N . LYS A 1 344 ? 20.953 8.186 -6.907 1.00 91.75 344 LYS A N 1
ATOM 2624 C CA . LYS A 1 344 ? 20.745 6.751 -6.715 1.00 91.75 344 LYS A CA 1
ATOM 2625 C C . LYS A 1 344 ? 20.524 6.030 -8.036 1.00 91.75 344 LYS A C 1
ATOM 2627 O O . LYS A 1 344 ? 21.244 5.074 -8.319 1.00 91.75 344 LYS A O 1
ATOM 2632 N N . LEU A 1 345 ? 19.595 6.504 -8.864 1.00 91.94 345 LEU A N 1
ATOM 2633 C CA . LEU A 1 345 ? 19.349 5.922 -10.181 1.00 91.94 345 LEU A CA 1
ATOM 2634 C C . LEU A 1 345 ? 20.633 5.923 -11.028 1.00 91.94 345 LEU A C 1
ATOM 2636 O O . LEU A 1 345 ? 20.940 4.922 -11.663 1.00 91.94 345 LEU A O 1
ATOM 2640 N N . SER A 1 346 ? 21.439 6.990 -10.962 1.00 92.12 346 SER A N 1
ATOM 2641 C CA . SER A 1 346 ? 22.702 7.083 -11.712 1.00 92.12 346 SER A CA 1
ATOM 2642 C C . SER A 1 346 ? 23.768 6.115 -11.191 1.00 92.12 346 SER A C 1
ATOM 2644 O O . SER A 1 346 ? 24.545 5.567 -11.971 1.00 92.12 346 SER A O 1
ATOM 2646 N N . SER A 1 347 ? 23.819 5.896 -9.873 1.00 90.75 347 SER A N 1
ATOM 2647 C CA . SER A 1 347 ? 24.727 4.927 -9.248 1.00 90.75 347 SER A CA 1
ATOM 2648 C C . SER A 1 347 ? 24.383 3.489 -9.638 1.00 90.75 347 SER A C 1
ATOM 2650 O O . SER A 1 347 ? 25.283 2.705 -9.923 1.00 90.75 347 SER A O 1
ATOM 2652 N N . LEU A 1 348 ? 23.093 3.161 -9.759 1.00 86.56 348 LEU A N 1
ATOM 2653 C CA . LEU A 1 348 ? 22.632 1.824 -10.140 1.00 86.56 348 LEU A CA 1
ATOM 2654 C C . LEU A 1 348 ? 23.011 1.449 -11.570 1.00 86.56 348 LEU A C 1
ATOM 2656 O O . LEU A 1 348 ? 23.360 0.298 -11.826 1.00 86.56 348 LEU A O 1
ATOM 2660 N N . CYS A 1 349 ? 23.042 2.423 -12.481 1.00 85.50 349 CYS A N 1
ATOM 2661 C CA . CYS A 1 349 ? 23.544 2.215 -13.838 1.00 85.50 349 CYS A CA 1
ATOM 2662 C C . CYS A 1 349 ? 25.024 1.788 -13.863 1.00 85.50 349 CYS A C 1
ATOM 2664 O O . CYS A 1 349 ? 25.457 1.138 -14.813 1.00 85.50 349 CYS A O 1
ATOM 2666 N N . LYS A 1 350 ? 25.795 2.125 -12.818 1.00 88.44 350 LYS A N 1
ATOM 2667 C CA . LYS A 1 350 ? 27.228 1.811 -12.697 1.00 88.44 350 LYS A CA 1
ATOM 2668 C C . LYS A 1 350 ? 27.521 0.517 -11.929 1.00 88.44 350 LYS A C 1
ATOM 2670 O O . LYS A 1 350 ? 28.632 0.017 -12.035 1.00 88.44 350 LYS A O 1
ATOM 2675 N N . GLN A 1 351 ? 26.570 -0.016 -11.159 1.00 85.88 351 GLN A N 1
ATOM 2676 C CA . GLN A 1 351 ? 26.778 -1.212 -10.325 1.00 85.88 351 GLN A CA 1
ATOM 2677 C C . GLN A 1 351 ? 26.785 -2.512 -11.140 1.00 85.88 351 GLN A C 1
ATOM 2679 O O . GLN A 1 351 ? 26.279 -2.540 -12.258 1.00 85.88 351 GLN A O 1
ATOM 2684 N N . ASP A 1 352 ? 27.311 -3.604 -10.583 1.00 82.62 352 ASP A N 1
ATOM 2685 C CA . ASP A 1 352 ? 27.340 -4.917 -11.240 1.00 82.62 352 ASP A CA 1
ATOM 2686 C C . ASP A 1 352 ? 25.949 -5.520 -11.483 1.00 82.62 352 ASP A C 1
ATOM 2688 O O . ASP A 1 352 ? 25.005 -5.303 -10.719 1.00 82.62 352 ASP A O 1
ATOM 2692 N N . LYS A 1 353 ? 25.832 -6.351 -12.533 1.00 80.62 353 LYS A N 1
ATOM 2693 C CA . LYS A 1 353 ? 24.574 -7.011 -12.944 1.00 80.62 353 LYS A CA 1
ATOM 2694 C C . LYS A 1 353 ? 23.893 -7.787 -11.806 1.00 80.62 353 LYS A C 1
ATOM 2696 O O . LYS A 1 353 ? 22.667 -7.806 -11.738 1.00 80.62 353 LYS A O 1
ATOM 2701 N N . ASN A 1 354 ? 24.661 -8.406 -10.907 1.00 79.12 354 ASN A N 1
ATOM 2702 C CA . ASN A 1 354 ? 24.107 -9.180 -9.789 1.00 79.12 354 ASN A CA 1
ATOM 2703 C C . ASN A 1 354 ? 23.427 -8.283 -8.746 1.00 79.12 354 ASN A C 1
ATOM 2705 O O . ASN A 1 354 ? 22.328 -8.595 -8.296 1.00 79.12 354 ASN A O 1
ATOM 2709 N N . ILE A 1 355 ? 24.026 -7.130 -8.436 1.00 76.06 355 ILE A N 1
ATOM 2710 C CA . ILE A 1 355 ? 23.476 -6.161 -7.477 1.00 76.06 355 ILE A CA 1
ATOM 2711 C C . ILE A 1 355 ? 22.182 -5.548 -8.030 1.00 76.06 355 ILE A C 1
ATOM 2713 O O . ILE A 1 355 ? 21.201 -5.387 -7.303 1.00 76.06 355 ILE A O 1
ATOM 2717 N N . ARG A 1 356 ? 22.132 -5.285 -9.343 1.00 76.12 356 ARG A N 1
ATOM 2718 C CA . ARG A 1 356 ? 20.955 -4.699 -10.010 1.00 76.12 356 ARG A CA 1
ATOM 2719 C C . ARG A 1 356 ? 19.686 -5.528 -9.857 1.00 76.12 356 ARG A C 1
ATOM 2721 O O . ARG A 1 356 ? 18.613 -4.948 -9.734 1.00 76.12 356 ARG A O 1
ATOM 2728 N N . LYS A 1 357 ? 19.794 -6.861 -9.815 1.00 74.62 357 LYS A N 1
ATOM 2729 C CA . LYS A 1 357 ? 18.630 -7.746 -9.637 1.00 74.62 357 LYS A CA 1
ATOM 2730 C C . LYS A 1 357 ? 17.960 -7.586 -8.272 1.00 74.62 357 LYS A C 1
ATOM 2732 O O . LYS A 1 357 ? 16.793 -7.936 -8.130 1.00 74.62 357 LYS A O 1
ATOM 2737 N N . VAL A 1 358 ? 18.684 -7.076 -7.275 1.00 71.88 358 VAL A N 1
ATOM 2738 C CA . VAL A 1 358 ? 18.201 -7.009 -5.891 1.00 71.88 358 VAL A CA 1
ATOM 2739 C C . VAL A 1 358 ? 17.580 -5.651 -5.558 1.00 71.88 358 VAL A C 1
ATOM 2741 O O . VAL A 1 358 ? 16.711 -5.565 -4.691 1.00 71.88 358 VAL A O 1
ATOM 2744 N N . VAL A 1 359 ? 17.973 -4.581 -6.255 1.00 80.25 359 VAL A N 1
ATOM 2745 C CA . VAL A 1 359 ? 17.526 -3.224 -5.919 1.00 80.25 359 VAL A CA 1
ATOM 2746 C C . VAL A 1 359 ? 16.188 -2.901 -6.581 1.00 80.25 359 VAL A C 1
ATOM 2748 O O . VAL A 1 359 ? 16.092 -2.682 -7.788 1.00 80.25 359 VAL A O 1
ATOM 2751 N N . ASN A 1 360 ? 15.136 -2.788 -5.769 1.00 84.38 360 ASN A N 1
ATOM 2752 C CA . ASN A 1 360 ? 13.821 -2.375 -6.247 1.00 84.38 360 ASN A CA 1
ATOM 2753 C C . ASN A 1 360 ? 13.741 -0.850 -6.454 1.00 84.38 360 ASN A C 1
ATOM 2755 O O . ASN A 1 360 ? 13.399 -0.092 -5.545 1.00 84.38 360 ASN A O 1
ATOM 2759 N N . VAL A 1 361 ? 14.007 -0.403 -7.681 1.00 92.56 361 VAL A N 1
ATOM 2760 C CA . VAL A 1 361 ? 13.859 1.003 -8.111 1.00 92.56 361 VAL A CA 1
ATOM 2761 C C . VAL A 1 361 ? 12.441 1.399 -8.521 1.00 92.56 361 VAL A C 1
ATOM 2763 O O . VAL A 1 361 ? 12.183 2.577 -8.768 1.00 92.56 361 VAL A O 1
ATOM 2766 N N . SER A 1 362 ? 11.494 0.461 -8.562 1.00 93.81 362 SER A N 1
ATOM 2767 C CA . SER A 1 362 ? 10.126 0.737 -9.026 1.00 93.81 362 SER A CA 1
ATOM 2768 C C . SER A 1 362 ? 9.440 1.871 -8.244 1.00 93.81 362 SER A C 1
ATOM 2770 O O . SER A 1 362 ? 8.907 2.775 -8.890 1.00 93.81 362 SER A O 1
ATOM 2772 N N . PRO A 1 363 ? 9.532 1.939 -6.896 1.00 95.00 363 PRO A N 1
ATOM 2773 C CA . PRO A 1 363 ? 8.968 3.053 -6.128 1.00 95.00 363 PRO A CA 1
ATOM 2774 C C . PRO A 1 363 ? 9.577 4.424 -6.470 1.00 95.00 363 PRO A C 1
ATOM 2776 O O . PRO A 1 363 ? 8.898 5.443 -6.358 1.00 95.00 363 PRO A O 1
ATOM 2779 N N . HIS A 1 364 ? 10.839 4.464 -6.917 1.00 95.75 364 HIS A N 1
ATOM 2780 C CA . HIS A 1 364 ? 11.529 5.707 -7.273 1.00 95.75 364 HIS A CA 1
ATOM 2781 C C . HIS A 1 364 ? 10.956 6.280 -8.573 1.00 95.75 364 HIS A C 1
ATOM 2783 O O . HIS A 1 364 ? 10.578 7.449 -8.629 1.00 95.75 364 HIS A O 1
ATOM 2789 N N . LEU A 1 365 ? 10.831 5.445 -9.612 1.00 95.75 365 LEU A N 1
ATOM 2790 C CA . LEU A 1 365 ? 10.219 5.858 -10.880 1.00 95.75 365 LEU A CA 1
ATOM 2791 C C . LEU A 1 365 ? 8.713 6.113 -10.734 1.00 95.75 365 LEU A C 1
ATOM 2793 O O . LEU A 1 365 ? 8.182 7.026 -11.370 1.00 95.75 365 LEU A O 1
ATOM 2797 N N . ALA A 1 366 ? 8.031 5.365 -9.863 1.00 95.62 366 ALA A N 1
ATOM 2798 C CA . ALA A 1 366 ? 6.629 5.609 -9.549 1.00 95.62 366 ALA A CA 1
ATOM 2799 C C . ALA A 1 366 ? 6.416 6.998 -8.928 1.00 95.62 366 ALA A C 1
ATOM 2801 O O . ALA A 1 366 ? 5.505 7.717 -9.338 1.00 95.62 366 ALA A O 1
ATOM 2802 N N . LEU A 1 367 ? 7.291 7.418 -8.006 1.00 96.44 367 LEU A N 1
ATOM 2803 C CA . LEU A 1 367 ? 7.264 8.772 -7.452 1.00 96.44 367 LEU A CA 1
ATOM 2804 C C . LEU A 1 367 ? 7.465 9.842 -8.532 1.00 96.44 367 LEU A C 1
ATOM 2806 O O . LEU A 1 367 ? 6.734 10.828 -8.550 1.00 96.44 367 LEU A O 1
ATOM 2810 N N . LEU A 1 368 ? 8.394 9.642 -9.473 1.00 96.56 368 LEU A N 1
ATOM 2811 C CA . LEU A 1 368 ? 8.572 10.580 -10.588 1.00 96.56 368 LEU A CA 1
ATOM 2812 C C . LEU A 1 368 ? 7.287 10.715 -11.425 1.00 96.56 368 LEU A C 1
ATOM 2814 O O . LEU A 1 368 ? 6.892 11.831 -11.762 1.00 96.56 368 LEU A O 1
ATOM 2818 N N . CYS A 1 369 ? 6.582 9.612 -11.693 1.00 96.31 369 CYS A N 1
ATOM 2819 C CA . CYS A 1 369 ? 5.280 9.658 -12.370 1.00 96.31 369 CYS A CA 1
ATOM 2820 C C . CYS A 1 369 ? 4.238 10.450 -11.559 1.00 96.31 369 CYS A C 1
ATOM 2822 O O . CYS A 1 369 ? 3.507 11.263 -12.124 1.00 96.31 369 CYS A O 1
ATOM 2824 N N . LEU A 1 370 ? 4.188 10.261 -10.235 1.00 93.31 370 LEU A N 1
ATOM 2825 C CA . LEU A 1 370 ? 3.303 11.019 -9.336 1.00 93.31 370 LEU A CA 1
ATOM 2826 C C . LEU A 1 370 ? 3.633 12.519 -9.305 1.00 93.31 370 LEU A C 1
ATOM 2828 O O . LEU A 1 370 ? 2.740 13.348 -9.174 1.00 93.31 370 LEU A O 1
ATOM 2832 N N . TRP A 1 371 ? 4.899 12.876 -9.504 1.00 95.94 371 TRP A N 1
ATOM 2833 C CA . TRP A 1 371 ? 5.371 14.254 -9.646 1.00 95.94 371 TRP A CA 1
ATOM 2834 C C . TRP A 1 371 ? 5.204 14.833 -11.061 1.00 95.94 371 TRP A C 1
ATOM 2836 O O . TRP A 1 371 ? 5.784 15.872 -11.383 1.00 95.94 371 TRP A O 1
ATOM 2846 N N . GLY A 1 372 ? 4.410 14.183 -11.916 1.00 95.44 372 GLY A N 1
ATOM 2847 C CA . GLY A 1 372 ? 4.094 14.669 -13.259 1.00 95.44 372 GLY A CA 1
ATOM 2848 C C . GLY A 1 372 ? 5.211 14.460 -14.282 1.00 95.44 372 GLY A C 1
ATOM 2849 O O . GLY A 1 372 ? 5.177 15.063 -15.350 1.00 95.44 372 GLY A O 1
ATOM 2850 N N . LYS A 1 373 ? 6.199 13.606 -13.986 1.00 96.38 373 LYS A N 1
ATOM 2851 C CA . LYS A 1 373 ? 7.294 13.232 -14.902 1.00 96.38 373 LYS A CA 1
ATOM 2852 C C . LYS A 1 373 ? 7.005 11.956 -15.688 1.00 96.38 373 LYS A C 1
ATOM 2854 O O . LYS A 1 373 ? 7.922 11.276 -16.133 1.00 96.38 373 LYS A O 1
ATOM 2859 N N . THR A 1 374 ? 5.729 11.632 -15.863 1.00 96.81 374 THR A N 1
ATOM 2860 C CA . THR A 1 374 ? 5.256 10.408 -16.516 1.00 96.81 374 THR A CA 1
ATOM 2861 C C . THR A 1 374 ? 5.840 10.232 -17.918 1.00 96.81 374 THR A C 1
ATOM 2863 O O . THR A 1 374 ? 6.398 9.177 -18.207 1.00 96.81 374 THR A O 1
ATOM 2866 N N . ASP A 1 375 ? 5.794 11.275 -18.754 1.00 96.56 375 ASP A N 1
ATOM 2867 C CA . ASP A 1 375 ? 6.306 11.211 -20.130 1.00 96.56 375 ASP A CA 1
ATOM 2868 C C . ASP A 1 375 ? 7.834 11.081 -20.176 1.00 96.56 375 ASP A C 1
ATOM 2870 O O . ASP A 1 375 ? 8.355 10.299 -20.969 1.00 96.56 375 ASP A O 1
ATOM 2874 N N . ASP A 1 376 ? 8.557 11.773 -19.289 1.00 96.00 376 ASP A N 1
ATOM 2875 C CA . ASP A 1 376 ? 10.017 11.660 -19.171 1.00 96.00 376 ASP A CA 1
ATOM 2876 C C . ASP A 1 376 ? 10.423 10.224 -18.773 1.00 96.00 376 ASP A C 1
ATOM 2878 O O . ASP A 1 376 ? 11.344 9.644 -19.356 1.00 96.00 376 ASP A O 1
ATOM 2882 N N . VAL A 1 377 ? 9.708 9.624 -17.808 1.00 96.62 377 VAL A N 1
ATOM 2883 C CA . VAL A 1 377 ? 9.909 8.227 -17.381 1.00 96.62 377 VAL A CA 1
ATOM 2884 C C . VAL A 1 377 ? 9.607 7.268 -18.531 1.00 96.62 377 VAL A C 1
ATOM 2886 O O . VAL A 1 377 ? 10.425 6.398 -18.827 1.00 96.62 377 VAL A O 1
ATOM 2889 N N . ALA A 1 378 ? 8.469 7.438 -19.206 1.00 97.44 378 ALA A N 1
ATOM 2890 C CA . ALA A 1 378 ? 8.056 6.579 -20.308 1.00 97.44 378 ALA A CA 1
ATOM 2891 C C . ALA A 1 378 ? 9.035 6.634 -21.486 1.00 97.44 378 ALA A C 1
ATOM 2893 O O . ALA A 1 378 ? 9.418 5.589 -22.006 1.00 97.44 378 ALA A O 1
ATOM 2894 N N . LEU A 1 379 ? 9.491 7.830 -21.870 1.00 96.50 379 LEU A N 1
ATOM 2895 C CA . LEU A 1 379 ? 10.480 8.020 -22.932 1.00 96.50 379 LEU A CA 1
ATOM 2896 C C . LEU A 1 379 ? 11.833 7.399 -22.576 1.00 96.50 379 LEU A C 1
ATOM 2898 O O . LEU A 1 379 ? 12.456 6.778 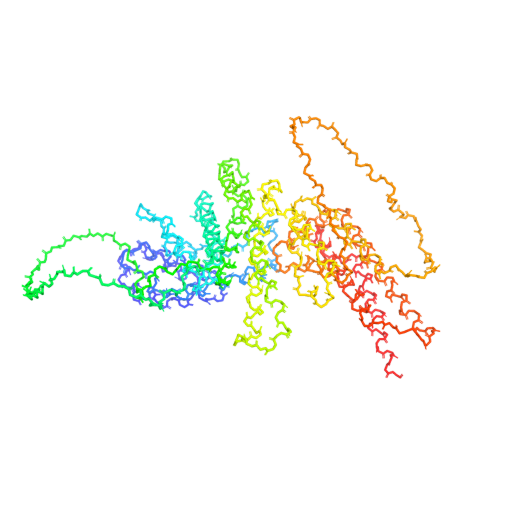-23.436 1.00 96.50 379 LEU A O 1
ATOM 2902 N N . SER A 1 380 ? 12.284 7.545 -21.325 1.00 95.81 380 SER A N 1
ATOM 2903 C CA . SER A 1 380 ? 13.530 6.927 -20.859 1.00 95.81 380 SER A CA 1
ATOM 2904 C C . SER A 1 380 ? 13.452 5.397 -20.929 1.00 95.81 380 SER A C 1
ATOM 2906 O O . SER A 1 380 ? 14.302 4.764 -21.557 1.00 95.81 380 SER A O 1
ATOM 2908 N N . LEU A 1 381 ? 12.380 4.803 -20.388 1.00 96.69 381 LEU A N 1
ATOM 2909 C CA . LEU A 1 381 ? 12.152 3.355 -20.451 1.00 96.69 381 LEU A CA 1
ATOM 2910 C C . LEU A 1 381 ? 12.037 2.861 -21.900 1.00 96.69 381 LEU A C 1
ATOM 2912 O O . LEU A 1 381 ? 12.701 1.898 -22.276 1.00 96.69 381 LEU A O 1
ATOM 2916 N N . ALA A 1 382 ? 11.239 3.535 -22.730 1.00 97.00 382 ALA A N 1
ATOM 2917 C CA . ALA A 1 382 ? 11.022 3.165 -24.126 1.00 97.00 382 ALA A CA 1
ATOM 2918 C C . ALA A 1 382 ? 12.310 3.223 -24.960 1.00 97.00 382 ALA A C 1
ATOM 2920 O O . ALA A 1 382 ? 12.529 2.351 -25.803 1.00 97.00 382 ALA A O 1
ATOM 2921 N N . ARG A 1 383 ? 13.176 4.219 -24.721 1.00 96.25 383 ARG A N 1
ATOM 2922 C CA . ARG A 1 383 ? 14.474 4.341 -25.398 1.00 96.25 383 ARG A CA 1
ATOM 2923 C C . ARG A 1 383 ? 15.380 3.161 -25.064 1.00 96.25 383 ARG A C 1
ATOM 2925 O O . ARG A 1 383 ? 15.854 2.502 -25.982 1.00 96.25 383 ARG A O 1
ATOM 2932 N N . VAL A 1 384 ? 15.562 2.875 -23.775 1.00 95.38 384 VAL A N 1
ATOM 2933 C CA . VAL A 1 384 ? 16.416 1.777 -23.297 1.00 95.38 384 VAL A CA 1
ATOM 2934 C C . VAL A 1 384 ? 15.913 0.426 -23.813 1.00 95.38 384 VAL A C 1
ATOM 2936 O O . VAL A 1 384 ? 16.697 -0.384 -24.301 1.00 95.38 384 VAL A O 1
ATOM 2939 N N . ILE A 1 385 ? 14.599 0.190 -23.747 1.00 95.88 385 ILE A N 1
ATOM 2940 C CA . ILE A 1 385 ? 13.977 -1.039 -24.257 1.00 95.88 385 ILE A CA 1
ATOM 2941 C C . ILE A 1 385 ? 14.174 -1.144 -25.773 1.00 95.88 385 ILE A C 1
ATOM 2943 O O . ILE A 1 385 ? 14.565 -2.195 -26.263 1.00 95.88 385 ILE A O 1
ATOM 2947 N N . SER A 1 386 ? 13.950 -0.059 -26.520 1.00 95.81 386 SER A N 1
ATOM 2948 C CA . SER A 1 386 ? 14.128 -0.053 -27.977 1.00 95.81 386 SER A CA 1
ATOM 2949 C C . SER A 1 386 ? 15.563 -0.371 -28.386 1.00 95.81 386 SER A C 1
ATOM 2951 O O . SER A 1 386 ? 15.762 -1.220 -29.246 1.00 95.81 386 SER A O 1
ATOM 2953 N N . GLN A 1 387 ? 16.546 0.275 -27.752 1.00 94.75 387 GLN A N 1
ATOM 2954 C CA . GLN A 1 387 ? 17.969 0.068 -28.034 1.00 94.75 387 GLN A CA 1
ATOM 2955 C C . GLN A 1 387 ? 18.402 -1.380 -27.790 1.00 94.75 387 GLN A C 1
ATOM 2957 O O . GLN A 1 387 ? 19.259 -1.889 -28.501 1.00 94.75 387 GLN A O 1
ATOM 2962 N N . ALA A 1 388 ? 17.786 -2.067 -26.824 1.00 94.38 388 ALA A N 1
ATOM 2963 C CA . ALA A 1 388 ? 18.071 -3.474 -26.548 1.00 94.38 388 ALA A CA 1
ATOM 2964 C C . ALA A 1 388 ? 17.656 -4.423 -27.686 1.00 94.38 388 ALA A C 1
ATOM 2966 O O . ALA A 1 388 ? 18.187 -5.525 -27.778 1.00 94.38 388 ALA A O 1
ATOM 2967 N N . PHE A 1 389 ? 16.703 -4.010 -28.528 1.00 93.75 389 PHE A N 1
ATOM 2968 C CA . PHE A 1 389 ? 16.148 -4.814 -29.624 1.00 93.75 389 PHE A CA 1
ATOM 2969 C C . PHE A 1 389 ? 16.454 -4.236 -31.012 1.00 93.75 389 PHE A C 1
ATOM 2971 O O . PHE A 1 389 ? 16.002 -4.771 -32.026 1.00 93.75 389 PHE A O 1
ATOM 2978 N N . GLU A 1 390 ? 17.216 -3.147 -31.081 1.00 91.31 390 GLU A N 1
ATOM 2979 C CA . GLU A 1 390 ? 17.774 -2.643 -32.328 1.00 91.31 390 GLU A CA 1
ATOM 2980 C C . GLU A 1 390 ? 18.981 -3.518 -32.681 1.00 91.31 390 GLU A C 1
ATOM 2982 O O . GLU A 1 390 ? 20.024 -3.464 -32.036 1.00 91.31 390 GLU A O 1
ATOM 2987 N N . CYS A 1 391 ? 18.817 -4.395 -33.677 1.00 70.31 391 CYS A N 1
ATOM 2988 C CA . CYS A 1 391 ? 19.899 -5.253 -34.148 1.00 70.31 391 CYS A CA 1
ATOM 2989 C C . CYS A 1 391 ? 21.131 -4.398 -34.486 1.00 70.31 391 CYS A C 1
ATOM 2991 O O . CYS A 1 391 ? 21.071 -3.571 -35.392 1.00 70.31 391 CYS A O 1
ATOM 2993 N N . ASN A 1 392 ? 22.273 -4.671 -33.848 1.00 60.69 392 ASN A N 1
ATOM 2994 C CA . ASN A 1 392 ? 23.572 -4.038 -34.138 1.00 60.69 392 ASN A CA 1
ATOM 2995 C C . ASN A 1 392 ? 24.113 -4.313 -35.565 1.00 60.69 392 ASN A C 1
ATOM 2997 O O . ASN A 1 392 ? 25.264 -4.006 -35.868 1.00 60.69 392 ASN A O 1
ATOM 3001 N N . GLY A 1 393 ? 23.320 -4.920 -36.450 1.00 55.50 393 GLY A N 1
ATOM 3002 C CA . GLY A 1 393 ? 23.692 -5.211 -37.827 1.00 55.50 393 GLY A CA 1
ATOM 3003 C C . GLY A 1 393 ? 23.032 -4.236 -38.794 1.00 55.50 393 GLY A C 1
ATOM 3004 O O . GLY A 1 393 ? 21.828 -4.020 -38.718 1.00 55.50 393 GLY A O 1
ATOM 3005 N N . ASN A 1 394 ? 23.804 -3.736 -39.765 1.00 54.44 394 ASN A N 1
ATOM 3006 C CA . ASN A 1 394 ? 23.404 -2.900 -40.916 1.00 54.44 394 ASN A CA 1
ATOM 3007 C C . ASN A 1 394 ? 22.225 -3.429 -41.772 1.00 54.44 394 ASN A C 1
ATOM 3009 O O . ASN A 1 394 ? 21.936 -2.885 -42.836 1.00 54.44 394 ASN A O 1
ATOM 3013 N N . THR A 1 395 ? 21.549 -4.497 -41.363 1.00 53.44 395 THR A N 1
ATOM 3014 C CA . THR A 1 395 ? 20.301 -4.957 -41.960 1.00 53.44 395 THR A CA 1
ATOM 3015 C C . THR A 1 395 ? 19.168 -4.069 -41.459 1.00 53.44 395 THR A C 1
ATOM 3017 O O . THR A 1 395 ? 18.482 -4.396 -40.491 1.00 53.44 395 THR A O 1
ATOM 3020 N N . SER A 1 396 ? 18.988 -2.924 -42.114 1.00 50.72 396 SER A N 1
ATOM 3021 C CA . SER A 1 396 ? 17.776 -2.125 -41.988 1.00 50.72 396 SER A CA 1
ATOM 3022 C C . SER A 1 396 ? 16.572 -3.017 -42.291 1.00 50.72 396 SER A C 1
ATOM 3024 O O . SER A 1 396 ? 16.391 -3.503 -43.408 1.00 50.72 396 SER A O 1
ATOM 3026 N N . PHE A 1 397 ? 15.746 -3.274 -41.278 1.00 51.34 397 PHE A N 1
ATOM 3027 C CA . PHE A 1 397 ? 14.443 -3.874 -41.518 1.00 51.34 397 PHE A CA 1
ATOM 3028 C C . PHE A 1 397 ? 13.628 -2.901 -42.380 1.00 51.34 397 PHE A C 1
ATOM 3030 O O . PHE A 1 397 ? 13.612 -1.704 -42.079 1.00 51.34 397 PHE A O 1
ATOM 3037 N N . PRO A 1 398 ? 12.948 -3.375 -43.437 1.00 45.72 398 PRO A N 1
ATOM 3038 C CA . PRO A 1 398 ? 12.038 -2.551 -44.211 1.00 45.72 398 PRO A CA 1
ATOM 3039 C C . PRO A 1 398 ? 10.777 -2.346 -43.371 1.00 45.72 398 PRO A C 1
ATOM 3041 O O . PRO A 1 398 ? 9.799 -3.079 -43.491 1.00 45.72 398 PRO A O 1
ATOM 3044 N N . PHE A 1 399 ? 10.837 -1.399 -42.443 1.00 46.66 399 PHE A N 1
ATOM 3045 C CA . PHE A 1 399 ? 9.650 -0.859 -41.806 1.00 46.66 399 PHE A CA 1
ATOM 3046 C C . PHE A 1 399 ? 9.233 0.366 -42.611 1.00 46.66 399 PHE A C 1
ATOM 3048 O O . PHE A 1 399 ? 10.069 1.228 -42.877 1.00 46.66 399 PHE A O 1
ATOM 3055 N N . ASP A 1 400 ? 7.965 0.437 -43.014 1.00 43.72 400 ASP A N 1
ATOM 3056 C CA . ASP A 1 400 ? 7.400 1.630 -43.640 1.00 43.72 400 ASP A CA 1
ATOM 3057 C C . ASP A 1 400 ? 7.533 2.808 -42.667 1.00 43.72 400 ASP A C 1
ATOM 3059 O O . ASP A 1 400 ? 6.787 2.946 -41.697 1.00 43.72 400 ASP A O 1
ATOM 3063 N N . SER A 1 401 ? 8.523 3.658 -42.927 1.00 43.12 401 SER A N 1
ATOM 3064 C CA . SER A 1 401 ? 8.972 4.784 -42.106 1.00 43.12 401 SER A CA 1
ATOM 3065 C C . SER A 1 401 ? 7.975 5.945 -42.009 1.00 43.12 401 SER A C 1
ATOM 3067 O O . SER A 1 401 ? 8.377 7.078 -41.767 1.00 43.12 401 SER A O 1
ATOM 3069 N N . ASN A 1 402 ? 6.673 5.716 -42.175 1.00 41.50 402 ASN A N 1
ATOM 3070 C CA . ASN A 1 402 ? 5.670 6.783 -42.107 1.00 41.50 402 ASN A CA 1
ATOM 3071 C C . ASN A 1 402 ? 5.279 7.183 -40.673 1.00 41.50 402 ASN A C 1
ATOM 3073 O O . ASN A 1 402 ? 4.417 8.038 -40.488 1.00 41.50 402 ASN A O 1
ATOM 3077 N N . SER A 1 403 ? 5.942 6.632 -39.652 1.00 43.44 403 SER A N 1
ATOM 3078 C CA . SER A 1 403 ? 5.868 7.117 -38.271 1.00 43.44 403 SER A CA 1
ATOM 3079 C C . SER A 1 403 ? 7.257 7.397 -37.696 1.00 43.44 403 SER A C 1
ATOM 3081 O O . SER A 1 403 ? 7.609 6.928 -36.612 1.00 43.44 403 SER A O 1
ATOM 3083 N N . THR A 1 404 ? 8.086 8.155 -38.411 1.00 38.91 404 THR A N 1
ATOM 3084 C CA . THR A 1 404 ? 9.230 8.820 -37.785 1.00 38.91 404 THR A CA 1
ATOM 3085 C C . THR A 1 404 ? 8.675 9.818 -36.774 1.00 38.91 404 THR A C 1
ATOM 3087 O O . THR A 1 404 ? 8.258 10.921 -37.121 1.00 38.91 404 THR A O 1
ATOM 3090 N N . ILE A 1 405 ? 8.659 9.434 -35.496 1.00 44.91 405 ILE A N 1
ATOM 3091 C CA . ILE A 1 405 ? 8.693 10.405 -34.405 1.00 44.91 405 ILE A CA 1
ATOM 3092 C C . ILE A 1 405 ? 10.056 11.079 -34.550 1.00 44.91 405 ILE A C 1
ATOM 3094 O O . ILE A 1 405 ? 11.073 10.588 -34.066 1.00 44.91 405 ILE A O 1
ATOM 3098 N N . SER A 1 406 ? 10.097 12.148 -35.339 1.00 37.72 406 SER A N 1
ATOM 3099 C CA . SER A 1 406 ? 11.261 13.002 -35.475 1.00 37.72 406 SER A CA 1
ATOM 3100 C C . SER A 1 406 ? 11.626 13.512 -34.082 1.00 37.72 406 SER A C 1
ATOM 3102 O O . SER A 1 406 ? 10.917 14.337 -33.511 1.00 37.72 406 SER A O 1
ATOM 3104 N N . ASN A 1 407 ? 12.743 13.017 -33.544 1.00 42.19 407 ASN A N 1
ATOM 3105 C CA . ASN A 1 407 ? 13.400 13.566 -32.354 1.00 42.19 407 ASN A CA 1
ATOM 3106 C C . ASN A 1 407 ? 13.970 14.979 -32.601 1.00 42.19 407 ASN A C 1
ATOM 3108 O O . ASN A 1 407 ? 14.513 15.596 -31.684 1.00 42.19 407 ASN A O 1
ATOM 3112 N N . ASP A 1 408 ? 13.817 15.518 -33.814 1.00 35.09 408 ASP A N 1
ATOM 3113 C CA . ASP A 1 408 ? 14.098 16.911 -34.126 1.00 35.09 408 ASP A CA 1
ATOM 3114 C C . ASP A 1 408 ? 13.005 17.823 -33.565 1.00 35.09 408 ASP A C 1
ATOM 3116 O O . ASP A 1 408 ? 11.940 18.037 -34.144 1.00 35.09 408 ASP A O 1
ATOM 3120 N N . GLY A 1 409 ? 13.315 18.409 -32.411 1.00 36.94 409 GLY A N 1
ATOM 3121 C CA . GLY A 1 409 ? 12.676 19.630 -31.953 1.00 36.94 409 GLY A CA 1
ATOM 3122 C C . GLY A 1 409 ? 11.323 19.442 -31.279 1.00 36.94 409 GLY A C 1
ATOM 3123 O O . GLY A 1 409 ? 10.347 20.082 -31.671 1.00 36.94 409 GLY A O 1
ATOM 3124 N N . VAL A 1 410 ? 11.297 18.765 -30.127 1.00 41.28 410 VAL A N 1
ATOM 3125 C CA . VAL A 1 410 ? 10.375 19.169 -29.050 1.00 41.28 410 VAL A CA 1
ATOM 3126 C C . VAL A 1 410 ? 10.837 20.540 -28.533 1.00 41.28 410 VAL A C 1
ATOM 3128 O O . VAL A 1 410 ? 11.364 20.697 -27.434 1.00 41.28 410 VAL A O 1
ATOM 3131 N N . LYS A 1 411 ? 10.651 21.584 -29.351 1.00 40.12 411 LYS A N 1
ATOM 3132 C CA . LYS A 1 411 ? 10.503 22.942 -28.840 1.00 40.12 411 LYS A CA 1
ATOM 3133 C C . LYS A 1 411 ? 9.194 22.915 -28.074 1.00 40.12 411 LYS A C 1
ATOM 3135 O O . LYS A 1 411 ? 8.119 22.969 -28.666 1.00 40.12 411 LYS A O 1
ATOM 3140 N N . THR A 1 412 ? 9.297 22.771 -26.760 1.00 39.97 412 THR A N 1
ATOM 3141 C CA . THR A 1 412 ? 8.199 23.003 -25.828 1.00 39.97 412 THR A CA 1
ATOM 3142 C C . THR A 1 412 ? 7.483 24.291 -26.245 1.00 39.97 412 THR A C 1
ATOM 3144 O O . THR A 1 412 ? 8.008 25.395 -26.095 1.00 39.97 412 THR A O 1
ATOM 3147 N N . ARG A 1 413 ? 6.286 24.172 -26.837 1.00 37.50 413 ARG A N 1
ATOM 3148 C CA . ARG A 1 413 ? 5.392 25.313 -27.047 1.00 37.50 413 ARG A CA 1
ATOM 3149 C C . ARG A 1 413 ? 4.958 25.766 -25.657 1.00 37.50 413 ARG A C 1
ATOM 3151 O O . ARG A 1 413 ? 3.960 25.300 -25.117 1.00 37.50 413 ARG A O 1
ATOM 3158 N N . ARG A 1 414 ? 5.757 26.651 -25.055 1.00 39.16 414 ARG A N 1
ATOM 3159 C CA . ARG A 1 414 ? 5.371 27.440 -23.889 1.00 39.16 414 ARG A CA 1
ATOM 3160 C C . ARG A 1 414 ? 4.165 28.276 -24.302 1.00 39.16 414 ARG A C 1
ATOM 3162 O O . ARG A 1 414 ? 4.307 29.314 -24.940 1.00 39.16 414 ARG A O 1
ATOM 3169 N N . SER A 1 415 ? 2.976 27.795 -23.954 1.00 41.50 415 SER A N 1
ATOM 3170 C CA . SER A 1 415 ? 1.795 28.639 -23.836 1.00 41.50 415 SER A CA 1
ATOM 3171 C C . SER A 1 415 ? 2.078 29.621 -22.704 1.00 41.50 415 SER A C 1
ATOM 3173 O O . SER A 1 415 ? 1.969 29.292 -21.524 1.00 41.50 415 SER A O 1
ATOM 3175 N N . ALA A 1 416 ? 2.557 30.808 -23.070 1.00 39.22 416 ALA A N 1
ATOM 3176 C CA . ALA A 1 416 ? 2.700 31.931 -22.166 1.00 39.22 416 ALA A CA 1
ATOM 3177 C C . ALA A 1 416 ? 1.300 32.473 -21.856 1.00 39.22 416 ALA A C 1
ATOM 3179 O O . ALA A 1 416 ? 0.846 33.443 -22.457 1.00 39.22 416 ALA A O 1
ATOM 3180 N N . ARG A 1 417 ? 0.601 31.836 -20.913 1.00 40.03 417 ARG A N 1
ATOM 3181 C CA . ARG A 1 417 ? -0.446 32.514 -20.152 1.00 40.03 417 ARG A CA 1
ATOM 3182 C C . ARG A 1 417 ? 0.212 33.025 -18.880 1.00 40.03 417 ARG A C 1
ATOM 3184 O O . ARG A 1 417 ? 0.594 32.250 -18.011 1.00 40.03 417 ARG A O 1
ATOM 3191 N N . MET A 1 418 ? 0.436 34.335 -18.854 1.00 41.56 418 MET A N 1
ATOM 3192 C CA . MET A 1 418 ? 1.023 35.051 -17.731 1.00 41.56 418 MET A CA 1
ATOM 3193 C C . MET A 1 418 ? 0.189 34.829 -16.466 1.00 41.56 418 MET A C 1
ATOM 3195 O O . MET A 1 418 ? -0.929 35.323 -16.357 1.00 41.56 418 MET A O 1
ATOM 3199 N N . SER A 1 419 ? 0.769 34.132 -15.499 1.00 40.41 419 SER A N 1
ATOM 3200 C CA . SER A 1 419 ? 0.497 34.327 -14.079 1.00 40.41 419 SER A CA 1
ATOM 3201 C C . SER A 1 419 ? 1.854 34.500 -13.408 1.00 40.41 419 SER A C 1
ATOM 3203 O O . SER A 1 419 ? 2.667 33.580 -13.350 1.00 40.41 419 SER A O 1
ATOM 3205 N N . SER A 1 420 ? 2.140 35.736 -13.022 1.00 39.19 420 SER A N 1
ATOM 3206 C CA . SER A 1 420 ? 3.388 36.176 -12.419 1.00 39.19 420 SER A CA 1
ATOM 3207 C C . SER A 1 420 ? 3.543 35.625 -11.001 1.00 39.19 420 SER A C 1
ATOM 3209 O O . SER A 1 420 ? 2.951 36.148 -10.062 1.00 39.19 420 SER A O 1
ATOM 3211 N N . SER A 1 421 ? 4.404 34.629 -10.838 1.00 41.62 421 SER A N 1
ATOM 3212 C CA . SER A 1 421 ? 5.107 34.370 -9.581 1.00 41.62 421 SER A CA 1
ATOM 3213 C C . SER A 1 421 ? 6.528 33.931 -9.927 1.00 41.62 421 SER A C 1
ATOM 3215 O O . SER A 1 421 ? 6.743 32.898 -10.557 1.00 41.62 421 SER A O 1
ATOM 3217 N N . SER A 1 422 ? 7.495 34.781 -9.589 1.00 43.84 422 SER A N 1
ATOM 3218 C CA . SER A 1 422 ? 8.927 34.585 -9.814 1.00 43.84 422 SER A CA 1
ATOM 3219 C C . SER A 1 422 ? 9.452 33.427 -8.954 1.00 43.84 422 SER A C 1
ATOM 3221 O O . SER A 1 422 ? 9.965 33.649 -7.861 1.00 43.84 422 SER A O 1
ATOM 3223 N N . GLU A 1 423 ? 9.340 32.193 -9.442 1.00 43.84 423 GLU A N 1
ATOM 3224 C CA . GLU A 1 423 ? 9.969 31.013 -8.837 1.00 43.84 423 GLU A CA 1
ATOM 3225 C C . GLU A 1 423 ? 11.186 30.578 -9.668 1.00 43.84 423 GLU A C 1
ATOM 3227 O O . GLU A 1 423 ? 11.117 30.441 -10.892 1.00 43.84 423 GLU A O 1
ATOM 3232 N N . ARG A 1 424 ? 12.333 30.383 -9.001 1.00 47.53 424 ARG A N 1
ATOM 3233 C CA . ARG A 1 424 ? 13.555 29.857 -9.630 1.00 47.53 424 ARG A CA 1
ATOM 3234 C C . ARG A 1 424 ? 13.271 28.446 -10.169 1.00 47.53 424 ARG A C 1
ATOM 3236 O O . ARG A 1 424 ? 12.732 27.632 -9.420 1.00 47.53 424 ARG A O 1
ATOM 3243 N N . PRO A 1 425 ? 13.637 28.123 -11.422 1.00 56.38 425 PRO A N 1
ATOM 3244 C CA . PRO A 1 425 ? 13.402 26.796 -11.973 1.00 56.38 425 PRO A CA 1
ATOM 3245 C C . PRO A 1 425 ? 14.240 25.768 -11.207 1.00 56.38 425 PRO A C 1
ATOM 3247 O O . PRO A 1 425 ? 15.468 25.843 -11.191 1.00 56.38 425 PRO A O 1
ATOM 3250 N N . ILE A 1 426 ? 13.562 24.817 -10.564 1.00 59.50 426 ILE A N 1
ATOM 3251 C CA . ILE A 1 426 ? 14.182 23.609 -10.011 1.00 59.50 426 ILE A CA 1
ATOM 3252 C C . ILE A 1 426 ? 14.948 22.939 -11.156 1.00 59.50 426 ILE A C 1
ATOM 3254 O O . ILE A 1 426 ? 14.416 22.817 -12.265 1.00 59.50 426 ILE A O 1
ATOM 3258 N N . SER A 1 427 ? 16.201 22.549 -10.910 1.00 69.06 427 SER A N 1
ATOM 3259 C CA . SER A 1 427 ? 17.008 21.849 -11.907 1.00 69.06 427 SER A CA 1
ATOM 3260 C C . SER A 1 427 ? 16.233 20.631 -12.427 1.00 69.06 427 SER A C 1
ATOM 3262 O O . SER A 1 427 ? 15.661 19.878 -11.633 1.00 69.06 427 SER A O 1
ATOM 3264 N N . PRO A 1 428 ? 16.141 20.445 -13.755 1.00 77.94 428 PRO A N 1
ATOM 3265 C CA . PRO A 1 428 ? 15.367 19.351 -14.317 1.00 77.94 428 PRO A CA 1
ATOM 3266 C C . PRO A 1 428 ? 15.966 18.023 -13.849 1.00 77.94 428 PRO A C 1
ATOM 3268 O O . PRO A 1 428 ? 17.126 17.721 -14.135 1.00 77.94 428 PRO A O 1
ATOM 3271 N N . ILE A 1 429 ? 15.173 17.235 -13.116 1.00 82.88 429 ILE A N 1
ATOM 3272 C CA . ILE A 1 429 ? 15.527 15.859 -12.757 1.00 82.88 429 ILE A CA 1
ATOM 3273 C C . ILE A 1 429 ? 15.753 15.111 -14.067 1.00 82.88 429 ILE A C 1
ATOM 3275 O O . ILE A 1 429 ? 14.818 14.920 -14.844 1.00 82.88 429 ILE A O 1
ATOM 3279 N N . THR A 1 430 ? 17.001 14.732 -14.324 1.00 88.56 430 THR A N 1
ATOM 3280 C CA . THR A 1 430 ? 17.359 13.950 -15.504 1.00 88.56 430 THR A CA 1
ATOM 3281 C C . THR A 1 430 ? 17.306 12.485 -15.111 1.00 88.56 430 THR A C 1
ATOM 3283 O O . THR A 1 430 ? 17.986 12.065 -14.178 1.00 88.56 430 THR A O 1
ATOM 3286 N N . ILE A 1 431 ? 16.462 11.712 -15.791 1.00 90.88 431 ILE A N 1
ATOM 3287 C CA . ILE A 1 431 ? 16.347 10.275 -15.548 1.00 90.88 431 ILE A CA 1
ATOM 3288 C C . ILE A 1 431 ? 17.545 9.612 -16.235 1.00 90.88 431 ILE A C 1
ATOM 3290 O O . ILE A 1 431 ? 17.666 9.743 -17.455 1.00 90.88 431 ILE A O 1
ATOM 3294 N N . PRO A 1 432 ? 18.442 8.945 -15.491 1.00 90.56 432 PRO A N 1
ATOM 3295 C CA . PRO A 1 432 ? 19.601 8.296 -16.088 1.00 90.56 432 PRO A CA 1
ATOM 3296 C C . PRO A 1 432 ? 19.163 7.124 -16.971 1.00 90.56 432 PRO A C 1
ATOM 3298 O O . PRO A 1 432 ? 18.096 6.538 -16.767 1.00 90.56 432 PRO A O 1
ATOM 3301 N N . GLU A 1 433 ? 19.996 6.779 -17.950 1.00 91.19 433 GLU A N 1
ATOM 3302 C CA . GLU A 1 433 ? 19.753 5.633 -18.825 1.00 91.19 433 GLU A CA 1
ATOM 3303 C C . GLU A 1 433 ? 19.945 4.338 -18.036 1.00 91.19 433 GLU A C 1
ATOM 3305 O O . GLU A 1 433 ? 21.059 3.964 -17.669 1.00 91.19 433 GLU A O 1
ATOM 3310 N N . LEU A 1 434 ? 18.827 3.685 -17.724 1.00 93.06 434 LEU A N 1
ATOM 3311 C CA . LEU A 1 434 ? 18.801 2.373 -17.088 1.00 93.06 434 LEU A CA 1
ATOM 3312 C C . LEU A 1 434 ? 19.308 1.312 -18.063 1.00 93.06 434 LEU A C 1
ATOM 3314 O O . LEU A 1 434 ? 19.336 1.525 -19.273 1.00 93.06 434 LEU A O 1
ATOM 3318 N N . THR A 1 435 ? 19.656 0.136 -17.551 1.00 92.69 435 THR A N 1
ATOM 3319 C CA . THR A 1 435 ? 19.917 -1.007 -18.427 1.00 92.69 435 THR A CA 1
ATOM 3320 C C . THR A 1 435 ? 18.630 -1.732 -18.806 1.00 92.69 435 THR A C 1
ATOM 3322 O O . THR A 1 435 ? 17.646 -1.638 -18.066 1.00 92.69 435 THR A O 1
ATOM 3325 N N . PRO A 1 436 ? 18.597 -2.436 -19.955 1.00 94.25 436 PRO A N 1
ATOM 3326 C CA . PRO A 1 436 ? 17.373 -3.054 -20.472 1.00 94.25 436 PRO A CA 1
ATOM 3327 C C . PRO A 1 436 ? 16.671 -3.992 -19.490 1.00 94.25 436 PRO A C 1
ATOM 3329 O O . PRO A 1 436 ? 15.449 -3.956 -19.366 1.00 94.25 436 PRO A O 1
ATOM 3332 N N . ASP A 1 437 ? 17.442 -4.777 -18.741 1.00 92.75 437 ASP A N 1
ATOM 3333 C CA . ASP A 1 437 ? 16.949 -5.682 -17.703 1.00 92.75 437 ASP A CA 1
ATOM 3334 C C . ASP A 1 437 ? 16.238 -4.930 -16.569 1.00 92.75 437 ASP A C 1
ATOM 3336 O O . ASP A 1 437 ? 15.122 -5.284 -16.182 1.00 92.75 437 ASP A O 1
ATOM 3340 N N . VAL A 1 438 ? 16.846 -3.848 -16.077 1.00 92.31 438 VAL A N 1
ATOM 3341 C CA . VAL A 1 438 ? 16.277 -3.010 -15.014 1.00 92.31 438 VAL A CA 1
ATOM 3342 C C . VAL A 1 438 ? 15.051 -2.257 -15.526 1.00 92.31 438 VAL A C 1
ATOM 3344 O O . VAL A 1 438 ? 14.029 -2.224 -14.843 1.00 92.31 438 VAL A O 1
ATOM 3347 N N . ALA A 1 439 ? 15.111 -1.696 -16.737 1.00 95.12 439 ALA A N 1
ATOM 3348 C CA . ALA A 1 439 ? 13.998 -0.977 -17.352 1.00 95.12 439 ALA A CA 1
ATOM 3349 C C . ALA A 1 439 ? 12.760 -1.874 -17.526 1.00 95.12 439 ALA A C 1
ATOM 3351 O O . ALA A 1 439 ? 11.660 -1.484 -17.127 1.00 95.12 439 ALA A O 1
ATOM 3352 N N . LEU A 1 440 ? 12.938 -3.091 -18.052 1.00 95.44 440 LEU A N 1
ATOM 3353 C CA . LEU A 1 440 ? 11.859 -4.072 -18.193 1.00 95.44 440 LEU A CA 1
ATOM 3354 C C . LEU A 1 440 ? 11.342 -4.562 -16.840 1.00 95.44 440 LEU A C 1
ATOM 3356 O O . LEU A 1 440 ? 10.132 -4.672 -16.662 1.00 95.44 440 LEU A O 1
ATOM 3360 N N . THR A 1 441 ? 12.224 -4.792 -15.864 1.00 94.25 441 THR A N 1
ATOM 3361 C CA . THR A 1 441 ? 11.815 -5.198 -14.509 1.00 94.25 441 THR A CA 1
ATOM 3362 C C . THR A 1 441 ? 10.957 -4.123 -13.846 1.00 94.25 441 THR A C 1
ATOM 3364 O O . THR A 1 441 ? 9.887 -4.423 -13.317 1.00 94.25 441 THR A O 1
ATOM 3367 N N . VAL A 1 442 ? 11.373 -2.854 -13.917 1.00 94.44 442 VAL A N 1
ATOM 3368 C CA . VAL A 1 442 ? 10.602 -1.739 -13.352 1.00 94.44 442 VAL A CA 1
ATOM 3369 C C . VAL A 1 442 ? 9.273 -1.567 -14.067 1.00 94.44 442 VAL A C 1
ATOM 3371 O O . VAL A 1 442 ? 8.243 -1.438 -13.407 1.00 94.44 442 VAL A O 1
ATOM 3374 N N . LEU A 1 443 ? 9.268 -1.593 -15.401 1.00 96.69 443 LEU A N 1
ATOM 3375 C CA . LEU A 1 443 ? 8.030 -1.510 -16.168 1.00 96.69 443 LEU A CA 1
ATOM 3376 C C . LEU A 1 443 ? 7.090 -2.669 -15.813 1.00 96.69 443 LEU A C 1
ATOM 3378 O O . LEU A 1 443 ? 5.908 -2.446 -15.555 1.00 96.69 443 LEU A O 1
ATOM 3382 N N . GLY A 1 444 ? 7.620 -3.887 -15.714 1.00 95.44 444 GLY A N 1
ATOM 3383 C CA . GLY A 1 444 ? 6.895 -5.076 -15.287 1.00 95.44 444 GLY A CA 1
ATOM 3384 C C . GLY A 1 444 ? 6.280 -4.925 -13.893 1.00 95.44 444 GLY A C 1
ATOM 3385 O O . GLY A 1 444 ? 5.113 -5.283 -13.721 1.00 95.44 444 GLY A O 1
ATOM 3386 N N . CYS A 1 445 ? 7.017 -4.354 -12.932 1.00 94.00 445 CYS A N 1
ATOM 3387 C CA . CYS A 1 445 ? 6.535 -4.020 -11.587 1.00 94.00 445 CYS A CA 1
ATOM 3388 C C . CYS A 1 445 ? 5.449 -2.940 -11.609 1.00 94.00 445 CYS A C 1
ATOM 3390 O O . CYS A 1 445 ? 4.402 -3.111 -10.992 1.00 94.00 445 CYS A O 1
ATOM 3392 N N . ILE A 1 446 ? 5.633 -1.850 -12.355 1.00 94.94 446 ILE A N 1
ATOM 3393 C CA . ILE A 1 446 ? 4.603 -0.812 -12.494 1.00 94.94 446 ILE A CA 1
ATOM 3394 C C . ILE A 1 446 ? 3.317 -1.428 -13.067 1.00 94.94 446 ILE A C 1
ATOM 3396 O O . ILE A 1 446 ? 2.223 -1.221 -12.540 1.00 94.94 446 ILE A O 1
ATOM 3400 N N . LEU A 1 447 ? 3.447 -2.265 -14.100 1.00 95.12 447 LEU A N 1
ATOM 3401 C CA . LEU A 1 447 ? 2.320 -2.923 -14.749 1.00 95.12 447 LEU A CA 1
ATOM 3402 C C . LEU A 1 447 ? 1.654 -3.994 -13.877 1.00 95.12 447 LEU A C 1
ATOM 3404 O O . LEU A 1 447 ? 0.426 -4.085 -13.900 1.00 95.12 447 LEU A O 1
ATOM 3408 N N . SER A 1 448 ? 2.384 -4.777 -13.078 1.00 92.69 448 SER A N 1
ATOM 3409 C CA . SER A 1 448 ? 1.763 -5.719 -12.130 1.00 92.69 448 SER A CA 1
ATOM 3410 C C . SER A 1 448 ? 1.106 -4.996 -10.953 1.00 92.69 448 SER A C 1
ATOM 3412 O O . SER A 1 448 ? 0.019 -5.383 -10.527 1.00 92.69 448 SER A O 1
ATOM 3414 N N . GLY A 1 449 ? 1.695 -3.892 -10.494 1.00 90.69 449 GLY A N 1
ATOM 3415 C CA . GLY A 1 449 ? 1.222 -3.122 -9.349 1.00 90.69 449 GLY A CA 1
ATOM 3416 C C . GLY A 1 449 ? 1.372 -3.883 -8.026 1.00 90.69 449 GLY A C 1
ATOM 3417 O O . GLY A 1 449 ? 0.361 -4.068 -7.346 1.00 90.69 449 GLY A O 1
ATOM 3418 N N . PRO A 1 450 ? 2.588 -4.342 -7.656 1.00 84.31 450 PRO A N 1
ATOM 3419 C CA . PRO A 1 450 ? 2.824 -5.062 -6.406 1.00 84.31 450 PRO A CA 1
ATOM 3420 C C . PRO A 1 450 ? 2.588 -4.161 -5.188 1.00 84.31 450 PRO A C 1
ATOM 3422 O O . PRO A 1 450 ? 2.289 -4.650 -4.101 1.00 84.31 450 PRO A O 1
ATOM 3425 N N . ASP A 1 451 ? 2.687 -2.844 -5.376 1.00 85.06 451 ASP A N 1
ATOM 3426 C CA . ASP A 1 451 ? 2.424 -1.835 -4.365 1.00 85.06 451 ASP A CA 1
ATOM 3427 C C . ASP A 1 451 ? 1.562 -0.674 -4.921 1.00 85.06 451 ASP A C 1
ATOM 3429 O O . ASP A 1 451 ? 1.478 -0.479 -6.142 1.00 85.06 451 ASP A O 1
ATOM 3433 N N . PRO A 1 452 ? 0.921 0.128 -4.047 1.00 83.62 452 PRO A N 1
ATOM 3434 C CA . PRO A 1 452 ? 0.035 1.217 -4.462 1.00 83.62 452 PRO A CA 1
ATOM 3435 C C . PRO A 1 452 ? 0.696 2.318 -5.309 1.00 83.62 452 PRO A C 1
ATOM 3437 O O . PRO A 1 452 ? 0.017 2.915 -6.144 1.00 83.62 452 PRO A O 1
ATOM 3440 N N . SER A 1 453 ? 1.998 2.592 -5.136 1.00 86.50 453 SER A N 1
ATOM 3441 C CA . SER A 1 453 ? 2.692 3.610 -5.943 1.00 86.50 453 SER A CA 1
ATOM 3442 C C . SER A 1 453 ? 2.823 3.164 -7.392 1.00 86.50 453 SER A C 1
ATOM 3444 O O . SER A 1 453 ? 2.515 3.937 -8.296 1.00 86.50 453 SER A O 1
ATOM 3446 N N . CYS A 1 454 ? 3.170 1.894 -7.614 1.00 91.00 454 CYS A N 1
ATOM 3447 C CA . CYS A 1 454 ? 3.193 1.286 -8.939 1.00 91.00 454 CYS A CA 1
ATOM 3448 C C . CYS A 1 454 ? 1.809 1.331 -9.599 1.00 91.00 454 CYS A C 1
ATOM 3450 O O . CYS A 1 454 ? 1.702 1.676 -10.772 1.00 91.00 454 CYS A O 1
ATOM 3452 N N . VAL A 1 455 ? 0.736 1.059 -8.848 1.00 91.31 455 VAL A N 1
ATOM 3453 C CA . VAL A 1 455 ? -0.642 1.157 -9.364 1.00 91.31 455 VAL A CA 1
ATOM 3454 C C . VAL A 1 455 ? -0.985 2.584 -9.797 1.00 91.31 455 VAL A C 1
ATOM 3456 O O . VAL A 1 455 ? -1.557 2.771 -10.871 1.00 91.31 455 VAL A O 1
ATOM 3459 N N . ALA A 1 456 ? -0.628 3.585 -8.992 1.00 89.50 456 ALA A N 1
ATOM 3460 C CA . ALA A 1 456 ? -0.876 4.983 -9.324 1.00 89.50 456 ALA A CA 1
ATOM 3461 C C . ALA A 1 456 ? -0.032 5.442 -10.526 1.00 89.50 456 ALA A C 1
ATOM 3463 O O . ALA A 1 456 ? -0.566 6.048 -11.452 1.00 89.50 456 ALA A O 1
ATOM 3464 N N . ALA A 1 457 ? 1.251 5.073 -10.568 1.00 94.06 457 ALA A N 1
ATOM 3465 C CA . ALA A 1 457 ? 2.140 5.344 -11.695 1.00 94.06 457 ALA A CA 1
ATOM 3466 C C . ALA A 1 457 ? 1.647 4.686 -12.990 1.00 94.06 457 ALA A C 1
ATOM 3468 O O . ALA A 1 457 ? 1.639 5.326 -14.037 1.00 94.06 457 ALA A O 1
ATOM 3469 N N . ARG A 1 458 ? 1.154 3.443 -12.918 1.00 96.31 458 ARG A N 1
ATOM 3470 C CA . ARG A 1 458 ? 0.487 2.765 -14.035 1.00 96.31 458 ARG A CA 1
ATOM 3471 C C . ARG A 1 458 ? -0.728 3.550 -14.516 1.00 96.31 458 ARG A C 1
ATOM 3473 O O . ARG A 1 458 ? -0.888 3.718 -15.719 1.00 96.31 458 ARG A O 1
ATOM 3480 N N . GLY A 1 459 ? -1.559 4.043 -13.596 1.00 94.19 459 GLY A N 1
ATOM 3481 C CA . GLY A 1 459 ? -2.680 4.926 -13.922 1.00 94.19 459 GLY A CA 1
ATOM 3482 C C . GLY A 1 459 ? -2.225 6.163 -14.699 1.00 94.19 459 GLY A C 1
ATOM 3483 O O . GLY A 1 459 ? -2.771 6.445 -15.762 1.00 94.19 459 GLY A O 1
ATOM 3484 N N . SER A 1 460 ? -1.170 6.839 -14.233 1.00 95.50 460 SER A N 1
ATOM 3485 C CA . SER A 1 460 ? -0.583 7.991 -14.927 1.00 95.50 460 SER A CA 1
ATOM 3486 C C . SER A 1 460 ? -0.044 7.635 -16.318 1.00 95.50 460 SER A C 1
ATOM 3488 O O . SER A 1 460 ? -0.316 8.357 -17.276 1.00 95.50 460 SER A O 1
ATOM 3490 N N . LEU A 1 461 ? 0.686 6.520 -16.449 1.00 96.38 461 LEU A N 1
ATOM 3491 C CA . LEU A 1 461 ? 1.241 6.053 -17.728 1.00 96.38 461 LEU A CA 1
ATOM 3492 C C . LEU A 1 461 ? 0.147 5.744 -18.753 1.00 96.38 461 LEU A C 1
ATOM 3494 O O . LEU A 1 461 ? 0.299 6.077 -19.922 1.00 96.38 461 LEU A O 1
ATOM 3498 N N . LEU A 1 462 ? -0.949 5.118 -18.320 1.00 95.44 462 LEU A N 1
ATOM 3499 C CA . LEU A 1 462 ? -2.080 4.779 -19.187 1.00 95.44 462 LEU A CA 1
ATOM 3500 C C . LEU A 1 462 ? -2.935 6.001 -19.536 1.00 95.44 462 LEU A C 1
ATOM 3502 O O . LEU A 1 462 ? -3.508 6.050 -20.622 1.00 95.44 462 LEU A O 1
ATOM 3506 N N . ALA A 1 463 ? -3.022 6.982 -18.634 1.00 95.25 463 ALA A N 1
ATOM 3507 C CA . ALA A 1 463 ? -3.730 8.234 -18.881 1.00 95.25 463 ALA A CA 1
ATOM 3508 C C . ALA A 1 463 ? -2.992 9.136 -19.887 1.00 95.25 463 ALA A C 1
ATOM 3510 O O . ALA A 1 463 ? -3.639 9.861 -20.645 1.00 95.25 463 ALA A O 1
ATOM 3511 N N . SER A 1 464 ? -1.654 9.089 -19.931 1.00 96.69 464 SER A N 1
ATOM 3512 C CA . SER A 1 464 ? -0.878 9.793 -20.956 1.00 96.69 464 SER A CA 1
ATOM 3513 C C . SER A 1 464 ? -0.798 8.980 -22.249 1.00 96.69 464 SER A C 1
ATOM 3515 O O . SER A 1 464 ? -0.126 7.951 -22.335 1.00 96.69 464 SER A O 1
ATOM 3517 N N . ARG A 1 465 ? -1.438 9.496 -23.305 1.00 95.81 465 ARG A N 1
ATOM 3518 C CA . ARG A 1 465 ? -1.381 8.911 -24.651 1.00 95.81 465 ARG A CA 1
ATOM 3519 C C . ARG A 1 465 ? 0.056 8.777 -25.160 1.00 95.81 465 ARG A C 1
ATOM 3521 O O . ARG A 1 465 ? 0.399 7.734 -25.703 1.00 95.81 465 ARG A O 1
ATOM 3528 N N . ILE A 1 466 ? 0.882 9.805 -24.948 1.00 96.44 466 ILE A N 1
ATOM 3529 C CA . ILE A 1 466 ? 2.283 9.827 -25.391 1.0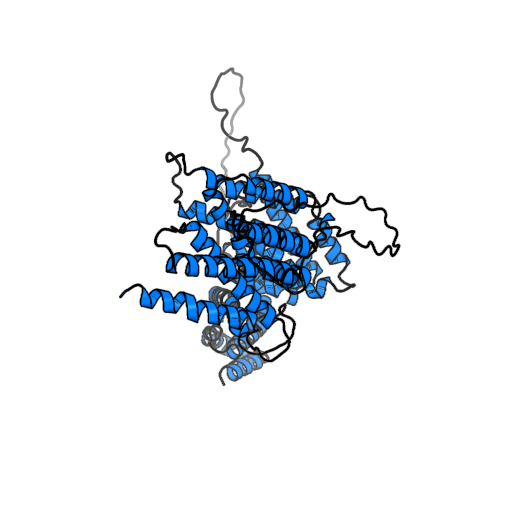0 96.44 466 ILE A CA 1
ATOM 3530 C C . ILE A 1 466 ? 3.054 8.711 -24.687 1.00 96.44 466 ILE A C 1
ATOM 3532 O O . ILE A 1 466 ? 3.649 7.872 -25.355 1.00 96.44 466 ILE A O 1
ATOM 3536 N N . SER A 1 467 ? 2.993 8.668 -23.351 1.00 96.81 467 SER A N 1
ATOM 3537 C CA . SER A 1 467 ? 3.653 7.633 -22.545 1.00 96.81 467 SER A CA 1
ATOM 3538 C C . SER A 1 467 ? 3.247 6.220 -22.961 1.00 96.81 467 SER A C 1
ATOM 3540 O O . SER A 1 467 ? 4.099 5.343 -23.113 1.00 96.81 467 SER A O 1
ATOM 3542 N N . CYS A 1 468 ? 1.948 5.997 -23.161 1.00 95.88 468 CYS A N 1
ATOM 3543 C CA . CYS A 1 468 ? 1.430 4.698 -23.559 1.00 95.88 468 CYS A CA 1
ATOM 3544 C C . CYS A 1 468 ? 1.945 4.293 -24.949 1.00 95.88 468 CYS A C 1
ATOM 3546 O O . CYS A 1 468 ? 2.510 3.211 -25.076 1.00 95.88 468 CYS A O 1
ATOM 3548 N N . GLU A 1 469 ? 1.834 5.168 -25.955 1.00 96.19 469 GLU A N 1
ATOM 3549 C CA . GLU A 1 469 ? 2.267 4.887 -27.332 1.00 96.19 469 GLU A CA 1
ATOM 3550 C C . GLU A 1 469 ? 3.779 4.617 -27.430 1.00 96.19 469 GLU A C 1
ATOM 3552 O O . GLU A 1 469 ? 4.190 3.687 -28.124 1.00 96.19 469 GLU A O 1
ATOM 3557 N N . VAL A 1 470 ? 4.629 5.373 -26.720 1.00 97.50 470 VAL A N 1
ATOM 3558 C CA . VAL A 1 470 ? 6.090 5.168 -26.796 1.00 97.50 470 VAL A CA 1
ATOM 3559 C C . VAL A 1 470 ? 6.530 3.855 -26.151 1.00 97.50 470 VAL A C 1
ATOM 3561 O O . VAL A 1 470 ? 7.365 3.151 -26.721 1.00 97.50 470 VAL A O 1
ATOM 3564 N N . ILE A 1 471 ? 5.951 3.489 -25.002 1.00 97.50 471 ILE A N 1
ATOM 3565 C CA . ILE A 1 471 ? 6.232 2.204 -24.347 1.00 97.50 471 ILE A CA 1
ATOM 3566 C C . ILE A 1 471 ? 5.717 1.057 -25.217 1.00 97.50 471 ILE A C 1
ATOM 3568 O O . ILE A 1 471 ? 6.411 0.062 -25.411 1.00 97.50 471 ILE A O 1
ATOM 3572 N N . GLU A 1 472 ? 4.514 1.203 -25.764 1.00 95.81 472 GLU A N 1
ATOM 3573 C CA . GLU A 1 472 ? 3.896 0.212 -26.636 1.00 95.81 472 GLU A CA 1
ATOM 3574 C C . GLU A 1 472 ? 4.751 -0.063 -27.880 1.00 95.81 472 GLU A C 1
ATOM 3576 O O . GLU A 1 472 ? 5.031 -1.222 -28.186 1.00 95.81 472 GLU A O 1
ATOM 3581 N N . ASN A 1 473 ? 5.238 0.988 -28.544 1.00 95.75 473 ASN A N 1
ATOM 3582 C CA . ASN A 1 473 ? 6.123 0.866 -29.702 1.00 95.75 473 ASN A CA 1
ATOM 3583 C C . ASN A 1 473 ? 7.460 0.200 -29.341 1.00 95.75 473 ASN A C 1
ATOM 3585 O O . ASN A 1 473 ? 7.933 -0.667 -30.078 1.00 95.75 473 ASN A O 1
ATOM 3589 N N . ALA A 1 474 ? 8.060 0.568 -28.204 1.00 96.31 474 ALA A N 1
ATOM 3590 C CA . ALA A 1 474 ? 9.313 -0.028 -27.742 1.00 96.31 474 ALA A CA 1
ATOM 3591 C C . ALA A 1 474 ? 9.170 -1.529 -27.446 1.00 96.31 474 ALA A C 1
ATOM 3593 O O . ALA A 1 474 ? 10.011 -2.326 -27.852 1.00 96.31 474 ALA A O 1
ATOM 3594 N N . LEU A 1 475 ? 8.079 -1.929 -26.789 1.00 96.00 475 LEU A N 1
ATOM 3595 C CA . LEU A 1 475 ? 7.780 -3.336 -26.523 1.00 96.00 475 LEU A CA 1
ATOM 3596 C C . LEU A 1 475 ? 7.425 -4.107 -27.804 1.00 96.00 475 LEU A C 1
ATOM 3598 O O . LEU A 1 475 ? 7.794 -5.272 -27.938 1.00 96.00 475 LEU A O 1
ATOM 3602 N N . GLY A 1 476 ? 6.780 -3.458 -28.778 1.00 93.81 476 GLY A N 1
ATOM 3603 C CA . GLY A 1 476 ? 6.519 -4.037 -30.097 1.00 93.81 476 GLY A CA 1
ATOM 3604 C C . GLY A 1 476 ? 7.801 -4.427 -30.843 1.00 93.81 476 GLY A C 1
ATOM 3605 O O . GLY A 1 476 ? 7.846 -5.490 -31.462 1.00 93.81 476 GLY A O 1
ATOM 3606 N N . LYS A 1 477 ? 8.881 -3.636 -30.725 1.00 94.25 477 LYS A N 1
ATOM 3607 C CA . LYS A 1 477 ? 10.202 -3.988 -31.289 1.00 94.25 477 LYS A CA 1
ATOM 3608 C C . LYS A 1 477 ? 10.734 -5.320 -30.750 1.00 94.25 477 LYS A C 1
ATOM 3610 O O . LYS A 1 477 ? 11.298 -6.093 -31.519 1.00 94.25 477 LYS A O 1
ATOM 3615 N N . ALA A 1 478 ? 10.492 -5.627 -29.474 1.00 91.38 478 ALA A N 1
ATOM 3616 C CA . ALA A 1 478 ? 10.894 -6.900 -28.874 1.00 91.38 478 ALA A CA 1
ATOM 3617 C C . ALA A 1 478 ? 10.215 -8.103 -29.547 1.00 91.38 478 ALA A C 1
ATOM 3619 O O . ALA A 1 478 ? 10.856 -9.127 -29.778 1.00 91.38 478 ALA A O 1
ATOM 3620 N N . MET A 1 479 ? 8.935 -7.972 -29.918 1.00 89.81 479 MET A N 1
ATOM 3621 C CA . MET A 1 479 ? 8.216 -9.020 -30.652 1.00 89.81 479 MET A CA 1
ATOM 3622 C C . MET A 1 479 ? 8.796 -9.233 -32.053 1.00 89.81 479 MET A C 1
ATOM 3624 O O . MET A 1 479 ? 8.995 -10.373 -32.468 1.00 89.81 479 MET A O 1
ATOM 3628 N N . PHE A 1 480 ? 9.105 -8.150 -32.773 1.00 90.81 480 PHE A N 1
ATOM 3629 C CA . PHE A 1 480 ? 9.740 -8.251 -34.090 1.00 90.81 480 PHE A CA 1
ATOM 3630 C C . PHE A 1 480 ? 11.119 -8.908 -34.012 1.00 90.81 480 PHE A C 1
ATOM 3632 O O . PHE A 1 480 ? 11.451 -9.748 -34.850 1.00 90.81 480 PHE A O 1
ATOM 3639 N N . PHE A 1 481 ? 11.904 -8.565 -32.990 1.00 91.56 481 PHE A N 1
ATOM 3640 C CA . PHE A 1 481 ? 13.200 -9.184 -32.738 1.00 91.56 481 PHE A CA 1
ATOM 3641 C C . PHE A 1 481 ? 13.070 -10.683 -32.426 1.00 91.56 481 PHE A C 1
ATOM 3643 O O . PHE A 1 481 ? 13.795 -11.503 -32.990 1.00 91.56 481 PHE A O 1
ATOM 3650 N N . ALA A 1 482 ? 12.081 -11.066 -31.614 1.00 90.31 482 ALA A N 1
ATOM 3651 C CA . ALA A 1 482 ? 11.768 -12.467 -31.347 1.00 90.31 482 ALA A CA 1
ATOM 3652 C C . ALA A 1 482 ? 11.406 -13.232 -32.633 1.00 90.31 482 ALA A C 1
ATOM 3654 O O . ALA A 1 482 ? 11.920 -14.323 -32.882 1.00 90.31 482 ALA A O 1
ATOM 3655 N N . ASP A 1 483 ? 10.568 -12.643 -33.489 1.00 89.44 483 ASP A N 1
ATOM 3656 C CA . ASP A 1 483 ? 10.218 -13.204 -34.798 1.00 89.44 483 ASP A CA 1
ATOM 3657 C C . ASP A 1 483 ? 11.434 -13.379 -35.709 1.00 89.44 483 ASP A C 1
ATOM 3659 O O . ASP A 1 483 ? 11.549 -14.377 -36.427 1.00 89.44 483 ASP A O 1
ATOM 3663 N N . PHE A 1 484 ? 12.341 -12.404 -35.698 1.00 89.56 484 PHE A N 1
ATOM 3664 C CA . PHE A 1 484 ? 13.576 -12.459 -36.465 1.00 89.56 484 PHE A CA 1
ATOM 3665 C C . PHE A 1 484 ? 14.472 -13.620 -36.017 1.00 89.56 484 PHE A C 1
ATOM 3667 O O . PHE A 1 484 ? 14.958 -14.374 -36.866 1.00 89.56 484 PHE A O 1
ATOM 3674 N N . ILE A 1 485 ? 14.637 -13.813 -34.706 1.00 88.06 485 ILE A N 1
ATOM 3675 C CA . ILE A 1 485 ? 15.391 -14.939 -34.140 1.00 88.06 485 ILE A CA 1
ATOM 3676 C C . ILE A 1 485 ? 14.766 -16.275 -34.558 1.00 88.06 485 ILE A C 1
ATOM 3678 O O . ILE A 1 485 ? 15.466 -17.158 -35.059 1.00 88.06 485 ILE A O 1
ATOM 3682 N N . LEU A 1 486 ? 13.442 -16.413 -34.420 1.00 86.06 486 LEU A N 1
ATOM 3683 C CA . LEU A 1 486 ? 12.731 -17.645 -34.772 1.00 86.06 486 LEU A CA 1
ATOM 3684 C C . LEU A 1 486 ? 12.900 -18.007 -36.255 1.00 86.06 486 LEU A C 1
ATOM 3686 O O . LEU A 1 486 ? 13.140 -19.172 -36.571 1.00 86.06 486 LEU A O 1
ATOM 3690 N N . LYS A 1 487 ? 12.826 -17.018 -37.159 1.00 87.62 487 LYS A N 1
ATOM 3691 C CA . LYS A 1 487 ? 13.026 -17.208 -38.610 1.00 87.62 487 LYS A CA 1
ATOM 3692 C C . LYS A 1 487 ? 14.477 -17.525 -38.976 1.00 87.62 487 LYS A C 1
ATOM 3694 O O . LYS A 1 487 ? 14.725 -18.308 -39.891 1.00 87.62 487 LYS A O 1
ATOM 3699 N N . SER A 1 488 ? 15.438 -16.907 -38.293 1.00 85.81 488 SER A N 1
ATOM 3700 C CA . SER A 1 488 ? 16.866 -17.096 -38.576 1.00 85.81 488 SER A CA 1
ATOM 3701 C C . SER A 1 488 ? 17.333 -18.499 -38.187 1.00 85.81 488 SER A C 1
ATOM 3703 O O . SER A 1 488 ? 18.038 -19.145 -38.965 1.00 85.81 488 SER A O 1
ATOM 3705 N N . ASN A 1 489 ? 16.842 -19.019 -37.058 1.00 78.25 489 ASN A N 1
ATOM 3706 C CA . ASN A 1 489 ? 17.121 -20.386 -36.612 1.00 78.25 489 ASN A CA 1
ATOM 3707 C C . ASN A 1 489 ? 16.561 -21.460 -37.553 1.00 78.25 489 ASN A C 1
ATOM 3709 O O . ASN A 1 489 ? 17.115 -22.553 -37.625 1.00 78.25 489 ASN A O 1
ATOM 3713 N N . THR A 1 490 ? 15.496 -21.166 -38.306 1.00 78.38 490 THR A N 1
ATOM 3714 C CA . THR A 1 490 ? 14.927 -22.135 -39.257 1.00 78.38 490 THR A CA 1
ATOM 3715 C C . THR A 1 490 ? 15.793 -22.315 -40.508 1.00 78.38 490 THR A C 1
ATOM 3717 O O . THR A 1 490 ? 15.735 -23.365 -41.138 1.00 78.38 490 THR A O 1
ATOM 3720 N N . ASN A 1 491 ? 16.594 -21.305 -40.878 1.00 76.38 491 ASN A N 1
ATOM 3721 C CA . ASN A 1 491 ? 17.233 -21.233 -42.196 1.00 76.38 491 ASN A CA 1
ATOM 3722 C C . ASN A 1 491 ? 18.761 -21.411 -42.191 1.00 76.38 491 ASN A C 1
ATOM 3724 O O . ASN A 1 491 ? 19.332 -21.678 -43.248 1.00 76.38 491 ASN A O 1
ATOM 3728 N N . ARG A 1 492 ? 19.454 -21.258 -41.053 1.00 61.44 492 ARG A N 1
ATOM 3729 C CA . ARG A 1 492 ? 20.913 -21.458 -40.956 1.00 61.44 492 ARG A CA 1
ATOM 3730 C C . ARG A 1 492 ? 21.285 -22.034 -39.591 1.00 61.44 492 ARG A C 1
ATOM 3732 O O . ARG A 1 492 ? 21.102 -21.376 -38.574 1.00 61.44 492 ARG A O 1
ATOM 3739 N N . GLY A 1 493 ? 21.831 -23.249 -39.574 1.00 60.47 493 GLY A N 1
ATOM 3740 C CA . GLY A 1 493 ? 22.163 -24.003 -38.357 1.00 60.47 493 GLY A CA 1
ATOM 3741 C C . GLY A 1 493 ? 23.365 -23.476 -37.564 1.00 60.47 493 GLY A C 1
ATOM 3742 O O . GLY A 1 493 ? 24.319 -24.218 -37.367 1.00 60.47 493 GLY A O 1
ATOM 3743 N N . GLY A 1 494 ? 23.348 -22.219 -37.112 1.00 72.19 494 GLY A N 1
ATOM 3744 C CA . GLY A 1 494 ? 24.479 -21.663 -36.359 1.00 72.19 494 GLY A CA 1
ATOM 3745 C C . GLY A 1 494 ? 24.242 -20.396 -35.535 1.00 72.19 494 GLY A C 1
ATOM 3746 O O . GLY A 1 494 ? 25.223 -19.834 -35.060 1.00 72.19 494 GLY A O 1
ATOM 3747 N N . PHE A 1 495 ? 23.006 -19.913 -35.356 1.00 77.31 495 PHE A N 1
ATOM 3748 C CA . PHE A 1 495 ? 22.760 -18.762 -34.476 1.00 77.31 495 PHE A CA 1
ATOM 3749 C C . PHE A 1 495 ? 22.475 -19.238 -33.044 1.00 77.31 495 PHE A C 1
ATOM 3751 O O . PHE A 1 495 ? 21.407 -19.773 -32.752 1.00 77.31 495 PHE A O 1
ATOM 3758 N N . THR A 1 496 ? 23.445 -19.081 -32.143 1.00 83.00 496 THR A N 1
ATOM 3759 C CA . THR A 1 496 ? 23.261 -19.339 -30.710 1.00 83.00 496 THR A CA 1
ATOM 3760 C C . THR A 1 496 ? 22.729 -18.074 -30.045 1.00 83.00 496 THR A C 1
ATOM 3762 O O . THR A 1 496 ? 23.465 -17.102 -29.911 1.00 83.00 496 THR A O 1
ATOM 3765 N N . VAL A 1 497 ? 21.457 -18.082 -29.653 1.00 85.31 497 VAL A N 1
ATOM 3766 C CA . VAL A 1 497 ? 20.849 -16.999 -28.864 1.00 85.31 497 VAL A CA 1
ATOM 3767 C C . VAL A 1 497 ? 21.293 -17.162 -27.415 1.00 85.31 497 VAL A C 1
ATOM 3769 O O . VAL A 1 497 ? 21.193 -18.267 -26.873 1.00 85.31 497 VAL A O 1
ATOM 3772 N N . GLU A 1 498 ? 21.765 -16.094 -26.776 1.00 90.19 498 GLU A N 1
ATOM 3773 C CA . GLU A 1 498 ? 22.105 -16.169 -25.355 1.00 90.19 498 GLU A CA 1
ATOM 3774 C C . GLU A 1 498 ? 20.834 -16.299 -24.497 1.00 90.19 498 GLU A C 1
ATOM 3776 O O . GLU A 1 498 ? 19.798 -15.690 -24.769 1.00 90.19 498 GLU A O 1
ATOM 3781 N N . GLU A 1 499 ? 20.907 -17.057 -23.400 1.00 89.81 499 GLU A N 1
ATOM 3782 C CA . GLU A 1 499 ? 19.791 -17.208 -22.448 1.00 89.81 499 GLU A CA 1
ATOM 3783 C C . GLU A 1 499 ? 19.312 -15.851 -21.891 1.00 89.81 499 GLU A C 1
ATOM 3785 O O . GLU A 1 499 ? 18.125 -15.636 -21.633 1.00 89.81 499 GLU A O 1
ATOM 3790 N N . THR A 1 500 ? 20.240 -14.902 -21.754 1.00 88.88 500 THR A N 1
ATOM 3791 C CA . THR A 1 500 ? 19.994 -13.526 -21.310 1.00 88.88 500 THR A CA 1
ATOM 3792 C C . THR A 1 500 ? 19.096 -12.757 -22.285 1.00 88.88 500 THR A C 1
ATOM 3794 O O . THR A 1 500 ? 18.166 -12.078 -21.846 1.00 88.88 500 THR A O 1
ATOM 3797 N N . GLU A 1 501 ? 19.317 -12.898 -23.593 1.00 91.12 501 GLU A N 1
ATOM 3798 C CA . GLU A 1 501 ? 18.504 -12.281 -24.645 1.00 91.12 501 GLU A CA 1
ATOM 3799 C C . GLU A 1 501 ? 17.095 -12.876 -24.666 1.00 91.12 501 GLU A C 1
ATOM 3801 O O . GLU A 1 501 ? 16.110 -12.139 -24.729 1.00 91.12 501 GLU A O 1
ATOM 3806 N N . ILE A 1 502 ? 16.982 -14.203 -24.528 1.00 91.00 502 ILE A N 1
ATOM 3807 C CA . ILE A 1 502 ? 15.685 -14.889 -24.434 1.00 91.00 502 ILE A CA 1
ATOM 3808 C C . ILE A 1 502 ? 14.894 -14.358 -23.232 1.00 91.00 502 ILE A C 1
ATOM 3810 O O . ILE A 1 502 ? 13.714 -14.029 -23.362 1.00 91.00 502 ILE A O 1
ATOM 3814 N N . SER A 1 503 ? 15.541 -14.220 -22.073 1.00 91.94 503 SER A N 1
ATOM 3815 C CA . SER A 1 503 ? 14.913 -13.680 -20.863 1.00 91.94 503 SER A CA 1
ATOM 3816 C C . SER A 1 503 ? 14.408 -12.242 -21.055 1.00 91.94 503 SER A C 1
ATOM 3818 O O . SER A 1 503 ? 13.275 -11.926 -20.678 1.00 91.94 503 SER A O 1
ATOM 3820 N N . LEU A 1 504 ? 15.194 -11.381 -21.716 1.00 93.12 504 LEU A N 1
ATOM 3821 C CA . LEU A 1 504 ? 14.785 -10.011 -22.050 1.00 93.12 504 LEU A CA 1
ATOM 3822 C C . LEU A 1 504 ? 13.568 -9.984 -22.983 1.00 93.12 504 LEU A C 1
ATOM 3824 O O . LEU A 1 504 ? 12.618 -9.243 -22.727 1.00 93.12 504 LEU A O 1
ATOM 3828 N N . ILE A 1 505 ? 13.564 -10.815 -24.030 1.00 93.94 505 ILE A N 1
ATOM 3829 C CA . ILE A 1 505 ? 12.439 -10.935 -24.967 1.00 93.94 505 ILE A CA 1
ATOM 3830 C C . ILE A 1 505 ? 11.166 -11.360 -24.232 1.00 93.94 505 ILE A C 1
ATOM 3832 O O . ILE A 1 505 ? 10.110 -10.752 -24.421 1.00 93.94 505 ILE A O 1
ATOM 3836 N N . LEU A 1 506 ? 11.254 -12.388 -23.382 1.00 93.12 506 LEU A N 1
ATOM 3837 C CA . LEU A 1 506 ? 10.107 -12.896 -22.630 1.00 93.12 506 LEU A CA 1
ATOM 3838 C C . LEU A 1 506 ? 9.554 -11.839 -21.668 1.00 93.12 506 LEU A C 1
ATOM 3840 O O . LEU A 1 506 ? 8.343 -11.619 -21.639 1.00 93.12 506 LEU A O 1
ATOM 3844 N N . SER A 1 507 ? 10.429 -11.132 -20.948 1.00 94.31 507 SER A N 1
ATOM 3845 C CA . SER A 1 507 ? 10.044 -10.044 -20.040 1.00 94.31 507 SER A CA 1
ATOM 3846 C C . SER A 1 507 ? 9.373 -8.874 -20.778 1.00 94.31 507 SER A C 1
ATOM 3848 O O . SER A 1 507 ? 8.363 -8.325 -20.318 1.00 94.31 507 SER A O 1
ATOM 3850 N N . ALA A 1 508 ? 9.868 -8.527 -21.971 1.00 95.56 508 ALA A N 1
ATOM 3851 C CA . ALA A 1 508 ? 9.246 -7.524 -22.832 1.00 95.56 508 ALA A CA 1
ATOM 3852 C C . ALA A 1 508 ? 7.866 -7.975 -23.340 1.00 95.56 508 ALA A C 1
ATOM 3854 O O . ALA A 1 508 ? 6.904 -7.211 -23.252 1.00 95.56 508 ALA A O 1
ATOM 3855 N N . CYS A 1 509 ? 7.728 -9.222 -23.797 1.00 93.31 509 CYS A N 1
ATOM 3856 C CA . CYS A 1 509 ? 6.445 -9.772 -24.246 1.00 93.31 509 CYS A CA 1
ATOM 3857 C C . CYS A 1 509 ? 5.413 -9.835 -23.108 1.00 93.31 509 CYS A C 1
ATOM 3859 O O . CYS A 1 509 ? 4.249 -9.479 -23.303 1.00 93.31 509 CYS A O 1
ATOM 3861 N N . GLU A 1 510 ? 5.828 -10.239 -21.904 1.00 93.50 510 GLU A N 1
ATOM 3862 C CA . GLU A 1 510 ? 4.969 -10.241 -20.717 1.00 93.50 510 GLU A CA 1
ATOM 3863 C C . GLU A 1 510 ? 4.498 -8.822 -20.368 1.00 93.50 510 GLU A C 1
ATOM 3865 O O . GLU A 1 510 ? 3.302 -8.586 -20.160 1.00 93.50 510 GLU A O 1
ATOM 3870 N N . SER A 1 511 ? 5.426 -7.862 -20.352 1.00 95.44 511 SER A N 1
ATOM 3871 C CA . SER A 1 511 ? 5.116 -6.451 -20.113 1.00 95.44 511 SER A CA 1
ATOM 3872 C C . SER A 1 511 ? 4.158 -5.901 -21.173 1.00 95.44 511 SER A C 1
ATOM 3874 O O . SER A 1 511 ? 3.207 -5.198 -20.833 1.00 95.44 511 SER A O 1
ATOM 3876 N N . TYR A 1 512 ? 4.334 -6.281 -22.441 1.00 95.19 512 TYR A N 1
ATOM 3877 C CA . TYR A 1 512 ? 3.444 -5.889 -23.535 1.00 95.19 512 TYR A CA 1
ATOM 3878 C C . TYR A 1 512 ? 2.025 -6.420 -23.339 1.00 95.19 512 TYR A C 1
ATOM 3880 O O . TYR A 1 512 ? 1.057 -5.661 -23.429 1.00 95.19 512 TYR A O 1
ATOM 3888 N N . GLY A 1 513 ? 1.894 -7.699 -22.978 1.00 92.00 513 GLY A N 1
ATOM 3889 C CA . GLY A 1 513 ? 0.603 -8.308 -22.672 1.00 92.00 513 GLY A CA 1
ATOM 3890 C C . GLY A 1 513 ? -0.106 -7.616 -21.511 1.00 92.00 513 GLY A C 1
ATOM 3891 O O . GLY A 1 513 ? -1.281 -7.265 -21.625 1.00 92.00 513 GLY A O 1
ATOM 3892 N N . ARG A 1 514 ? 0.609 -7.340 -20.412 1.00 93.75 514 ARG A N 1
ATOM 3893 C CA . ARG A 1 514 ? 0.051 -6.607 -19.262 1.00 93.75 514 ARG A CA 1
ATOM 3894 C C . ARG A 1 514 ? -0.388 -5.194 -19.647 1.00 93.75 514 ARG A C 1
ATOM 3896 O O . ARG A 1 514 ? -1.479 -4.780 -19.260 1.00 93.75 514 ARG A O 1
ATOM 3903 N N . LEU A 1 515 ? 0.428 -4.461 -20.408 1.00 94.50 515 LEU A N 1
ATOM 3904 C CA . LEU A 1 515 ? 0.096 -3.112 -20.875 1.00 94.50 515 LEU A CA 1
ATOM 3905 C C . LEU A 1 515 ? -1.182 -3.120 -21.722 1.00 94.50 515 LEU A C 1
ATOM 3907 O O . LEU A 1 515 ? -2.087 -2.328 -21.464 1.00 94.50 515 LEU A O 1
ATOM 3911 N N . ALA A 1 516 ? -1.281 -4.042 -22.683 1.00 91.69 516 ALA A N 1
ATOM 3912 C CA . ALA A 1 516 ? -2.451 -4.176 -23.544 1.00 91.69 516 ALA A CA 1
ATOM 3913 C C . ALA A 1 516 ? -3.724 -4.500 -22.742 1.00 91.69 516 ALA A C 1
ATOM 3915 O O . ALA A 1 516 ? -4.764 -3.878 -22.965 1.00 91.69 516 ALA A O 1
ATOM 3916 N N . LEU A 1 517 ? -3.634 -5.409 -21.762 1.00 89.75 517 LEU A N 1
ATOM 3917 C CA . LEU A 1 517 ? -4.752 -5.745 -20.875 1.00 89.75 517 LEU A CA 1
ATOM 3918 C C . LEU A 1 517 ? -5.218 -4.543 -20.048 1.00 89.75 517 LEU A C 1
ATOM 3920 O O . LEU A 1 517 ? -6.419 -4.294 -19.957 1.00 89.75 517 LEU A O 1
ATOM 3924 N N . HIS A 1 518 ? -4.293 -3.773 -19.469 1.00 91.44 518 HIS A N 1
ATOM 3925 C CA . HIS A 1 518 ? -4.662 -2.585 -18.694 1.00 91.44 518 HIS A CA 1
ATOM 3926 C C . HIS A 1 518 ? -5.248 -1.473 -19.566 1.00 91.44 518 HIS A C 1
ATOM 3928 O O . HIS A 1 518 ? -6.221 -0.840 -19.164 1.00 91.44 518 HIS A O 1
ATOM 3934 N N . LYS A 1 519 ? -4.701 -1.256 -20.768 1.00 90.69 519 LYS A N 1
ATOM 3935 C CA . LYS A 1 519 ? -5.235 -0.294 -21.745 1.00 90.69 519 LYS A CA 1
ATOM 3936 C C . LYS A 1 519 ? -6.676 -0.632 -22.125 1.00 90.69 519 LYS A C 1
ATOM 3938 O O . LYS A 1 519 ? -7.507 0.264 -22.233 1.00 90.69 519 LYS A O 1
ATOM 3943 N N . GLU A 1 520 ? -6.981 -1.917 -22.287 1.00 88.31 520 GLU A N 1
ATOM 3944 C CA . GLU A 1 520 ? -8.341 -2.375 -22.556 1.00 88.31 520 GLU A CA 1
ATOM 3945 C C . GLU A 1 520 ? -9.255 -2.222 -21.336 1.00 88.31 520 GLU A C 1
ATOM 3947 O O . GLU A 1 520 ? -10.365 -1.719 -21.464 1.00 88.31 520 GLU A O 1
ATOM 3952 N N . ALA A 1 521 ? -8.769 -2.558 -20.138 1.00 87.56 521 ALA A N 1
ATOM 3953 C CA . ALA A 1 521 ? -9.523 -2.389 -18.895 1.00 87.56 521 ALA A CA 1
ATOM 3954 C C . ALA A 1 521 ? -9.892 -0.921 -18.594 1.00 87.56 521 ALA A C 1
ATOM 3956 O O . ALA A 1 521 ? -10.848 -0.670 -17.862 1.00 87.56 521 ALA A O 1
ATOM 3957 N N . MET A 1 522 ? -9.153 0.047 -19.149 1.00 87.44 522 MET A N 1
ATOM 3958 C CA . MET A 1 522 ? -9.465 1.478 -19.050 1.00 87.44 522 MET A CA 1
ATOM 3959 C C . MET A 1 522 ? -10.579 1.932 -20.004 1.00 87.44 522 MET A C 1
ATOM 3961 O O . MET A 1 522 ? -11.164 2.997 -19.792 1.00 87.44 522 MET A O 1
ATOM 3965 N N . LYS A 1 523 ? -10.911 1.161 -21.048 1.00 87.50 523 LYS A N 1
ATOM 3966 C CA . LYS A 1 523 ? -12.002 1.517 -21.961 1.00 87.50 523 LYS A CA 1
ATOM 3967 C C . LYS A 1 523 ? -13.348 1.243 -21.297 1.00 87.50 523 LYS A C 1
ATOM 3969 O O . LYS A 1 523 ? -13.615 0.158 -20.790 1.00 87.50 523 LYS A O 1
ATOM 3974 N N . SER A 1 524 ? -14.236 2.232 -21.337 1.00 79.62 524 SER A N 1
ATOM 3975 C CA . SER A 1 524 ? -15.620 2.062 -20.890 1.00 79.62 524 SER A CA 1
ATOM 3976 C C . SER A 1 524 ? -16.402 1.277 -21.949 1.00 79.62 524 SER A C 1
ATOM 3978 O O . SER A 1 524 ? -16.886 1.858 -22.915 1.00 79.62 524 SER A O 1
ATOM 3980 N N . GLY A 1 525 ? -16.497 -0.046 -21.807 1.00 82.44 525 GLY A N 1
ATOM 3981 C CA . GLY A 1 525 ? -17.213 -0.892 -22.764 1.00 82.44 525 GLY A CA 1
ATOM 3982 C C . GLY A 1 525 ? -17.169 -2.386 -22.434 1.00 82.44 525 GLY A C 1
ATOM 3983 O O . GLY A 1 525 ? -16.530 -2.786 -21.458 1.00 82.44 525 GLY A O 1
ATOM 3984 N N . PRO A 1 526 ? -17.870 -3.231 -23.214 1.00 81.00 526 PRO A N 1
ATOM 3985 C CA . PRO A 1 526 ? -17.678 -4.674 -23.143 1.00 81.00 526 PRO A CA 1
ATOM 3986 C C . PRO A 1 526 ? -16.209 -4.991 -23.432 1.00 81.00 526 PRO A C 1
ATOM 3988 O O . PRO A 1 526 ? -15.670 -4.552 -24.444 1.00 81.00 526 PRO A O 1
ATOM 3991 N N . THR A 1 527 ? -15.571 -5.742 -22.537 1.00 77.12 527 THR A N 1
ATOM 3992 C CA . THR A 1 527 ? -14.158 -6.114 -22.641 1.00 77.12 527 THR A CA 1
ATOM 3993 C C . THR A 1 527 ? -13.948 -6.996 -23.868 1.00 77.12 527 THR A C 1
ATOM 3995 O O . THR A 1 527 ? -14.204 -8.202 -23.821 1.00 77.12 527 THR A O 1
ATOM 3998 N N . CYS A 1 528 ? -13.505 -6.412 -24.976 1.00 79.44 528 CYS A N 1
ATOM 3999 C CA . CYS A 1 528 ? -13.008 -7.153 -26.123 1.00 79.44 528 CYS A CA 1
ATOM 4000 C C . CYS A 1 528 ? -11.483 -7.060 -26.121 1.00 79.44 528 CYS A C 1
ATOM 4002 O O . CYS A 1 528 ? -10.923 -6.007 -25.857 1.00 79.44 528 CYS A O 1
ATOM 4004 N N . LEU A 1 529 ? -10.777 -8.160 -26.388 1.00 77.44 529 LEU A N 1
ATOM 4005 C CA . LEU A 1 529 ? -9.324 -8.082 -26.561 1.00 77.44 529 LEU A CA 1
ATOM 4006 C C . LEU A 1 529 ? -9.031 -7.102 -27.706 1.00 77.44 529 LEU A C 1
ATOM 4008 O O . LEU A 1 529 ? -9.562 -7.275 -28.807 1.00 77.44 529 LEU A O 1
ATOM 4012 N N . ASN A 1 530 ? -8.210 -6.080 -27.459 1.00 79.81 530 ASN A N 1
ATOM 4013 C CA . ASN A 1 530 ? -7.754 -5.206 -28.534 1.00 79.81 530 ASN A CA 1
ATOM 4014 C C . ASN A 1 530 ? -6.942 -6.015 -29.556 1.00 79.81 530 ASN A C 1
ATOM 4016 O O . ASN A 1 530 ? -6.383 -7.071 -29.246 1.00 79.81 530 ASN A O 1
ATOM 4020 N N . ASP A 1 531 ? -6.858 -5.520 -30.790 1.00 83.31 531 ASP A N 1
ATOM 4021 C CA . ASP A 1 531 ? -6.187 -6.250 -31.873 1.00 83.31 531 ASP A CA 1
ATOM 4022 C C . ASP A 1 531 ? -4.708 -6.513 -31.576 1.00 83.31 531 ASP A C 1
ATOM 4024 O O . ASP A 1 531 ? -4.150 -7.505 -32.030 1.00 83.31 531 ASP A O 1
ATOM 4028 N N . GLN A 1 532 ? -4.096 -5.696 -30.722 1.00 76.56 532 GLN A N 1
ATOM 4029 C CA . GLN A 1 532 ? -2.724 -5.864 -30.249 1.00 76.56 532 GLN A CA 1
ATOM 4030 C C . GLN A 1 532 ? -2.588 -7.040 -29.275 1.00 76.56 532 GLN A C 1
ATOM 4032 O O . GLN A 1 532 ? -1.725 -7.890 -29.475 1.00 76.56 532 GLN A O 1
ATOM 4037 N N . ALA A 1 533 ? -3.470 -7.168 -28.275 1.00 78.44 533 ALA A N 1
ATOM 4038 C CA . ALA A 1 533 ? -3.497 -8.347 -27.412 1.00 78.44 533 ALA A CA 1
ATOM 4039 C C . ALA A 1 533 ? -3.868 -9.603 -28.205 1.00 78.44 533 ALA A C 1
ATOM 4041 O O . ALA A 1 533 ? -3.280 -10.655 -27.973 1.00 78.44 533 ALA A O 1
ATOM 4042 N N . LYS A 1 534 ? -4.784 -9.507 -29.182 1.00 84.50 534 LYS A N 1
ATOM 4043 C CA . LYS A 1 534 ? -5.057 -10.616 -30.113 1.00 84.50 534 LYS A CA 1
ATOM 4044 C C . LYS A 1 534 ? -3.814 -10.995 -30.912 1.00 84.50 534 LYS A C 1
ATOM 4046 O O . LYS A 1 534 ? -3.535 -12.179 -31.043 1.00 84.50 534 LYS A O 1
ATOM 4051 N N . THR A 1 535 ? -3.063 -10.013 -31.409 1.00 84.12 535 THR A N 1
ATOM 4052 C CA . THR A 1 535 ? -1.822 -10.235 -32.163 1.00 84.12 535 THR A CA 1
ATOM 4053 C C . THR A 1 535 ? -0.779 -10.916 -31.288 1.00 84.12 535 THR A C 1
ATOM 4055 O O . THR A 1 535 ? -0.236 -11.938 -31.692 1.00 84.12 535 THR A O 1
ATOM 4058 N N . LEU A 1 536 ? -0.561 -10.431 -30.061 1.00 79.69 536 LEU A N 1
ATOM 4059 C CA . LEU A 1 536 ? 0.348 -11.061 -29.104 1.00 79.69 536 LEU A CA 1
ATOM 4060 C C . LEU A 1 536 ? -0.092 -12.490 -28.761 1.00 79.69 536 LEU A C 1
ATOM 4062 O O . LEU A 1 536 ? 0.722 -13.404 -28.805 1.00 79.69 536 LEU A O 1
ATOM 4066 N N . LEU A 1 537 ? -1.374 -12.714 -28.460 1.00 82.94 537 LEU A N 1
ATOM 4067 C CA . LEU A 1 537 ? -1.892 -14.049 -28.146 1.00 82.94 537 LEU A CA 1
ATOM 4068 C C . LEU A 1 537 ? -1.780 -14.998 -29.341 1.00 82.94 537 LEU A C 1
ATOM 4070 O O . LEU A 1 537 ? -1.345 -16.136 -29.176 1.00 82.94 537 LEU A O 1
ATOM 4074 N N . SER A 1 538 ? -2.126 -14.535 -30.543 1.00 83.69 538 SER A N 1
ATOM 4075 C CA . SER A 1 538 ? -1.968 -15.293 -31.787 1.00 83.69 538 SER A CA 1
ATOM 4076 C C . SER A 1 538 ? -0.501 -15.610 -32.065 1.00 83.69 538 SER A C 1
ATOM 4078 O O . SER A 1 538 ? -0.194 -16.687 -32.569 1.00 83.69 538 SER A O 1
ATOM 4080 N N . TRP A 1 539 ? 0.404 -14.692 -31.733 1.00 82.62 539 TRP A N 1
ATOM 4081 C CA . TRP A 1 539 ? 1.839 -14.884 -31.879 1.00 82.62 539 TRP A CA 1
ATOM 4082 C C . TRP A 1 539 ? 2.367 -15.933 -30.892 1.00 82.62 539 TRP A C 1
ATOM 4084 O O . TRP A 1 539 ? 2.962 -16.922 -31.316 1.00 82.62 539 TRP A O 1
ATOM 4094 N N . ILE A 1 540 ? 2.065 -15.791 -29.595 1.00 78.50 540 ILE A N 1
ATOM 4095 C CA . ILE A 1 540 ? 2.470 -16.747 -28.550 1.00 78.50 540 ILE A CA 1
ATOM 4096 C C . ILE A 1 540 ? 1.946 -18.151 -28.879 1.00 78.50 540 ILE A C 1
ATOM 4098 O O . ILE A 1 540 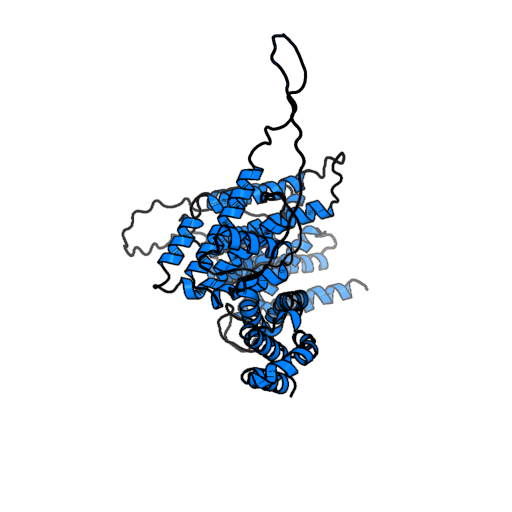? 2.704 -19.122 -28.866 1.00 78.50 540 ILE A O 1
ATOM 4102 N N . THR A 1 541 ? 0.657 -18.266 -29.207 1.00 79.62 541 THR A N 1
ATOM 4103 C CA . THR A 1 541 ? 0.032 -19.561 -29.510 1.00 79.62 541 THR A CA 1
ATOM 4104 C C . THR A 1 541 ? 0.552 -20.154 -30.814 1.00 79.62 541 THR A C 1
ATOM 4106 O O . THR A 1 541 ? 0.969 -21.307 -30.820 1.00 79.62 541 THR A O 1
ATOM 4109 N N . GLY A 1 542 ? 0.585 -19.377 -31.899 1.00 75.38 542 GLY A N 1
ATOM 4110 C CA . GLY A 1 542 ? 0.933 -19.851 -33.239 1.00 75.38 542 GLY A CA 1
ATOM 4111 C C . GLY A 1 542 ? 2.421 -20.125 -33.460 1.00 75.38 542 GLY A C 1
ATOM 4112 O O . GLY A 1 542 ? 2.767 -21.030 -34.214 1.00 75.38 542 GLY A O 1
ATOM 4113 N N . LYS A 1 543 ? 3.311 -19.350 -32.832 1.00 74.62 543 LYS A N 1
ATOM 4114 C CA . LYS A 1 543 ? 4.758 -19.415 -33.093 1.00 74.62 543 LYS A CA 1
ATOM 4115 C C . LYS A 1 543 ? 5.549 -20.035 -31.956 1.00 74.62 543 LYS A C 1
ATOM 4117 O O . LYS A 1 543 ? 6.475 -20.789 -32.231 1.00 74.62 543 LYS A O 1
ATOM 4122 N N . LEU A 1 544 ? 5.194 -19.762 -30.705 1.00 68.25 544 LEU A N 1
ATOM 4123 C CA . LEU A 1 544 ? 5.991 -20.189 -29.554 1.00 68.25 544 LEU A CA 1
ATOM 4124 C C . LEU A 1 544 ? 5.615 -21.611 -29.112 1.00 68.25 544 LEU A C 1
ATOM 4126 O O . LEU A 1 544 ? 6.481 -22.474 -28.988 1.00 68.25 544 LEU A O 1
ATOM 4130 N N . ILE A 1 545 ? 4.314 -21.889 -28.973 1.00 71.62 545 ILE A N 1
ATOM 4131 C CA . ILE A 1 545 ? 3.826 -23.208 -28.538 1.00 71.62 545 ILE A CA 1
ATOM 4132 C C . ILE A 1 545 ? 4.003 -24.260 -29.644 1.00 71.62 545 ILE A C 1
ATOM 4134 O O . ILE A 1 545 ? 4.586 -25.315 -29.392 1.00 71.62 545 ILE A O 1
ATOM 4138 N N . PHE A 1 546 ? 3.572 -23.983 -30.880 1.00 62.12 546 PHE A N 1
ATOM 4139 C CA . PHE A 1 546 ? 3.654 -24.973 -31.968 1.00 62.12 546 PHE A CA 1
ATOM 4140 C C . PHE A 1 546 ? 5.090 -25.305 -32.396 1.00 62.12 546 PHE A C 1
ATOM 4142 O O . PHE A 1 546 ? 5.372 -26.458 -32.719 1.00 62.12 546 PHE A O 1
ATOM 4149 N N . SER A 1 547 ? 6.023 -24.348 -32.340 1.00 57.16 547 SER A N 1
ATOM 4150 C CA . SER A 1 547 ? 7.429 -24.626 -32.678 1.00 57.16 547 SER A CA 1
ATOM 4151 C C . SER A 1 547 ? 8.106 -25.539 -31.650 1.00 57.16 547 SER A C 1
ATOM 4153 O O . SER A 1 547 ? 8.953 -26.344 -32.026 1.00 57.16 547 SER A O 1
ATOM 4155 N N . SER A 1 548 ? 7.692 -25.487 -30.376 1.00 54.59 548 SER A N 1
ATOM 4156 C CA . SER A 1 548 ? 8.209 -26.384 -29.328 1.00 54.59 548 SER A CA 1
ATOM 4157 C C . SER A 1 548 ? 7.769 -27.844 -29.506 1.00 54.59 548 SER A C 1
ATOM 4159 O O . SER A 1 548 ? 8.473 -28.765 -29.092 1.00 54.59 548 SER A O 1
ATOM 4161 N N . HIS A 1 549 ? 6.620 -28.068 -30.153 1.00 55.28 549 HIS A N 1
ATOM 4162 C CA . HIS A 1 549 ? 6.090 -29.407 -30.404 1.00 55.28 549 HIS A CA 1
ATOM 4163 C C . HIS A 1 549 ? 6.745 -30.093 -31.609 1.00 55.28 549 HIS A C 1
ATOM 4165 O O . HIS A 1 549 ? 6.894 -31.312 -31.596 1.00 55.28 549 HIS A O 1
ATOM 4171 N N . ASN A 1 550 ? 7.185 -29.325 -32.609 1.00 53.53 550 ASN A N 1
ATOM 4172 C CA . ASN A 1 550 ? 7.837 -29.857 -33.810 1.00 53.53 550 ASN A CA 1
ATOM 4173 C C . ASN A 1 550 ? 9.348 -30.102 -33.649 1.00 53.53 550 ASN A C 1
ATOM 4175 O O . ASN A 1 550 ? 9.935 -30.743 -34.512 1.00 53.53 550 ASN A O 1
ATOM 4179 N N . SER A 1 551 ? 9.990 -29.636 -32.570 1.00 48.62 551 SER A N 1
ATOM 4180 C CA . SER A 1 551 ? 11.433 -29.844 -32.340 1.00 48.62 551 SER A CA 1
ATOM 4181 C C . SER A 1 551 ? 11.774 -31.109 -31.532 1.00 48.62 551 SER A C 1
ATOM 4183 O O . SER A 1 551 ? 12.931 -31.292 -31.158 1.00 48.62 551 SER A O 1
ATOM 4185 N N . LYS A 1 552 ? 10.784 -31.951 -31.200 1.00 44.66 552 LYS A N 1
ATOM 4186 C CA . LYS A 1 552 ? 10.966 -33.248 -30.511 1.00 44.66 552 LYS A CA 1
ATOM 4187 C C . LYS A 1 552 ? 10.742 -34.466 -31.429 1.00 44.66 552 LYS A C 1
ATOM 4189 O O . LYS A 1 552 ? 10.570 -35.570 -30.915 1.00 44.66 552 LYS A O 1
ATOM 4194 N N . GLY A 1 553 ? 10.705 -34.260 -32.747 1.00 39.00 553 GLY A N 1
ATOM 4195 C CA . GLY A 1 553 ? 10.590 -35.312 -33.765 1.00 39.00 553 GLY A CA 1
ATOM 4196 C C . GLY A 1 553 ? 11.931 -35.656 -34.382 1.00 39.00 553 GLY A C 1
ATOM 4197 O O . GLY A 1 553 ? 12.646 -34.694 -34.740 1.00 39.00 553 GLY A O 1
#

Foldseek 3Di:
DLLVVLLVLLVCLVPVVCCVVVLVVLLVLQCQCVPPDLSSVLSNLSSLVSQVVDPPRHSCVNHPPVSLLVSLLVQVVVLVVCVVPDPPPPDPLDSQRSSNLSSLVSCVCVQQNDDPPQDPVNNVVSLLVCCVPRLSSSLSSLLNVCVVDPLLVLLSNLLVLLVLLLQQLVVQPDPPPDDDDDDDDDDDDDDDDDDDDDDDDDDDDDDDDDDDDDDDDDPDDDDPDDPPRNHVVPLSSLLSSLLSSLSSVSSCVVVCPDPVNVVSVVSSLVSLFDQSLVSSLVSLVVVLVVLVPCPPPPDDDPDDPVVNVVSNVSSVSNNLSSLSSCLVYAVNRHPPNLVVLLVVLVVLQVDDPVVLVVDPCLSSLLSCLSNVCLLLLLLLLLVQLQVLLPPPDPPDDPDPPPPPPPPPDPPPPPPPPDDDDDDDDDDDRHRDRHHLVNSLVSLLCLLVCPDPSSVVSLVSQLVDPNSLVSLLVSLVSLLVSVVVVLVVVVPDVDDDDDPVSVVSSVSSLSSNLSSQQVNQVPDPDDRDRDVSNVVSVCCCVVRVVVVVVVVVD

Organism: NCBI:txid49249

Secondary structure (DSSP, 8-state):
-HHHHHHHHHHHTTSGGGHHHHHHHGGGGGGGGG-SSHHHHHHHHHHHHHHTTSTT--HHHHS-HHHHHHHHHHHHHHHHHGGGS----S-TT----HHHHHHHHHHHHHHS--STT--HHHHHHHHHHHHHH-HHHHHHHHHTGGGTS-HHHHHHHHHHHHHHHHHHHHHHHS---------------------------------------------------------TT-HHHHHHHHHHHHHHHHHTHHHHTSGGGHHHHHHHHHHHTBTHHHHHHHHHHHHHHHTTSGGG--SS--S-HHHHHHHHHHHHHHHHHHHHHHTTS-GGGBTTHHHHHHHHHHHHHHS-HHHHTT---HHHHHHHHHTT-HHHHHHHHHHHHHHHHS-SSS-------TT----S---------------PPPPP-PPP---HHHHHHHHHHHHH-SSHHHHHHHHHHHH-HHHHHHHHHHHHHHHHHHHHHHHHHHH-TT----HHHHHHHHHHHHHHHHHHHHHHHTSSSS-PPPHHHHHHHHHIIIIIIHHHHHTT-